Protein 1ZKE (pdb70)

B-factor: mean 16.57, std 11.61, range [2.0, 145.2]

Organism: Helicobacter pylori (strain ATCC 700392 / 26695) (NCBI:txid85962)

Foldseek 3Di:
DVVQLVVLVVVLVVLVVVLVVLCVVQVHDPVRLVCVVVPNDDDDPPGDCVSNVVNVVSVVVNVVSVVVSVVVVCVVDDVRD/DLVVLLVVLVVVLVVLVVVLVVLCVVQVHDPVQLVCVVVVNDPDDPSGDCVSNVVNVVSVVVNVVSVVVNVVSCCVVDDPND/DVVLVVVLVVVLVVLVVVLVVLCVVQVHDPVRLVCVVVPNDPDDPVGDCVSNVVNVVSVVVNVVSVVVVVVVCCVVDDPND/DVLVVLLVVLVVVLVVLVVVLVVLCVLQVHDPVRLVCVVVPNDDRPPSGDPVSSVVSVVSVVVNVVSVVVNVVSVCVVDDPSD/DLVVLVVVLVVVLVVLVVVLVVLCVVQVHDPVRLVCCVVPNDPRDPSGDPVSSVVSVVSVVVNVVSVVVNVVSCCVVDDPND/DVLVVVVVVLVVVLVVLVVLLVVLCVQQVHDPVRLVCVVVPNDDRPPSGDPVSSVVNVVSVVVNVVSVVVNVVSCCVVDDVSD

InterPro domains:
  IPR019469 Protein of unknown function DUF2443 [PF10398] (1-79)
  IPR038018 Uncharacterised protein HP_1531 [SSF140496] (1-79)

CATH classification: 1.20.58.90

Nearest PDB structures (foldseek):
  1zke-assembly2_F  TM=9.631E-01  e=4.111E-10  Helicobacter pylori 26695
  7upo-assembly1_A  TM=7.640E-01  e=4.508E-01  synthetic construct
  7sqc-assembly1_O1  TM=3.787E-01  e=3.571E+00  Chlamydomonas reinhardtii
  1zke-assembly2_F  TM=9.633E-01  e=1.261E-10  Helicobacter pylori 26695
  7upo-assembly1_A  TM=7.507E-01  e=1.054E+00  synthetic construct

Solvent-accessible surface area: 27164 Å² total; per-residue (Å²): 71,17,149,120,0,76,129,21,15,47,23,0,92,84,2,0,69,80,0,69,108,24,16,168,108,4,128,17,62,27,45,48,2,15,53,3,55,115,3,71,68,98,30,46,133,73,7,75,47,76,52,6,97,87,0,19,106,18,5,76,102,0,8,114,15,0,60,38,0,24,116,42,16,110,40,1,53,22,138,62,93,161,33,14,129,107,0,72,126,19,4,56,20,0,60,87,2,0,69,100,0,58,113,26,21,162,110,4,122,17,58,20,44,48,2,5,62,22,84,87,67,81,75,127,67,40,214,72,13,79,110,70,52,21,94,90,0,22,102,20,5,83,102,0,11,108,14,1,67,38,0,47,124,36,28,36,49,3,23,22,65,5,93,71,16,149,124,0,83,140,18,18,57,26,0,54,95,4,0,77,85,0,70,106,20,16,169,113,5,132,16,61,21,44,50,2,12,58,2,53,114,3,74,62,96,29,38,130,76,11,78,50,71,50,9,95,74,0,27,101,22,6,84,115,0,11,106,15,0,51,35,0,38,152,19,41,142,53,2,59,23,141,63,96,76,143,24,5,99,115,0,62,127,20,14,54,30,0,64,72,0,0,81,90,0,72,83,16,19,154,79,1,130,15,61,31,45,46,4,19,55,21,80,38,67,69,79,130,65,53,206,74,12,69,132,70,66,23,75,100,0,10,109,20,4,77,77,0,16,112,24,0,56,38,0,18,117,33,16,108,39,8,49,30,163,67,105,183,40,16,109,120,0,52,129,20,5,55,42,0,93,81,5,0,72,102,0,56,107,16,16,161,93,4,135,15,61,24,36,44,6,22,61,21,83,119,67,80,76,126,63,41,209,80,14,70,128,73,65,24,74,96,0,11,86,18,4,76,118,0,12,111,36,1,68,39,0,46,130,33,32,34,49,2,26,24,60,5,97,76,146,28,6,108,104,0,70,143,21,15,55,51,0,74,78,2,0,82,92,0,70,86,17,19,160,87,3,140,13,61,31,45,50,3,18,60,22,88,34,67,67,62,120,58,53,203,77,12,67,132,70,63,25,76,97,0,14,110,24,5,78,99,0,15,111,17,0,52,37,0,19,121,31,20,105,35,1,37,24,162,61,96

Secondary structure (DSSP, 8-state):
-HHHHHHHHHHHHHHHHHHHHHHHHHT--HHHHHHHHTTSSPPPTT--GGGHHHHHHHHHHHHHHHHHHHHHHGGG-STT-/-HHHHHHHHHHHHHHHHHHHHHHHHHHT--HHHHHHHHTTSSPPPTTS-TTHHHHHHHHHHHHHHHHHHHHHHHGGG-STT-/-HHHHHHHHHHHHHHHHHHHHHHHHHT--HHHHHHHHTTSS---TT--TTHHHHHHHHHHHHHHHHHHHHHHHHTT-STT-/-HHHHHHHHHHHHHHHHHHHHHHHHHHHT--HHHHHHHHTTSSPPPTTS-HHHHHHHHHHHHHHHHHHHHHHHHHGGG-STT-/-HHHHHHHHHHHHHHHHHHHHHHHHHHT--HHHHHHHHTTSSPPPTTS-HHHHHHHHHHHHHHHHHHHHHHHHHGGG-STT-/-HHHHHHHHHHHHHHHHHHHHHHHHHHHT--HHHHHHHHTTSS---TTS-HHHHHHHHHHHHHHHHHHHHHHHHHGGG-STT-

Sequence (492 aa):
MFEKIRKILADIEDSQNEIEMLLKLANLSLGDFIEIKRGSMDMPKGVNEAFFTQLSEEVERLKELINALNKIKKGLLVFGSHMFEKIRKILADIEDSQNEIEMLLKLANLSLGDFIEIKRGSMDMPKGVNEAFFTQLSEEVERLKELINALNKIKKGLLVFGSMFEKIRKILADIEDSQNEIEMLLKLANLSLGDFIEIKRGSMDMPKGVNEAFFTQLSEEVERLKELINALNKIKKGLLVFGSGHMFEKIRKILADIEDSQNEIEMLLKLANLSLGDFIEIKRGSMDMPKGVNEAFFTQLSEEVERLKELINALNKIKKGLLVFGSHMFEKIRKILADIEDSQNEIEMLLKLANLSLGDFIEIKRGSMDMPKGVNEAFFTQLSEEVERLKELINALNKIKKGLLVFGSGHMFEKIRKILADIEDSQNEIEMLLKLANLSLGDFIEIKRGSMDMPKGVNEAFFTQLSEEVERLKELINALNKIKKGLLVFGS

Structure (mmCIF, N/CA/C/O backbone):
data_1ZKE
#
_entry.id   1ZKE
#
_cell.length_a   57.156
_cell.length_b   73.262
_cell.length_c   135.425
_cell.angle_alpha   90.00
_cell.angle_beta   90.00
_cell.angle_gamma   90.00
#
_symmetry.space_group_name_H-M   'P 21 21 21'
#
loop_
_entity.id
_entity.type
_entity.pdbx_description
1 polymer 'Hypothetical protein HP1531'
2 non-polymer 'MAGNESIUM ION'
3 water water
#
loop_
_atom_site.group_PDB
_atom_site.id
_atom_site.type_symbol
_atom_site.label_atom_id
_atom_site.label_alt_id
_atom_site.label_comp_id
_atom_site.label_asym_id
_atom_site.label_entity_id
_atom_site.label_seq_id
_atom_site.pdbx_PDB_ins_code
_atom_site.Cartn_x
_atom_site.Cartn_y
_atom_site.Cartn_z
_atom_site.occupancy
_atom_site.B_iso_or_equiv
_atom_site.auth_seq_id
_atom_site.auth_comp_id
_atom_site.auth_asym_id
_atom_site.auth_atom_id
_atom_site.pdbx_PDB_model_num
ATOM 1 N N . MET A 1 3 ? 16.779 49.007 -8.934 1.00 19.45 1 MET A N 1
ATOM 2 C CA . MET A 1 3 ? 17.925 48.413 -8.190 1.00 19.31 1 MET A CA 1
ATOM 3 C C . MET A 1 3 ? 18.880 49.447 -7.586 1.00 18.95 1 MET A C 1
ATOM 4 O O . MET A 1 3 ? 19.339 49.297 -6.446 1.00 18.75 1 MET A O 1
ATOM 9 N N . PHE A 1 4 ? 19.192 50.489 -8.346 1.00 18.43 2 PHE A N 1
ATOM 10 C CA . PHE A 1 4 ? 20.134 51.494 -7.874 1.00 18.43 2 PHE A CA 1
ATOM 11 C C . PHE A 1 4 ? 19.563 52.301 -6.707 1.00 18.89 2 PHE A C 1
ATOM 12 O O . PHE A 1 4 ? 20.316 52.768 -5.854 1.00 18.76 2 PHE A O 1
ATOM 20 N N . GLU A 1 5 ? 18.237 52.433 -6.672 1.00 19.51 3 GLU A N 1
ATOM 21 C CA . GLU A 1 5 ? 17.524 53.010 -5.531 1.00 20.61 3 GLU A CA 1
ATOM 22 C C . GLU A 1 5 ? 17.760 52.154 -4.269 1.00 20.42 3 GLU A C 1
ATOM 23 O O . GLU A 1 5 ? 18.078 52.689 -3.190 1.00 20.87 3 GLU A O 1
ATOM 29 N N . LYS A 1 6 ? 17.610 50.836 -4.426 1.00 20.34 4 LYS A N 1
ATOM 30 C CA . LYS A 1 6 ? 17.814 49.867 -3.341 1.00 20.22 4 LYS A CA 1
ATOM 31 C C . LYS A 1 6 ? 19.257 49.882 -2.841 1.00 19.74 4 LYS A C 1
ATOM 32 O O . LYS A 1 6 ? 19.495 49.893 -1.627 1.00 19.77 4 LYS A O 1
ATOM 38 N N . ILE A 1 7 ? 20.213 49.892 -3.771 1.00 18.70 5 ILE A N 1
ATOM 39 C CA . ILE A 1 7 ? 21.637 49.979 -3.423 1.00 17.74 5 ILE A CA 1
ATOM 40 C C . ILE A 1 7 ? 21.961 51.268 -2.653 1.00 18.07 5 ILE A C 1
ATOM 41 O O . ILE A 1 7 ? 22.616 51.228 -1.607 1.00 17.81 5 ILE A O 1
ATOM 46 N N . ARG A 1 8 ? 21.506 52.409 -3.167 1.00 17.75 6 ARG A N 1
ATOM 47 C CA . ARG A 1 8 ? 21.813 53.687 -2.524 1.00 18.72 6 ARG A CA 1
ATOM 48 C C . ARG A 1 8 ? 21.298 53.772 -1.088 1.00 18.53 6 ARG A C 1
ATOM 49 O O . ARG A 1 8 ? 21.969 54.330 -0.219 1.00 18.90 6 ARG A O 1
ATOM 57 N N . LYS A 1 9 ? 20.119 53.205 -0.847 1.00 18.83 7 LYS A N 1
ATOM 58 C CA . LYS A 1 9 ? 19.553 53.149 0.499 1.00 18.94 7 LYS A CA 1
ATOM 59 C C . LYS A 1 9 ? 20.416 52.273 1.412 1.00 18.62 7 LYS A C 1
ATOM 60 O O . LYS A 1 9 ? 20.698 52.646 2.556 1.00 18.00 7 LYS A O 1
ATOM 66 N N . ILE A 1 10 ? 20.845 51.120 0.904 1.00 17.90 8 ILE A N 1
ATOM 67 C CA . ILE A 1 10 ? 21.687 50.223 1.702 1.00 18.10 8 ILE A CA 1
ATOM 68 C C . ILE A 1 10 ? 23.041 50.871 2.009 1.00 17.79 8 ILE A C 1
ATOM 69 O O . ILE A 1 10 ? 23.534 50.788 3.140 1.00 17.78 8 ILE A O 1
ATOM 74 N N . LEU A 1 11 ? 23.626 51.540 1.020 1.00 17.63 9 LEU A N 1
ATOM 75 C CA . LEU A 1 11 ? 24.904 52.225 1.219 1.00 17.68 9 LEU A CA 1
ATOM 76 C C . LEU A 1 11 ? 24.797 53.291 2.314 1.00 17.61 9 LEU A C 1
ATOM 77 O O . LEU A 1 11 ? 25.716 53.440 3.123 1.00 17.40 9 LEU A O 1
ATOM 82 N N . ALA A 1 12 ? 23.681 54.022 2.326 1.00 17.45 10 ALA A N 1
ATOM 83 C CA . ALA A 1 12 ? 23.425 55.037 3.364 1.00 17.71 10 ALA A CA 1
ATOM 84 C C . ALA A 1 12 ? 23.350 54.381 4.739 1.00 17.72 10 ALA A C 1
ATOM 85 O O . ALA A 1 12 ? 23.902 54.913 5.710 1.00 17.83 10 ALA A O 1
ATOM 87 N N . ASP A 1 13 ? 22.680 53.228 4.808 1.00 17.59 11 ASP A N 1
ATOM 88 C CA . ASP A 1 13 ? 22.560 52.464 6.058 1.00 17.27 11 ASP A CA 1
ATOM 89 C C . ASP A 1 13 ? 23.889 51.900 6.541 1.00 17.01 11 ASP A C 1
ATOM 90 O O . ASP A 1 13 ? 24.123 51.815 7.752 1.00 16.34 11 ASP A O 1
ATOM 95 N N . ILE A 1 14 ? 24.746 51.496 5.601 1.00 16.39 12 ILE A N 1
ATOM 96 C CA . ILE A 1 14 ? 26.093 51.022 5.933 1.00 15.72 12 ILE A CA 1
ATOM 97 C C . ILE A 1 14 ? 26.944 52.155 6.515 1.00 16.51 12 ILE A C 1
ATOM 98 O O . ILE A 1 14 ? 27.611 51.968 7.544 1.00 16.33 12 ILE A O 1
ATOM 103 N N . GLU A 1 15 ? 26.897 53.331 5.884 1.00 16.82 13 GLU A N 1
ATOM 104 C CA . GLU A 1 15 ? 27.599 54.501 6.396 1.00 17.80 13 GLU A CA 1
ATOM 105 C C . GLU A 1 15 ? 27.164 54.792 7.834 1.00 16.93 13 GLU A C 1
ATOM 106 O O . GLU A 1 15 ? 28.011 55.000 8.701 1.00 16.50 13 GLU A O 1
ATOM 112 N N . ASP A 1 16 ? 25.849 54.789 8.071 1.00 16.31 14 ASP A N 1
ATOM 113 C CA . ASP A 1 16 ? 25.303 55.038 9.406 1.00 16.14 14 ASP A CA 1
ATOM 114 C C . ASP A 1 16 ? 25.781 53.983 10.394 1.00 15.46 14 ASP A C 1
ATOM 115 O O . ASP A 1 16 ? 26.197 54.314 11.502 1.00 15.00 14 ASP A O 1
ATOM 120 N N . SER A 1 17 ? 25.734 52.718 9.975 1.00 14.51 15 SER A N 1
ATOM 121 C CA . SER A 1 17 ? 26.150 51.617 10.844 1.00 14.47 15 SER A CA 1
ATOM 122 C C . SER A 1 17 ? 27.634 51.723 11.235 1.00 14.32 15 SER A C 1
ATOM 123 O O . SER A 1 17 ? 27.985 51.567 12.411 1.00 14.37 15 SER A O 1
ATOM 126 N N . GLN A 1 18 ? 28.495 52.014 10.262 1.00 14.68 16 GLN A N 1
ATOM 127 C CA . GLN A 1 18 ? 29.912 52.267 10.520 1.00 15.16 16 GLN A CA 1
ATOM 128 C C . GLN A 1 18 ? 30.123 53.398 11.515 1.00 15.26 16 GLN A C 1
ATOM 129 O O . GLN A 1 18 ? 30.960 53.283 12.413 1.00 15.35 16 GLN A O 1
ATOM 135 N N . ASN A 1 19 ? 29.385 54.496 11.335 1.00 15.03 17 ASN A N 1
ATOM 136 C CA . ASN A 1 19 ? 29.514 55.654 12.224 1.00 15.32 17 ASN A CA 1
ATOM 137 C C . ASN A 1 19 ? 29.156 55.280 13.658 1.00 14.84 17 ASN A C 1
ATOM 138 O O . ASN A 1 19 ? 29.852 55.674 14.591 1.00 14.70 17 ASN A O 1
ATOM 143 N N . GLU A 1 20 ? 28.084 54.500 13.814 1.00 14.30 18 GLU A N 1
ATOM 144 C CA . GLU A 1 20 ? 27.634 54.039 15.131 1.00 14.34 18 GLU A CA 1
ATOM 145 C C . GLU A 1 20 ? 28.698 53.171 15.785 1.00 13.65 18 GLU A C 1
ATOM 146 O O . GLU A 1 20 ? 29.021 53.346 16.964 1.00 13.34 18 GLU A O 1
ATOM 152 N N . ILE A 1 21 ? 29.229 52.217 15.017 1.00 12.74 19 ILE A N 1
ATOM 153 C CA . ILE A 1 21 ? 30.253 51.308 15.541 1.00 12.35 19 ILE A CA 1
ATOM 154 C C . ILE A 1 21 ? 31.509 52.076 15.946 1.00 12.27 19 ILE A C 1
ATOM 155 O O . ILE A 1 21 ? 32.064 51.835 17.018 1.00 11.40 19 ILE A O 1
ATOM 160 N N . GLU A 1 22 ? 31.946 53.016 15.107 1.00 12.28 20 GLU A N 1
ATOM 161 C CA . GLU A 1 22 ? 33.129 53.802 15.454 1.00 13.14 20 GLU A CA 1
ATOM 162 C C . GLU A 1 22 ? 32.914 54.587 16.736 1.00 12.35 20 GLU A C 1
ATOM 163 O O . GLU A 1 22 ? 33.828 54.698 17.562 1.00 12.59 20 GLU A O 1
ATOM 169 N N . MET A 1 23 ? 31.710 55.131 16.901 1.00 11.42 21 MET A N 1
ATOM 170 C CA . MET A 1 23 ? 31.386 55.902 18.114 1.00 10.36 21 MET A CA 1
ATOM 171 C C . MET A 1 23 ? 31.412 54.995 19.350 1.00 10.59 21 MET A C 1
ATOM 172 O O . MET A 1 23 ? 31.992 55.340 20.382 1.00 10.79 21 MET A O 1
ATOM 177 N N . LEU A 1 24 ? 30.788 53.831 19.225 1.00 9.79 22 LEU A N 1
ATOM 178 C CA . LEU A 1 24 ? 30.751 52.865 20.321 1.00 9.72 22 LEU A CA 1
ATOM 179 C C . LEU A 1 24 ? 32.148 52.374 20.684 1.00 9.43 22 LEU A C 1
ATOM 180 O O . LEU A 1 24 ? 32.459 52.210 21.861 1.00 9.53 22 LEU A O 1
ATOM 185 N N . LEU A 1 25 ? 32.982 52.112 19.675 1.00 9.99 23 LEU A N 1
ATOM 186 C CA . LEU A 1 25 ? 34.368 51.700 19.925 1.00 10.39 23 LEU A CA 1
ATOM 187 C C . LEU A 1 25 ? 35.172 52.807 20.598 1.00 11.13 23 LEU A C 1
ATOM 188 O O . LEU A 1 25 ? 35.962 52.536 21.497 1.00 11.52 23 LEU A O 1
ATOM 193 N N . LYS A 1 26 ? 34.962 54.047 20.155 1.00 11.67 24 LYS A N 1
ATOM 194 C CA . LYS A 1 26 ? 35.603 55.212 20.775 1.00 12.41 24 LYS A CA 1
ATOM 195 C C . LYS A 1 26 ? 35.223 55.298 22.246 1.00 12.13 24 LYS A C 1
ATOM 196 O O . LYS A 1 26 ? 36.093 55.427 23.114 1.00 12.70 24 LYS A O 1
ATOM 202 N N . LEU A 1 27 ? 33.922 55.210 22.521 1.00 11.72 25 LEU A N 1
ATOM 203 C CA . LEU A 1 27 ? 33.412 55.254 23.884 1.00 11.84 25 LEU A CA 1
ATOM 204 C C . LEU A 1 27 ? 33.955 54.121 24.743 1.00 12.13 25 LEU A C 1
ATOM 205 O O . LEU A 1 27 ? 34.337 54.343 25.885 1.00 12.60 25 LEU A O 1
ATOM 210 N N . ALA A 1 28 ? 34.006 52.912 24.172 1.00 12.07 26 ALA A N 1
ATOM 211 C CA . ALA A 1 28 ? 34.518 51.726 24.865 1.00 12.79 26 ALA A CA 1
ATOM 212 C C . ALA A 1 28 ? 36.050 51.687 25.010 1.00 13.31 26 ALA A C 1
ATOM 213 O O . ALA A 1 28 ? 36.570 50.899 25.803 1.00 14.26 26 ALA A O 1
ATOM 215 N N . ASN A 1 29 ? 36.752 52.524 24.246 1.00 14.58 27 ASN A N 1
ATOM 216 C CA . ASN A 1 29 ? 38.228 52.550 24.186 1.00 15.72 27 ASN A CA 1
ATOM 217 C C . ASN A 1 29 ? 38.773 51.199 23.728 1.00 15.63 27 ASN A C 1
ATOM 218 O O . ASN A 1 29 ? 39.629 50.586 24.375 1.00 15.65 27 ASN A O 1
ATOM 223 N N . LEU A 1 30 ? 38.245 50.757 22.597 1.00 15.51 28 LEU A N 1
ATOM 224 C CA . LEU A 1 30 ? 38.503 49.434 22.066 1.00 15.53 28 LEU A CA 1
ATOM 225 C C . LEU A 1 30 ? 38.628 49.541 20.557 1.00 14.90 28 LEU A C 1
ATOM 226 O O . LEU A 1 30 ? 37.901 50.310 19.922 1.00 14.33 28 LEU A O 1
ATOM 231 N N . SER A 1 31 ? 39.546 48.776 19.976 1.00 14.19 29 SER A N 1
ATOM 232 C CA . SER A 1 31 ? 39.612 48.666 18.518 1.00 14.16 29 SER A CA 1
ATOM 233 C C . SER A 1 31 ? 38.601 47.629 18.025 1.00 13.81 29 SER A C 1
ATOM 234 O O . SER A 1 31 ? 38.203 46.738 18.782 1.00 12.81 29 SER A O 1
ATOM 237 N N . LEU A 1 32 ? 38.193 47.741 16.760 1.00 14.17 30 LEU A N 1
ATOM 238 C CA . LEU A 1 32 ? 37.300 46.743 16.164 1.00 14.04 30 LEU A CA 1
ATOM 239 C C . LEU A 1 32 ? 37.914 45.350 16.251 1.00 14.11 30 LEU A C 1
ATOM 240 O O . LEU A 1 32 ? 37.226 44.388 16.605 1.00 13.52 30 LEU A O 1
ATOM 245 N N . GLY A 1 33 ? 39.209 45.266 15.936 1.00 14.01 31 GLY A N 1
ATOM 246 C CA . GLY A 1 33 ? 39.963 44.011 16.021 1.00 14.67 31 GLY A CA 1
ATOM 247 C C . GLY A 1 33 ? 39.903 43.394 17.408 1.00 14.06 31 GLY A C 1
ATOM 248 O O . GLY A 1 33 ? 39.607 42.199 17.555 1.00 14.49 31 GLY A O 1
ATOM 249 N N . ASP A 1 34 ? 40.170 44.207 18.428 1.00 13.91 32 ASP A N 1
ATOM 250 C CA . ASP A 1 34 ? 40.098 43.736 19.816 1.00 13.66 32 ASP A CA 1
ATOM 251 C C . ASP A 1 34 ? 38.677 43.303 20.193 1.00 12.77 32 ASP A C 1
ATOM 252 O O . ASP A 1 34 ? 38.503 42.296 20.874 1.00 12.34 32 ASP A O 1
ATOM 257 N N . PHE A 1 35 ? 37.664 44.054 19.752 1.00 11.27 33 PHE A N 1
ATOM 258 C CA . PHE A 1 35 ? 36.283 43.660 20.027 1.00 10.66 33 PHE A CA 1
ATOM 259 C C . PHE A 1 35 ? 36.012 42.246 19.511 1.00 10.51 33 PHE A C 1
ATOM 260 O O . PHE A 1 35 ? 35.494 41.389 20.238 1.00 9.94 33 PHE A O 1
ATOM 268 N N . ILE A 1 36 ? 36.361 42.011 18.250 1.00 9.96 34 ILE A N 1
ATOM 269 C CA . ILE A 1 36 ? 36.173 40.689 17.649 1.00 10.05 34 ILE A CA 1
ATOM 270 C C . ILE A 1 36 ? 36.946 39.594 18.401 1.00 9.87 34 ILE A C 1
ATOM 271 O O . ILE A 1 36 ? 36.406 38.519 18.669 1.00 8.91 34 ILE A O 1
ATOM 276 N N . GLU A 1 37 ? 38.196 39.870 18.767 1.00 10.02 35 GLU A N 1
ATOM 277 C CA . GLU A 1 37 ? 39.006 38.885 19.496 1.00 10.49 35 GLU A CA 1
ATOM 278 C C . GLU A 1 37 ? 38.440 38.557 20.889 1.00 9.97 35 GLU A C 1
ATOM 279 O O . GLU A 1 37 ? 38.558 37.429 21.392 1.00 9.94 35 GLU A O 1
ATOM 285 N N . ILE A 1 38 ? 37.816 39.551 21.519 1.00 9.04 36 ILE A N 1
ATOM 286 C CA . ILE A 1 38 ? 37.209 39.337 22.820 1.00 8.89 36 ILE A CA 1
ATOM 287 C C . ILE A 1 38 ? 35.915 38.543 22.674 1.00 8.46 36 ILE A C 1
ATOM 288 O O . ILE A 1 38 ? 35.689 37.569 23.405 1.00 8.11 36 ILE A O 1
ATOM 293 N N . LYS A 1 39 ? 35.090 38.937 21.707 1.00 8.59 37 LYS A N 1
ATOM 294 C CA . LYS A 1 39 ? 33.835 38.238 21.437 1.00 9.32 37 LYS A CA 1
ATOM 295 C C . LYS A 1 39 ? 34.016 36.761 21.074 1.00 8.64 37 LYS A C 1
ATOM 296 O O . LYS A 1 39 ? 33.184 35.929 21.438 1.00 9.31 37 LYS A O 1
ATOM 302 N N . ARG A 1 40 ? 35.092 36.450 20.361 1.00 8.36 38 ARG A N 1
ATOM 303 C CA . ARG A 1 40 ? 35.341 35.067 19.909 1.00 8.18 38 ARG A CA 1
ATOM 304 C C . ARG A 1 40 ? 36.006 34.222 20.991 1.00 8.32 38 ARG A C 1
ATOM 305 O O . ARG A 1 40 ? 36.220 33.027 20.796 1.00 8.29 38 ARG A O 1
ATOM 313 N N . GLY A 1 41 ? 36.369 34.840 22.113 1.00 8.58 39 GLY A N 1
ATOM 314 C CA . GLY A 1 41 ? 36.974 34.097 23.226 1.00 9.75 39 GLY A CA 1
ATOM 315 C C . GLY A 1 41 ? 38.493 34.035 23.209 1.00 10.63 39 GLY A C 1
ATOM 316 O O . GLY A 1 41 ? 39.079 33.398 24.081 1.00 11.74 39 GLY A O 1
ATOM 317 N N . SER A 1 42 ? 39.137 34.697 22.247 1.00 11.69 40 SER A N 1
ATOM 318 C CA . SER A 1 42 ? 40.606 34.622 22.107 1.00 13.46 40 SER A CA 1
ATOM 319 C C . SER A 1 42 ? 41.411 35.607 22.952 1.00 14.69 40 SER A C 1
ATOM 320 O O . SER A 1 42 ? 42.554 35.318 23.324 1.00 16.31 40 SER A O 1
ATOM 323 N N . MET A 1 43 ? 40.822 36.759 23.253 1.00 14.77 41 MET A N 1
ATOM 324 C CA . MET A 1 43 ? 41.512 37.817 23.987 1.00 14.84 41 MET A CA 1
ATOM 325 C C . MET A 1 43 ? 40.771 38.058 25.301 1.00 15.81 41 MET A C 1
ATOM 326 O O . MET A 1 43 ? 39.545 38.143 25.310 1.00 15.92 41 MET A O 1
ATOM 331 N N . ASP A 1 44 ? 41.512 38.145 26.404 1.00 17.14 42 ASP A N 1
ATOM 332 C CA . ASP A 1 44 ? 40.929 38.551 27.687 1.00 18.43 42 ASP A CA 1
ATOM 333 C C . ASP A 1 44 ? 40.427 39.993 27.588 1.00 19.09 42 ASP A C 1
ATOM 334 O O . ASP A 1 44 ? 41.024 40.802 26.870 1.00 19.03 42 ASP A O 1
ATOM 339 N N . MET A 1 45 ? 39.330 40.308 28.286 1.00 20.08 43 MET A N 1
ATOM 340 C CA . MET A 1 45 ? 38.863 41.694 28.397 1.00 21.07 43 MET A CA 1
ATOM 341 C C . MET A 1 45 ? 40.003 42.508 28.985 1.00 22.06 43 MET A C 1
ATOM 342 O O . MET A 1 45 ? 40.480 42.182 30.074 1.00 22.03 43 MET A O 1
ATOM 347 N N . PRO A 1 46 ? 40.450 43.562 28.275 1.00 22.92 44 PRO A N 1
ATOM 348 C CA . PRO A 1 46 ? 41.489 44.408 28.853 1.00 23.75 44 PRO A CA 1
ATOM 349 C C . PRO A 1 46 ? 40.920 45.124 30.066 1.00 24.53 44 PRO A C 1
ATOM 350 O O . PRO A 1 46 ? 39.713 45.379 30.119 1.00 24.62 44 PRO A O 1
ATOM 354 N N . LYS A 1 47 ? 41.753 45.409 31.060 1.00 25.29 45 LYS A N 1
ATOM 355 C CA . LYS A 1 47 ? 41.276 46.239 32.152 1.00 26.00 45 LYS A CA 1
ATOM 356 C C . LYS A 1 47 ? 41.129 47.672 31.639 1.00 25.43 45 LYS A C 1
ATOM 357 O O . LYS A 1 47 ? 41.881 48.130 30.764 1.00 25.87 45 LYS A O 1
ATOM 363 N N . GLY A 1 48 ? 40.123 48.354 32.160 1.00 24.94 46 GLY A N 1
ATOM 364 C CA . GLY A 1 48 ? 39.774 49.665 31.670 1.00 23.93 46 GLY A CA 1
ATOM 365 C C . GLY A 1 48 ? 38.515 49.593 30.839 1.00 22.92 46 GLY A C 1
ATOM 366 O O . GLY A 1 48 ? 37.663 50.486 30.921 1.00 23.93 46 GLY A O 1
ATOM 367 N N . VAL A 1 49 ? 38.384 48.528 30.045 1.00 20.65 47 VAL A N 1
ATOM 368 C CA . VAL A 1 49 ? 37.278 48.434 29.101 1.00 18.48 47 VAL A CA 1
ATOM 369 C C . VAL A 1 49 ? 35.987 48.030 29.806 1.00 17.04 47 VAL A C 1
ATOM 370 O O . VAL A 1 49 ? 35.934 47.040 30.539 1.00 17.18 47 VAL A O 1
ATOM 374 N N . ASN A 1 50 ? 34.943 48.815 29.574 1.00 15.76 48 ASN A N 1
ATOM 375 C CA . ASN A 1 50 ? 33.637 48.536 30.128 1.00 14.39 48 ASN A CA 1
ATOM 376 C C . ASN A 1 50 ? 32.910 47.534 29.243 1.00 14.25 48 ASN A C 1
ATOM 377 O O . ASN A 1 50 ? 32.476 47.875 28.135 1.00 14.11 48 ASN A O 1
ATOM 382 N N . GLU A 1 51 ? 32.770 46.309 29.748 1.00 13.78 49 GLU A N 1
ATOM 383 C CA . GLU A 1 51 ? 32.080 45.252 29.017 1.00 13.20 49 GLU A CA 1
ATOM 384 C C . GLU A 1 51 ? 30.598 45.570 28.730 1.00 12.30 49 GLU A C 1
ATOM 385 O O . GLU A 1 51 ? 29.966 44.920 27.889 1.00 12.48 49 GLU A O 1
ATOM 391 N N . ALA A 1 52 ? 30.040 46.553 29.439 1.00 11.54 50 ALA A N 1
ATOM 392 C CA . ALA A 1 52 ? 28.637 46.899 29.255 1.00 10.75 50 ALA A CA 1
ATOM 393 C C . ALA A 1 52 ? 28.329 47.425 27.842 1.00 10.17 50 ALA A C 1
ATOM 394 O O . ALA A 1 52 ? 27.169 47.416 27.426 1.00 10.00 50 ALA A O 1
ATOM 396 N N . PHE A 1 53 ? 29.360 47.873 27.122 1.00 9.42 51 PHE A N 1
ATOM 397 C CA . PHE A 1 53 ? 29.213 48.304 25.718 1.00 9.35 51 PHE A CA 1
ATOM 398 C C . PHE A 1 53 ? 28.986 47.148 24.755 1.00 9.28 51 PHE A C 1
ATOM 399 O O . PHE A 1 53 ? 28.566 47.366 23.610 1.00 9.70 51 PHE A O 1
ATOM 407 N N . PHE A 1 54 ? 29.277 45.929 25.210 1.00 9.06 52 PHE A N 1
ATOM 408 C CA . PHE A 1 54 ? 29.353 44.790 24.290 1.00 10.03 52 PHE A CA 1
ATOM 409 C C . PHE A 1 54 ? 28.031 44.399 23.672 1.00 9.95 52 PHE A C 1
ATOM 410 O O . PHE A 1 54 ? 28.002 43.987 22.517 1.00 10.13 52 PHE A O 1
ATOM 418 N N . THR A 1 55 ? 26.933 44.547 24.407 1.00 10.00 53 THR A N 1
ATOM 419 C CA . THR A 1 55 ? 25.627 44.203 23.855 1.00 10.73 53 THR A CA 1
ATOM 420 C C . THR A 1 55 ? 25.302 45.063 22.641 1.00 9.93 53 THR A C 1
ATOM 421 O O . THR A 1 55 ? 24.970 44.538 21.576 1.00 9.58 53 THR A O 1
ATOM 425 N N . GLN A 1 56 ? 25.408 46.379 22.801 1.00 9.63 54 GLN A N 1
ATOM 426 C CA . GLN A 1 56 ? 25.108 47.295 21.698 1.00 9.68 54 GLN A CA 1
ATOM 427 C C . GLN A 1 56 ? 26.082 47.127 20.536 1.00 9.88 54 GLN A C 1
ATOM 428 O O . GLN A 1 56 ? 25.664 47.131 19.368 1.00 9.82 54 GLN A O 1
ATOM 434 N N . LEU A 1 57 ? 27.375 47.011 20.847 1.00 9.67 55 LEU A N 1
ATOM 435 C CA . LEU A 1 57 ? 28.389 46.794 19.809 1.00 10.40 55 LEU A CA 1
ATOM 436 C C . LEU A 1 57 ? 28.076 45.538 19.003 1.00 9.99 55 LEU A C 1
ATOM 437 O O . LEU A 1 57 ? 28.115 45.556 17.767 1.00 10.04 55 LEU A O 1
ATOM 442 N N . SER A 1 58 ? 27.746 44.457 19.709 1.00 9.82 56 SER A N 1
ATOM 443 C CA . SER A 1 58 ? 27.415 43.189 19.044 1.00 10.28 56 SER A CA 1
ATOM 444 C C . SER A 1 58 ? 26.229 43.368 18.109 1.00 11.39 56 SER A C 1
ATOM 445 O O . SER A 1 58 ? 26.276 42.930 16.950 1.00 11.43 56 SER A O 1
ATOM 448 N N . GLU A 1 59 ? 25.184 44.042 18.591 1.00 11.70 57 GLU A N 1
ATOM 449 C CA . GLU A 1 59 ? 23.987 44.265 17.787 1.00 13.70 57 GLU A CA 1
ATOM 450 C C . GLU A 1 59 ? 24.290 45.104 16.550 1.00 12.68 57 GLU A C 1
ATOM 451 O O . GLU A 1 59 ? 23.801 44.802 15.448 1.00 13.24 57 GLU A O 1
ATOM 457 N N . GLU A 1 60 ? 25.106 46.144 16.721 1.00 12.29 58 GLU A N 1
ATOM 458 C CA . GLU A 1 60 ? 25.427 47.018 15.596 1.00 12.60 58 GLU A CA 1
ATOM 459 C C . GLU A 1 60 ? 26.306 46.291 14.579 1.00 12.05 58 GLU A C 1
ATOM 460 O O . GLU A 1 60 ? 26.096 46.437 13.370 1.00 12.08 58 GLU A O 1
ATOM 466 N N . VAL A 1 61 ? 27.276 45.511 15.057 1.00 11.37 59 VAL A N 1
ATOM 467 C CA . VAL A 1 61 ? 28.127 44.715 14.146 1.00 11.94 59 VAL A CA 1
ATOM 468 C C . VAL A 1 61 ? 27.274 43.707 13.371 1.00 12.07 59 VAL A C 1
ATOM 469 O O . VAL A 1 61 ? 27.468 43.519 12.162 1.00 11.42 59 VAL A O 1
ATOM 473 N N . GLU A 1 62 ? 26.310 43.085 14.046 1.00 12.17 60 GLU A N 1
ATOM 474 C CA . GLU A 1 62 ? 25.391 42.179 13.350 1.00 13.06 60 GLU A CA 1
ATOM 475 C C . GLU A 1 62 ? 24.574 42.926 12.295 1.00 13.11 60 GLU A C 1
ATOM 476 O O . GLU A 1 62 ? 24.346 42.403 11.201 1.00 12.74 60 GLU A O 1
ATOM 482 N N . ARG A 1 63 ? 24.163 44.155 12.608 1.00 12.73 61 ARG A N 1
ATOM 483 C CA . ARG A 1 63 ? 23.439 44.978 11.633 1.00 13.66 61 ARG A CA 1
ATOM 484 C C . ARG A 1 63 ? 24.298 45.241 10.386 1.00 12.49 61 ARG A C 1
ATOM 485 O O . ARG A 1 63 ? 23.813 45.105 9.251 1.00 12.30 61 ARG A O 1
ATOM 493 N N . LEU A 1 64 ? 25.563 45.594 10.596 1.00 11.47 62 LEU A N 1
ATOM 494 C CA . LEU A 1 64 ? 26.482 45.858 9.491 1.00 11.28 62 LEU A CA 1
ATOM 495 C C . LEU A 1 64 ? 26.638 44.625 8.592 1.00 11.24 62 LEU A C 1
ATOM 496 O O . LEU A 1 64 ? 26.617 44.733 7.356 1.00 11.18 62 LEU A O 1
ATOM 501 N N . LYS A 1 65 ? 26.796 43.467 9.221 1.00 10.82 63 LYS A N 1
ATOM 502 C CA . LYS A 1 65 ? 26.912 42.200 8.489 1.00 11.53 63 LYS A CA 1
ATOM 503 C C . LYS A 1 65 ? 25.658 41.943 7.661 1.00 12.37 63 LYS A C 1
ATOM 504 O O . LYS A 1 65 ? 25.757 41.576 6.484 1.00 11.62 63 LYS A O 1
ATOM 510 N N . GLU A 1 66 ? 24.490 42.164 8.263 1.00 13.08 64 GLU A N 1
ATOM 511 C CA . GLU A 1 66 ? 23.201 41.963 7.589 1.00 14.20 64 GLU A CA 1
ATOM 512 C C . GLU A 1 66 ? 23.022 42.918 6.410 1.00 13.58 64 GLU A C 1
ATOM 513 O O . GLU A 1 66 ? 22.476 42.521 5.369 1.00 13.50 64 GLU A O 1
ATOM 519 N N . LEU A 1 67 ? 23.483 44.159 6.566 1.00 13.06 65 LEU A N 1
ATOM 520 C CA . LEU A 1 67 ? 23.383 45.153 5.489 1.00 12.67 65 LEU A CA 1
ATOM 521 C C . LEU A 1 67 ? 24.262 44.761 4.303 1.00 12.66 65 LEU A C 1
ATOM 522 O O . LEU A 1 67 ? 23.846 44.877 3.141 1.00 12.82 65 LEU A O 1
ATOM 527 N N . ILE A 1 68 ? 25.477 44.308 4.599 1.00 12.27 66 ILE A N 1
ATOM 528 C CA . ILE A 1 68 ? 26.392 43.869 3.544 1.00 12.24 66 ILE A CA 1
ATOM 529 C C . ILE A 1 68 ? 25.801 42.655 2.838 1.00 12.50 66 ILE A C 1
ATOM 530 O O . ILE A 1 68 ? 25.846 42.559 1.605 1.00 12.10 66 ILE A O 1
ATOM 535 N N . ASN A 1 69 ? 25.221 41.740 3.607 1.00 12.87 67 ASN A N 1
ATOM 536 C CA . ASN A 1 69 ? 24.532 40.595 3.006 1.00 13.76 67 ASN A CA 1
ATOM 537 C C . ASN A 1 69 ? 23.364 41.021 2.110 1.00 13.96 67 ASN A C 1
ATOM 538 O O . ASN A 1 69 ? 23.171 40.470 1.021 1.00 14.37 67 ASN A O 1
ATOM 543 N N . ALA A 1 70 ? 22.599 42.011 2.556 1.00 13.65 68 ALA A N 1
ATOM 544 C CA . ALA A 1 70 ? 21.449 42.498 1.795 1.00 13.73 68 ALA A CA 1
ATOM 545 C C . ALA A 1 70 ? 21.874 43.162 0.484 1.00 13.97 68 ALA A C 1
ATOM 546 O O . ALA A 1 70 ? 21.210 42.997 -0.560 1.00 13.65 68 ALA A O 1
ATOM 548 N N . LEU A 1 71 ? 22.987 43.894 0.535 1.00 13.20 69 LEU A N 1
ATOM 549 C CA . LEU A 1 71 ? 23.573 44.504 -0.657 1.00 13.14 69 LEU A CA 1
ATOM 550 C C . LEU A 1 71 ? 23.978 43.423 -1.659 1.00 13.38 69 LEU A C 1
ATOM 551 O O . LEU A 1 71 ? 23.716 43.545 -2.864 1.00 13.17 69 LEU A O 1
ATOM 556 N N . ASN A 1 72 ? 24.607 42.364 -1.160 1.00 12.97 70 ASN A N 1
ATOM 557 C CA . ASN A 1 72 ? 24.987 41.267 -2.035 1.00 13.28 70 ASN A CA 1
ATOM 558 C C . ASN A 1 72 ? 23.787 40.573 -2.670 1.00 13.53 70 ASN A C 1
ATOM 559 O O . ASN A 1 72 ? 23.854 40.155 -3.831 1.00 13.00 70 ASN A O 1
ATOM 564 N N . LYS A 1 73 ? 22.689 40.456 -1.924 1.00 13.37 71 LYS A N 1
ATOM 565 C CA . LYS A 1 73 ? 21.468 39.876 -2.496 1.00 13.88 71 LYS A CA 1
ATOM 566 C C . LYS A 1 73 ? 20.940 40.710 -3.675 1.00 13.47 71 LYS A C 1
ATOM 567 O O . LYS A 1 73 ? 20.523 40.159 -4.699 1.00 13.75 71 LYS A O 1
ATOM 573 N N . ILE A 1 74 ? 21.003 42.035 -3.555 1.00 12.95 72 ILE A N 1
ATOM 574 C CA . ILE A 1 74 ? 20.600 42.904 -4.657 1.00 12.92 72 ILE A CA 1
ATOM 575 C C . ILE A 1 74 ? 21.516 42.659 -5.854 1.00 12.48 72 ILE A C 1
ATOM 576 O O . ILE A 1 74 ? 21.050 42.509 -6.988 1.00 12.28 72 ILE A O 1
ATOM 581 N N . LYS A 1 75 ? 22.818 42.589 -5.581 1.00 12.11 73 LYS A N 1
ATOM 582 C CA . LYS A 1 75 ? 23.836 42.321 -6.591 1.00 11.51 73 LYS A CA 1
ATOM 583 C C . LYS A 1 75 ? 23.585 41.029 -7.389 1.00 10.90 73 LYS A C 1
ATOM 584 O O . LYS A 1 75 ? 23.954 40.950 -8.563 1.00 10.98 73 LYS A O 1
ATOM 590 N N . LYS A 1 76 ? 22.935 40.039 -6.775 1.00 9.98 74 LYS A N 1
ATOM 591 C CA . LYS A 1 76 ? 22.587 38.804 -7.500 1.00 9.58 74 LYS A CA 1
ATOM 592 C C . LYS A 1 76 ? 21.745 39.069 -8.754 1.00 9.78 74 LYS A C 1
ATOM 593 O O . LYS A 1 76 ? 21.800 38.297 -9.715 1.00 9.32 74 LYS A O 1
ATOM 599 N N . GLY A 1 77 ? 20.995 40.171 -8.742 1.00 9.81 75 GLY A N 1
ATOM 600 C CA . GLY A 1 77 ? 20.223 40.621 -9.906 1.00 11.13 75 GLY A CA 1
ATOM 601 C C . GLY A 1 77 ? 21.091 41.075 -11.067 1.00 11.16 75 GLY A C 1
ATOM 602 O O . GLY A 1 77 ? 20.604 41.187 -12.198 1.00 11.82 75 GLY A O 1
ATOM 603 N N . LEU A 1 78 ? 22.373 41.337 -10.805 1.00 10.81 76 LEU A N 1
ATOM 604 C CA . LEU A 1 78 ? 23.321 41.742 -11.852 1.00 11.09 76 LEU A CA 1
ATOM 605 C C . LEU A 1 78 ? 24.109 40.576 -12.428 1.00 11.24 76 LEU A C 1
ATOM 606 O O . LEU A 1 78 ? 24.884 40.747 -13.377 1.00 11.49 76 LEU A O 1
ATOM 611 N N . LEU A 1 79 ? 23.932 39.391 -11.850 1.00 10.81 77 LEU A N 1
ATOM 612 C CA . LEU A 1 79 ? 24.597 38.218 -12.370 1.00 11.36 77 LEU A CA 1
ATOM 613 C C . LEU A 1 79 ? 23.983 37.852 -13.706 1.00 12.17 77 LEU A C 1
ATOM 614 O O . LEU A 1 79 ? 22.770 37.954 -13.890 1.00 13.88 77 LEU A O 1
ATOM 619 N N . VAL A 1 80 ? 24.836 37.449 -14.625 1.00 12.03 78 VAL A N 1
ATOM 620 C CA . VAL A 1 80 ? 24.384 36.888 -15.883 1.00 12.64 78 VAL A CA 1
ATOM 621 C C . VAL A 1 80 ? 24.904 35.456 -15.899 1.00 12.53 78 VAL A C 1
ATOM 622 O O . VAL A 1 80 ? 26.111 35.204 -15.767 1.00 12.34 78 VAL A O 1
ATOM 626 N N . PHE A 1 81 ? 23.968 34.517 -16.024 1.00 12.98 79 PHE A N 1
ATOM 627 C CA . PHE A 1 81 ? 24.268 33.077 -16.011 1.00 12.64 79 PHE A CA 1
ATOM 628 C C . PHE A 1 81 ? 24.828 32.618 -14.665 1.00 13.52 79 PHE A C 1
ATOM 629 O O . PHE A 1 81 ? 25.504 31.595 -14.596 1.00 12.44 79 PHE A O 1
ATOM 637 N N . GLY A 1 82 ? 24.545 33.382 -13.614 1.00 13.87 80 GLY A N 1
ATOM 638 C CA . GLY A 1 82 ? 25.068 33.091 -12.273 1.00 15.99 80 GLY A CA 1
ATOM 639 C C . GLY A 1 82 ? 26.486 33.578 -12.001 1.00 17.52 80 GLY A C 1
ATOM 640 O O . GLY A 1 82 ? 27.096 33.192 -10.997 1.00 18.49 80 GLY A O 1
ATOM 641 N N . SER A 1 83 ? 27.017 34.428 -12.875 1.00 18.46 81 SER A N 1
ATOM 642 C CA . SER A 1 83 ? 28.370 34.980 -12.709 1.00 19.37 81 SER A CA 1
ATOM 643 C C . SER A 1 83 ? 28.423 36.496 -12.926 1.00 20.10 81 SER A C 1
ATOM 644 O O . SER A 1 83 ? 27.498 37.101 -13.467 1.00 20.19 81 SER A O 1
ATOM 648 N N . HIS B 1 2 ? 42.815 31.048 45.346 1.00 21.34 0 HIS B N 1
ATOM 649 C CA . HIS B 1 2 ? 43.040 32.311 44.614 1.00 20.52 0 HIS B CA 1
ATOM 650 C C . HIS B 1 2 ? 41.766 33.147 44.693 1.00 18.89 0 HIS B C 1
ATOM 651 O O . HIS B 1 2 ? 41.539 33.829 45.696 1.00 18.99 0 HIS B O 1
ATOM 658 N N . MET B 1 3 ? 40.924 33.058 43.657 1.00 16.91 1 MET B N 1
ATOM 659 C CA . MET B 1 3 ? 39.731 33.909 43.556 1.00 14.37 1 MET B CA 1
ATOM 660 C C . MET B 1 3 ? 38.822 33.762 44.770 1.00 14.28 1 MET B C 1
ATOM 661 O O . MET B 1 3 ? 38.391 34.760 45.360 1.00 13.83 1 MET B O 1
ATOM 666 N N . PHE B 1 4 ? 38.537 32.523 45.152 1.00 13.93 2 PHE B N 1
ATOM 667 C CA . PHE B 1 4 ? 37.577 32.284 46.214 1.00 13.95 2 PHE B CA 1
ATOM 668 C C . PHE B 1 4 ? 38.097 32.701 47.591 1.00 14.47 2 PHE B C 1
ATOM 669 O O . PHE B 1 4 ? 37.321 33.167 48.423 1.00 14.75 2 PHE B O 1
ATOM 677 N N . GLU B 1 5 ? 39.403 32.568 47.816 1.00 15.06 3 GLU B N 1
ATOM 678 C CA . GLU B 1 5 ? 40.002 33.059 49.063 1.00 16.64 3 GLU B CA 1
ATOM 679 C C . GLU B 1 5 ? 39.850 34.577 49.156 1.00 15.25 3 GLU B C 1
ATOM 680 O O . GLU B 1 5 ? 39.542 35.115 50.232 1.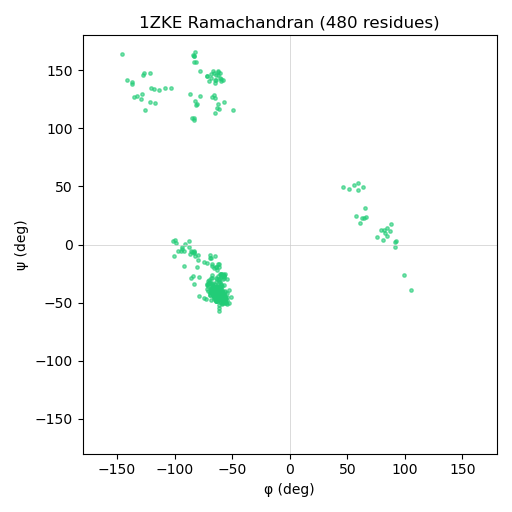00 15.06 3 GLU B O 1
ATOM 686 N N . LYS B 1 6 ? 40.075 35.259 48.031 1.00 13.94 4 LYS B N 1
ATOM 687 C CA . LYS B 1 6 ? 39.955 36.718 47.966 1.00 14.02 4 LYS B CA 1
ATOM 688 C C . LYS B 1 6 ? 38.519 37.142 48.214 1.00 12.61 4 LYS B C 1
ATOM 689 O O . LYS B 1 6 ? 38.266 38.121 48.923 1.00 11.81 4 LYS B O 1
ATOM 695 N N . ILE B 1 7 ? 37.580 36.408 47.625 1.00 10.93 5 ILE B N 1
ATOM 696 C CA . ILE B 1 7 ? 36.161 36.715 47.803 1.00 10.51 5 ILE B CA 1
ATOM 697 C C . ILE B 1 7 ? 35.758 36.523 49.267 1.00 10.12 5 ILE B C 1
ATOM 698 O O . ILE B 1 7 ? 35.105 37.391 49.859 1.00 9.85 5 ILE B O 1
ATOM 703 N N . ARG B 1 8 ? 36.156 35.402 49.858 1.00 9.92 6 ARG B N 1
ATOM 704 C CA . ARG B 1 8 ? 35.820 35.121 51.254 1.00 10.59 6 ARG B CA 1
ATOM 705 C C . ARG B 1 8 ? 36.302 36.231 52.202 1.00 10.71 6 ARG B C 1
ATOM 706 O O . ARG B 1 8 ? 35.584 36.610 53.125 1.00 11.24 6 ARG B O 1
ATOM 714 N N . LYS B 1 9 ? 37.500 36.756 51.951 1.00 10.98 7 LYS B N 1
ATOM 715 C CA . LYS B 1 9 ? 38.056 37.828 52.778 1.00 11.45 7 LYS B CA 1
ATOM 716 C C . LYS B 1 9 ? 37.194 39.086 52.653 1.00 10.93 7 LYS B C 1
ATOM 717 O O . LYS B 1 9 ? 36.887 39.750 53.656 1.00 10.99 7 LYS B O 1
ATOM 723 N N . ILE B 1 10 ? 36.801 39.410 51.425 1.00 10.17 8 ILE B N 1
ATOM 724 C CA . ILE B 1 10 ? 35.924 40.554 51.203 1.00 9.81 8 ILE B CA 1
ATOM 725 C C . ILE B 1 10 ? 34.561 40.375 51.880 1.00 9.16 8 ILE B C 1
ATOM 726 O O . ILE B 1 10 ? 34.029 41.340 52.447 1.00 8.82 8 ILE B O 1
ATOM 731 N N . LEU B 1 11 ? 34.003 39.167 51.836 1.00 8.59 9 LEU B N 1
ATOM 732 C CA . LEU B 1 11 ? 32.707 38.932 52.485 1.00 8.89 9 LEU B CA 1
ATOM 733 C C . LEU B 1 11 ? 32.806 39.172 53.985 1.00 9.10 9 LEU B C 1
ATOM 734 O O . LEU B 1 11 ? 31.905 39.771 54.585 1.00 9.34 9 LEU B O 1
ATOM 739 N N . ALA B 1 12 ? 33.900 38.704 54.587 1.00 8.61 10 ALA B N 1
ATOM 740 C CA . ALA B 1 12 ? 34.141 38.928 56.014 1.00 9.00 10 ALA B CA 1
ATOM 741 C C . ALA B 1 12 ? 34.259 40.430 56.305 1.00 9.34 10 ALA B C 1
ATOM 742 O O . ALA B 1 12 ? 33.724 40.920 57.299 1.00 9.57 10 ALA B O 1
ATOM 744 N N . ASP B 1 13 ? 34.934 41.161 55.421 1.00 8.72 11 ASP B N 1
ATOM 745 C CA . ASP B 1 13 ? 35.112 42.603 55.617 1.00 9.15 11 ASP B CA 1
ATOM 746 C C . ASP B 1 13 ? 33.792 43.361 55.473 1.00 8.53 11 ASP B C 1
ATOM 747 O O . ASP B 1 13 ? 33.542 44.344 56.186 1.00 8.28 11 ASP B O 1
ATOM 752 N N . ILE B 1 14 ? 32.959 42.912 54.533 1.00 8.67 12 ILE B N 1
ATOM 753 C CA . ILE B 1 14 ? 31.618 43.487 54.353 1.00 8.05 12 ILE B CA 1
ATOM 754 C C . ILE B 1 14 ? 30.775 43.304 55.617 1.00 8.74 12 ILE B C 1
ATOM 755 O O . ILE B 1 14 ? 30.130 44.252 56.059 1.00 8.54 12 ILE B O 1
ATOM 760 N N . GLU B 1 15 ? 30.811 42.114 56.215 1.00 8.48 13 GLU B N 1
ATOM 761 C CA . GLU B 1 15 ? 30.104 41.889 57.475 1.00 9.66 13 GLU B CA 1
ATOM 762 C C . GLU B 1 15 ? 30.588 42.872 58.548 1.00 9.71 13 GLU B C 1
ATOM 763 O O . GLU B 1 15 ? 29.770 43.472 59.270 1.00 9.62 13 GLU B O 1
ATOM 769 N N . ASP B 1 16 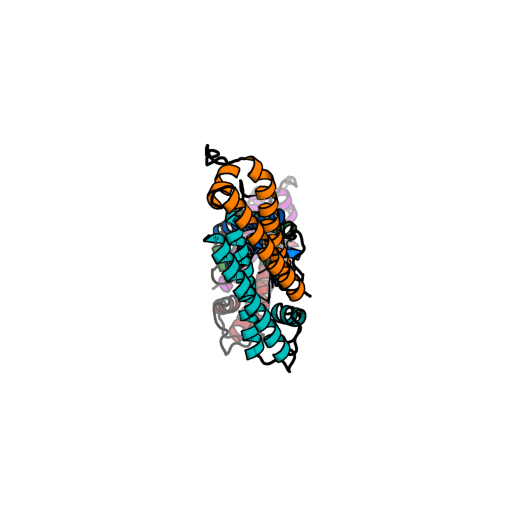? 31.906 43.061 58.635 1.00 9.33 14 ASP B N 1
ATOM 770 C CA . ASP B 1 16 ? 32.477 43.973 59.631 1.00 9.73 14 ASP B CA 1
ATOM 771 C C . ASP B 1 16 ? 32.021 45.413 59.374 1.00 9.34 14 ASP B C 1
ATOM 772 O O . ASP B 1 16 ? 31.646 46.113 60.305 1.00 9.25 14 ASP B O 1
ATOM 777 N N . SER B 1 17 ? 32.058 45.835 58.112 1.00 8.00 15 SER B N 1
ATOM 778 C CA . SER B 1 17 ? 31.609 47.172 57.736 1.00 8.38 15 SER B CA 1
ATOM 779 C C . SER B 1 17 ? 30.136 47.401 58.105 1.00 7.17 15 SER B C 1
ATOM 780 O O . SER B 1 17 ? 29.767 48.450 58.664 1.00 7.45 15 SER B O 1
ATOM 783 N N . GLN B 1 18 ? 29.289 46.424 57.802 1.00 7.16 16 GLN B N 1
ATOM 784 C CA . GLN B 1 18 ? 27.867 46.521 58.132 1.00 7.05 16 GLN B CA 1
ATOM 785 C C . GLN B 1 18 ? 27.663 46.689 59.638 1.00 7.52 16 GLN B C 1
ATOM 786 O O . GLN B 1 18 ? 26.877 47.529 60.075 1.00 7.96 16 GLN B O 1
ATOM 792 N N . ASN B 1 19 ? 28.362 45.875 60.422 1.00 7.33 17 ASN B N 1
ATOM 793 C CA . ASN B 1 19 ? 28.293 45.980 61.886 1.00 8.25 17 ASN B CA 1
ATOM 794 C C . ASN B 1 19 ? 28.669 47.381 62.398 1.00 7.77 17 ASN B C 1
ATOM 795 O O . ASN B 1 19 ? 27.972 47.945 63.277 1.00 8.17 17 ASN B O 1
ATOM 800 N N . GLU B 1 20 ? 29.724 47.968 61.831 1.00 7.12 18 GLU B N 1
ATOM 801 C CA . GLU B 1 20 ? 30.155 49.318 62.226 1.00 8.22 18 GLU B CA 1
ATOM 802 C C . GLU B 1 20 ? 29.081 50.346 61.897 1.00 7.04 18 GLU B C 1
ATOM 803 O O . GLU B 1 20 ? 28.716 51.189 62.734 1.00 7.24 18 GLU B O 1
ATOM 809 N N . ILE B 1 21 ? 28.576 50.274 60.665 1.00 6.52 19 ILE B N 1
ATOM 810 C CA . ILE B 1 21 ? 27.532 51.197 60.227 1.00 5.78 19 ILE B CA 1
ATOM 811 C C . ILE B 1 21 ? 26.285 51.079 61.101 1.00 6.19 19 ILE B C 1
ATOM 812 O O . ILE B 1 21 ? 25.709 52.095 61.491 1.00 6.09 19 ILE B O 1
ATOM 817 N N . GLU B 1 22 ? 25.902 49.845 61.441 1.00 6.38 20 GLU B N 1
ATOM 818 C CA . GLU B 1 22 ? 24.719 49.630 62.285 1.00 7.23 20 GLU B CA 1
ATOM 819 C C . GLU B 1 22 ? 24.869 50.323 63.643 1.00 6.90 20 GLU B C 1
ATOM 820 O O . GLU B 1 22 ? 23.926 50.970 64.127 1.00 7.53 20 GLU B O 1
ATOM 826 N N . MET B 1 23 ? 26.050 50.206 64.237 1.00 6.47 21 MET B N 1
ATOM 827 C CA . MET B 1 23 ? 26.278 50.850 65.528 1.00 6.35 21 MET B CA 1
ATOM 828 C C . MET B 1 23 ? 26.221 52.378 65.390 1.00 6.51 21 MET B C 1
ATOM 829 O O . MET B 1 23 ? 25.606 53.055 66.212 1.00 5.76 21 MET B O 1
ATOM 834 N N . LEU B 1 24 ? 26.860 52.910 64.341 1.00 6.01 22 LEU B N 1
ATOM 835 C CA . LEU B 1 24 ? 26.860 54.359 64.108 1.00 5.57 22 LEU B CA 1
ATOM 836 C C . LEU B 1 24 ? 25.447 54.899 63.918 1.00 5.72 22 LEU B C 1
ATOM 837 O O . LEU B 1 24 ? 25.097 55.927 64.481 1.00 5.44 22 LEU B O 1
ATOM 842 N N . LEU B 1 25 ? 24.642 54.211 63.108 1.00 5.49 23 LEU B N 1
ATOM 843 C CA . LEU B 1 25 ? 23.251 54.639 62.864 1.00 6.65 23 LEU B CA 1
ATOM 844 C C . LEU B 1 25 ? 22.412 54.576 64.130 1.00 7.30 23 LEU B C 1
ATOM 845 O O . LEU B 1 25 ? 21.570 55.462 64.363 1.00 7.83 23 LEU B O 1
ATOM 850 N N . LYS B 1 26 ? 22.624 53.530 64.933 1.00 7.93 24 LYS B N 1
ATOM 851 C CA . LYS B 1 26 ? 21.924 53.414 66.199 1.00 9.08 24 LYS B CA 1
ATOM 852 C C . LYS B 1 26 ? 22.268 54.665 66.985 1.00 8.68 24 LYS B C 1
ATOM 853 O O . LYS B 1 26 ? 21.381 55.399 67.486 1.00 10.66 24 LYS B O 1
ATOM 859 N N . LEU B 1 27 ? 23.561 54.966 67.077 1.00 7.79 25 LEU B N 1
ATOM 860 C CA . LEU B 1 27 ? 23.963 56.032 68.017 1.00 6.23 25 LEU B CA 1
ATOM 861 C C . LEU B 1 27 ? 23.505 57.397 67.520 1.00 6.25 25 LEU B C 1
ATOM 862 O O . LEU B 1 27 ? 23.157 58.264 68.323 1.00 6.65 25 LEU B O 1
ATOM 867 N N . ALA B 1 28 ? 23.485 57.564 66.194 1.00 6.07 26 ALA B N 1
ATOM 868 C CA . ALA B 1 28 ? 23.125 58.836 65.561 1.00 6.46 26 ALA B CA 1
ATOM 869 C C . ALA B 1 28 ? 21.615 59.028 65.508 1.00 6.83 26 ALA B C 1
ATOM 870 O O . ALA B 1 28 ? 21.135 60.144 65.306 1.00 7.48 26 ALA B O 1
ATOM 872 N N . ASN B 1 29 ? 20.891 57.917 65.651 1.00 7.59 27 ASN B N 1
ATOM 873 C CA . ASN B 1 29 ? 19.430 57.897 65.601 1.00 8.84 27 ASN B CA 1
ATOM 874 C C . ASN B 1 29 ? 18.862 58.312 64.248 1.00 8.66 27 ASN B C 1
ATOM 875 O O . ASN B 1 29 ? 17.968 59.160 64.155 1.00 9.27 27 ASN B O 1
ATOM 880 N N . LEU B 1 30 ? 19.392 57.708 63.197 1.00 7.98 28 LEU B N 1
ATOM 881 C CA . LEU B 1 30 ? 18.739 57.808 61.890 1.00 8.24 28 LEU B CA 1
ATOM 882 C C . LEU B 1 30 ? 18.917 56.536 61.106 1.00 6.78 28 LEU B C 1
ATOM 883 O O . LEU B 1 30 ? 19.744 55.688 61.453 1.00 7.22 28 LEU B O 1
ATOM 888 N N . SER B 1 31 ? 18.109 56.388 60.067 1.00 5.68 29 SER B N 1
ATOM 889 C CA . SER B 1 31 ? 18.222 55.220 59.214 1.00 4.78 29 SER B CA 1
ATOM 890 C C . SER B 1 31 ? 19.308 55.446 58.175 1.00 3.92 29 SER B C 1
ATOM 891 O O . SER B 1 31 ? 19.717 56.588 57.904 1.00 4.54 29 SER B O 1
ATOM 894 N N . LEU B 1 32 ? 19.754 54.358 57.557 1.00 4.47 30 LEU B N 1
ATOM 895 C CA . LEU B 1 32 ? 20.736 54.493 56.498 1.00 4.62 30 LEU B CA 1
ATOM 896 C C . LEU B 1 32 ? 20.186 55.329 55.344 1.00 4.35 30 LEU B C 1
ATOM 897 O O . LEU B 1 32 ? 20.896 56.168 54.792 1.00 4.42 30 LEU B O 1
ATOM 902 N N . GLY B 1 33 ? 18.919 55.102 54.986 1.00 4.14 31 GLY B N 1
ATOM 903 C CA . GLY B 1 33 ? 18.311 55.865 53.893 1.00 4.30 31 GLY B CA 1
ATOM 904 C C . GLY B 1 33 ? 18.272 57.343 54.239 1.00 4.68 31 GLY B C 1
ATOM 905 O O . GLY B 1 33 ? 18.502 58.182 53.364 1.00 5.02 31 GLY B O 1
ATOM 906 N N . ASP B 1 34 ? 17.978 57.659 55.504 1.00 4.70 32 ASP B N 1
ATOM 907 C CA . ASP B 1 34 ? 17.976 59.049 55.993 1.00 4.46 32 ASP B CA 1
ATOM 908 C C . ASP B 1 34 ? 19.352 59.670 55.779 1.00 4.36 32 ASP B C 1
ATOM 909 O O . ASP B 1 34 ? 19.486 60.757 55.205 1.00 4.48 32 ASP B O 1
ATOM 914 N N . PHE B 1 35 ? 20.378 58.966 56.236 1.00 3.95 33 PHE B N 1
ATOM 915 C CA . PHE B 1 35 ? 21.756 59.429 56.045 1.00 4.34 33 PHE B CA 1
ATOM 916 C C . PHE B 1 35 ? 22.070 59.713 54.576 1.00 4.10 33 PHE B C 1
ATOM 917 O O . PHE B 1 35 ? 22.589 60.780 54.250 1.00 4.36 33 PHE B O 1
ATOM 925 N N . ILE B 1 36 ? 21.721 58.778 53.690 1.00 3.95 34 ILE B N 1
ATOM 926 C CA . ILE B 1 36 ? 22.021 58.960 52.272 1.00 4.05 34 ILE B CA 1
ATOM 927 C C . ILE B 1 36 ? 21.280 60.183 51.706 1.00 3.91 34 ILE B C 1
ATOM 928 O O . ILE B 1 36 ? 21.862 60.985 50.966 1.00 4.53 34 ILE B O 1
ATOM 933 N N . GLU B 1 37 ? 20.014 60.363 52.093 1.00 3.92 35 GLU B N 1
ATOM 934 C CA . GLU B 1 37 ? 19.236 61.509 51.608 1.00 4.94 35 GLU B CA 1
ATOM 935 C C . GLU B 1 37 ? 19.776 62.844 52.141 1.00 4.70 35 GLU B C 1
ATOM 936 O O . GLU B 1 37 ? 19.736 63.857 51.433 1.00 5.35 35 GLU B O 1
ATOM 942 N N . ILE B 1 38 ? 20.309 62.838 53.364 1.00 4.13 36 ILE B N 1
ATOM 943 C CA . ILE B 1 38 ? 20.941 64.049 53.894 1.00 4.61 36 ILE B CA 1
ATOM 944 C C . ILE B 1 38 ? 22.211 64.373 53.102 1.00 4.96 36 ILE B C 1
ATOM 945 O O . ILE B 1 38 ? 22.438 65.531 52.709 1.00 4.86 36 ILE B O 1
ATOM 950 N N . LYS B 1 39 ? 23.023 63.345 52.834 1.00 5.40 37 LYS B N 1
ATOM 951 C CA . LYS B 1 39 ? 24.232 63.520 52.005 1.00 5.82 37 LYS B CA 1
ATOM 952 C C . LYS B 1 39 ? 23.921 63.996 50.591 1.00 6.20 37 LYS B C 1
ATOM 953 O O . LYS B 1 39 ? 24.730 64.686 49.967 1.00 6.53 37 LYS B O 1
ATOM 959 N N . ARG B 1 40 ? 22.756 63.601 50.081 1.00 5.63 38 ARG B N 1
ATOM 960 C CA . ARG B 1 40 ? 22.320 63.977 48.731 1.00 6.11 38 ARG B CA 1
ATOM 961 C C . ARG B 1 40 ? 21.675 65.365 48.696 1.00 5.80 38 ARG B C 1
ATOM 962 O O . ARG B 1 40 ? 21.328 65.844 47.615 1.00 5.88 38 ARG B O 1
ATOM 970 N N . GLY B 1 41 ? 21.480 65.975 49.869 1.00 5.57 39 GLY B N 1
ATOM 971 C CA . GLY B 1 41 ? 20.876 67.312 49.981 1.00 7.33 39 GLY B CA 1
ATOM 972 C C . GLY B 1 41 ? 19.352 67.316 49.908 1.00 8.32 39 GLY B C 1
ATOM 973 O O . GLY B 1 41 ? 18.717 68.383 49.913 1.00 9.25 39 GLY B O 1
ATOM 974 N N . SER B 1 42 ? 18.746 66.137 49.831 1.00 9.02 40 SER B N 1
ATOM 975 C CA . SER B 1 42 ? 17.297 66.076 49.672 1.00 10.94 40 SER B CA 1
ATOM 976 C C . SER B 1 42 ? 16.535 66.174 50.993 1.00 11.74 40 SER B C 1
ATOM 977 O O . SER B 1 42 ? 15.399 66.662 51.003 1.00 14.44 40 SER B O 1
ATOM 980 N N . MET B 1 43 ? 17.160 65.747 52.093 1.00 10.40 41 MET B N 1
ATOM 981 C CA . MET B 1 43 ? 16.561 65.802 53.445 1.00 9.07 41 MET B CA 1
ATOM 982 C C . MET B 1 43 ? 17.345 66.790 54.303 1.00 10.73 41 MET B C 1
ATOM 983 O O . MET B 1 43 ? 18.578 66.742 54.321 1.00 10.91 41 MET B O 1
ATOM 988 N N . ASP B 1 44 ? 16.653 67.682 55.021 1.00 11.92 42 ASP B N 1
ATOM 989 C CA . ASP B 1 44 ? 17.339 68.571 55.979 1.00 13.35 42 ASP B CA 1
ATOM 990 C C . ASP B 1 44 ? 17.980 67.716 57.062 1.00 13.83 42 ASP B C 1
ATOM 991 O O . ASP B 1 44 ? 17.435 66.671 57.423 1.00 13.28 42 ASP B O 1
ATOM 996 N N . MET B 1 45 ? 19.110 68.162 57.610 1.00 14.55 43 MET B N 1
ATOM 997 C CA . MET B 1 45 ? 19.657 67.509 58.799 1.00 15.58 43 MET B CA 1
ATOM 998 C C . MET B 1 45 ? 18.598 67.694 59.892 1.00 15.95 43 MET B C 1
ATOM 999 O O . MET B 1 45 ? 18.215 68.835 60.181 1.00 15.84 43 MET B O 1
ATOM 1004 N N . PRO B 1 46 ? 18.083 66.577 60.460 1.00 16.23 44 PRO B N 1
ATOM 1005 C CA . PRO B 1 46 ? 17.067 66.648 61.509 1.00 16.95 44 PRO B CA 1
ATOM 1006 C C . PRO B 1 46 ? 17.610 67.426 62.710 1.00 18.04 44 PRO B C 1
ATOM 1007 O O . PRO B 1 46 ? 18.801 67.323 63.028 1.00 17.52 44 PRO B O 1
ATOM 1011 N N . LYS B 1 47 ? 16.752 68.228 63.345 1.00 18.99 45 LYS B N 1
ATOM 1012 C CA . LYS B 1 47 ? 17.152 69.047 64.490 1.00 20.67 45 LYS B CA 1
ATOM 1013 C C . LYS B 1 47 ? 17.835 68.228 65.591 1.00 19.79 45 LYS B C 1
ATOM 1014 O O . LYS B 1 47 ? 18.818 68.680 66.188 1.00 20.81 45 LYS B O 1
ATOM 1020 N N . GLY B 1 48 ? 17.323 67.023 65.837 1.00 18.47 46 GLY B N 1
ATOM 1021 C CA . GLY B 1 48 ? 17.809 66.179 66.928 1.00 17.34 46 GLY B CA 1
ATOM 1022 C C . GLY B 1 48 ? 18.986 65.272 66.595 1.00 16.04 46 GLY B C 1
ATOM 1023 O O . GLY B 1 48 ? 19.422 64.477 67.439 1.00 17.36 46 GLY B O 1
ATOM 1024 N N . VAL B 1 49 ? 19.503 65.381 65.376 1.00 13.49 47 VAL B N 1
ATOM 1025 C CA . VAL B 1 49 ? 20.608 64.532 64.946 1.00 11.47 47 VAL B CA 1
ATOM 1026 C C . VAL B 1 49 ? 21.911 65.317 64.966 1.00 9.92 47 VAL B C 1
ATOM 1027 O O . VAL B 1 49 ? 21.961 66.463 64.515 1.00 9.76 47 VAL B O 1
ATOM 1031 N N . ASN B 1 50 ? 22.950 64.697 65.518 1.00 8.71 48 ASN B N 1
ATOM 1032 C CA . ASN B 1 50 ? 24.278 65.295 65.586 1.00 8.24 48 ASN B CA 1
ATOM 1033 C C . ASN B 1 50 ? 25.082 65.066 64.288 1.00 8.00 48 ASN B C 1
ATOM 1034 O O . ASN B 1 50 ? 25.509 63.944 64.005 1.00 7.80 48 ASN B O 1
ATOM 1039 N N . GLU B 1 51 ? 25.281 66.134 63.510 1.00 8.21 49 GLU B N 1
ATOM 1040 C CA . GLU B 1 51 ? 25.996 66.022 62.219 1.00 8.58 49 GLU B CA 1
ATOM 1041 C C . GLU B 1 51 ? 27.454 65.548 62.366 1.00 8.22 49 GLU B C 1
ATOM 1042 O O . GLU B 1 51 ? 28.067 65.091 61.401 1.00 8.82 49 GLU B O 1
ATOM 1048 N N . ALA B 1 52 ? 28.003 65.628 63.579 1.00 7.88 50 ALA B N 1
ATOM 1049 C CA . ALA B 1 52 ? 29.355 65.124 63.815 1.00 8.13 50 ALA B CA 1
ATOM 1050 C C . ALA B 1 52 ? 29.504 63.633 63.488 1.00 7.92 50 ALA B C 1
ATOM 1051 O O . ALA B 1 52 ? 30.603 63.189 63.165 1.00 8.72 50 ALA B O 1
ATOM 1053 N N . PHE B 1 53 ? 28.414 62.868 63.582 1.00 7.04 51 PHE B N 1
ATOM 1054 C CA . PHE B 1 53 ? 28.428 61.434 63.182 1.00 6.87 51 PHE B CA 1
ATOM 1055 C C . PHE B 1 53 ? 28.720 61.254 61.695 1.00 7.13 51 PHE B C 1
ATOM 1056 O O . PHE B 1 53 ? 29.128 60.169 61.271 1.00 7.47 51 PHE B O 1
ATOM 1064 N N . PHE B 1 54 ? 28.471 62.287 60.897 1.00 6.96 52 PHE B N 1
ATOM 1065 C CA . PHE B 1 54 ? 28.544 62.108 59.441 1.00 7.76 52 PHE B CA 1
ATOM 1066 C C . PHE B 1 54 ? 29.950 61.836 58.934 1.00 8.06 52 PHE B C 1
ATOM 1067 O O . PHE B 1 54 ? 30.130 61.182 57.901 1.00 7.97 52 PHE B O 1
ATOM 1075 N N . THR B 1 55 ? 30.957 62.301 59.657 1.00 8.07 53 THR B N 1
ATOM 1076 C CA . THR B 1 55 ? 32.331 62.044 59.230 1.00 9.17 53 THR B CA 1
ATOM 1077 C C . THR B 1 55 ? 32.632 60.541 59.200 1.00 8.63 53 THR B C 1
ATOM 1078 O O . THR B 1 55 ? 32.996 59.993 58.150 1.00 8.97 53 THR B O 1
ATOM 1082 N N . GLN B 1 56 ? 32.453 59.868 60.334 1.00 8.31 54 GLN B N 1
ATOM 1083 C CA . GLN B 1 56 ? 32.708 58.426 60.395 1.00 8.17 54 GLN B CA 1
ATOM 1084 C C . GLN B 1 56 ? 31.699 57.618 59.578 1.00 7.57 54 GLN B C 1
ATOM 1085 O O . GLN B 1 56 ? 32.077 56.631 58.948 1.00 7.57 54 GLN B O 1
ATOM 1091 N N . LEU B 1 57 ? 30.425 58.024 59.583 1.00 7.36 55 LEU B N 1
ATOM 1092 C CA . LEU B 1 57 ? 29.438 57.315 58.761 1.00 7.24 55 LEU B CA 1
ATOM 1093 C C . LEU B 1 57 ? 29.823 57.349 57.291 1.00 6.85 55 LEU B C 1
ATOM 1094 O O . LEU B 1 57 ? 29.721 56.341 56.588 1.00 6.58 55 LEU B O 1
ATOM 1099 N N . SER B 1 58 ? 30.255 58.520 56.828 1.00 6.17 56 SER B N 1
ATOM 1100 C CA . SER B 1 58 ? 30.644 58.661 55.420 1.00 6.70 56 SER B CA 1
ATOM 1101 C C . SER B 1 58 ? 31.831 57.757 55.110 1.00 7.34 56 SER B C 1
ATOM 1102 O O . SER B 1 58 ? 31.839 57.072 54.084 1.00 7.42 56 SER B O 1
ATOM 1105 N N . GLU B 1 59 ? 32.825 57.760 56.000 1.00 7.80 57 GLU B N 1
ATOM 1106 C CA . GLU B 1 59 ? 34.025 56.929 55.809 1.00 9.67 57 GLU B CA 1
ATOM 1107 C C . GLU B 1 59 ? 33.655 55.447 55.747 1.00 8.64 57 GLU B C 1
ATOM 1108 O O . GLU B 1 59 ? 34.155 54.707 54.897 1.00 8.42 57 GLU B O 1
ATOM 1114 N N . GLU B 1 60 ? 32.763 55.016 56.633 1.00 8.29 58 GLU B N 1
ATOM 1115 C CA . GLU B 1 60 ? 32.391 53.607 56.690 1.00 8.30 58 GLU B CA 1
ATOM 1116 C C . GLU B 1 60 ? 31.545 53.194 55.492 1.00 7.88 58 GLU B C 1
ATOM 1117 O O . GLU B 1 60 ? 31.721 52.093 54.939 1.00 7.55 58 GLU B O 1
ATOM 1123 N N . VAL B 1 61 ? 30.633 54.069 55.083 1.00 7.24 59 VAL B N 1
ATOM 1124 C CA . VAL B 1 61 ? 29.815 53.799 53.896 1.00 8.07 59 VAL B CA 1
ATOM 1125 C C . VAL B 1 61 ? 30.692 53.729 52.643 1.00 7.90 59 VAL B C 1
ATOM 1126 O O . VAL B 1 61 ? 30.492 52.858 51.784 1.00 7.72 59 VAL B O 1
ATOM 1130 N N . GLU B 1 62 ? 31.684 54.615 52.556 1.00 7.75 60 GLU B N 1
ATOM 1131 C CA . GLU B 1 62 ? 32.669 54.560 51.458 1.00 9.28 60 GLU B CA 1
ATOM 1132 C C . GLU B 1 62 ? 33.466 53.251 51.467 1.00 8.47 60 GLU B C 1
ATOM 1133 O O . GLU B 1 62 ? 33.704 52.673 50.400 1.00 8.81 60 GLU B O 1
ATOM 1139 N N . ARG B 1 63 ? 33.857 52.774 52.656 1.00 8.03 61 ARG B N 1
ATOM 1140 C CA . ARG B 1 63 ? 34.536 51.480 52.760 1.00 9.04 61 ARG B CA 1
ATOM 1141 C C . ARG B 1 63 ? 33.648 50.342 52.242 1.00 8.39 61 ARG B C 1
ATOM 1142 O O . ARG B 1 63 ? 34.105 49.464 51.477 1.00 8.44 61 ARG B O 1
ATOM 1150 N N . LEU B 1 64 ? 32.373 50.361 52.642 1.00 7.46 62 LEU B N 1
ATOM 1151 C CA . LEU B 1 64 ? 31.421 49.348 52.198 1.00 7.17 62 LEU B CA 1
ATOM 1152 C C . LEU B 1 64 ? 31.273 49.348 50.671 1.00 7.21 62 LEU B C 1
ATOM 1153 O O . LEU B 1 64 ? 31.314 48.288 50.042 1.00 7.38 62 LEU B O 1
ATOM 1158 N N . LYS B 1 65 ? 31.104 50.536 50.087 1.00 7.12 63 LYS B N 1
ATOM 1159 C CA . LYS B 1 65 ? 31.063 50.692 48.626 1.00 8.16 63 LYS B CA 1
ATOM 1160 C C . LYS B 1 65 ? 32.321 50.142 47.966 1.00 8.56 63 LYS B C 1
ATOM 1161 O O . LYS B 1 65 ? 32.239 49.410 46.956 1.00 8.30 63 LYS B O 1
ATOM 1167 N N . GLU B 1 66 ? 33.482 50.466 48.533 1.00 8.75 64 GLU B N 1
ATOM 1168 C CA . GLU B 1 66 ? 34.757 50.001 47.955 1.00 11.19 64 GLU B CA 1
ATOM 1169 C C . GLU B 1 66 ? 34.906 48.476 47.992 1.00 10.22 64 GLU B C 1
ATOM 1170 O O . GLU B 1 66 ? 35.449 47.873 47.059 1.00 10.58 64 GLU B O 1
ATOM 1176 N N . LEU B 1 67 ? 34.428 47.859 49.073 1.00 9.40 65 LEU B N 1
ATOM 1177 C CA . LEU B 1 67 ? 34.467 46.399 49.209 1.00 8.30 65 LEU B CA 1
ATOM 1178 C C . LEU B 1 67 ? 33.600 45.719 48.151 1.00 8.58 65 LEU B C 1
ATOM 1179 O O . LEU B 1 67 ? 34.018 44.748 47.517 1.00 8.77 65 LEU B O 1
ATOM 1184 N N . ILE B 1 68 ? 32.393 46.240 47.956 1.00 8.30 66 ILE B N 1
ATOM 1185 C CA . ILE B 1 68 ? 31.499 45.680 46.940 1.00 8.01 66 ILE B CA 1
ATOM 1186 C C . ILE B 1 68 ? 32.105 45.884 45.547 1.00 8.59 66 ILE B C 1
ATOM 1187 O O . ILE B 1 68 ? 32.058 44.983 44.703 1.00 8.59 66 ILE B O 1
ATOM 1192 N N . ASN B 1 69 ? 32.709 47.050 45.323 1.00 8.75 67 ASN B N 1
ATOM 1193 C CA . ASN B 1 69 ? 33.417 47.313 44.073 1.00 10.00 67 ASN B CA 1
ATOM 1194 C C . ASN B 1 69 ? 34.565 46.341 43.823 1.00 10.37 67 ASN B C 1
ATOM 1195 O O . ASN B 1 69 ? 34.753 45.872 42.688 1.00 10.77 67 ASN B O 1
ATOM 1200 N N . ALA B 1 70 ? 35.320 46.037 44.876 1.00 10.81 68 ALA B N 1
ATOM 1201 C CA . ALA B 1 70 ? 36.409 45.057 44.792 1.00 11.15 68 ALA B CA 1
ATOM 1202 C C . ALA B 1 70 ? 35.891 43.691 44.346 1.00 11.38 68 ALA B C 1
ATOM 1203 O O . ALA B 1 70 ? 36.511 43.022 43.515 1.00 10.93 68 ALA B O 1
ATOM 1205 N N . LEU B 1 71 ? 34.743 43.297 44.889 1.00 11.08 69 LEU B N 1
ATOM 1206 C CA . LEU B 1 71 ? 34.110 42.026 44.551 1.00 11.83 69 LEU B CA 1
ATOM 1207 C C . LEU B 1 71 ? 33.641 42.033 43.099 1.00 11.48 69 LEU B C 1
ATOM 1208 O O . LEU B 1 71 ? 33.804 41.051 42.361 1.00 11.34 69 LEU B O 1
ATOM 1213 N N . ASN B 1 72 ? 33.074 43.155 42.677 1.00 10.94 70 ASN B N 1
ATOM 1214 C CA . ASN B 1 72 ? 32.607 43.270 41.307 1.00 12.00 70 ASN B CA 1
ATOM 1215 C C . ASN B 1 72 ? 33.788 43.196 40.337 1.00 11.97 70 ASN B C 1
ATOM 1216 O O . ASN B 1 72 ? 33.672 42.644 39.238 1.00 11.80 70 ASN B O 1
ATOM 1221 N N . LYS B 1 73 ? 34.936 43.723 40.757 1.00 11.72 71 LYS B N 1
ATOM 1222 C CA . LYS B 1 73 ? 36.145 43.706 39.935 1.00 13.09 71 LYS B CA 1
ATOM 1223 C C . LYS B 1 73 ? 36.679 42.279 39.798 1.00 12.19 71 LYS B C 1
ATOM 1224 O O . LYS B 1 73 ? 37.096 41.869 38.721 1.00 11.38 71 LYS B O 1
ATOM 1230 N N . ILE B 1 74 ? 36.661 41.531 40.897 1.00 11.56 72 ILE B N 1
ATOM 1231 C CA . ILE B 1 74 ? 37.094 40.132 40.882 1.00 11.33 72 ILE B CA 1
ATOM 1232 C C . ILE B 1 74 ? 36.204 39.323 39.930 1.00 11.71 72 ILE B C 1
ATOM 1233 O O . ILE B 1 74 ? 36.694 38.472 39.162 1.00 11.08 72 ILE B O 1
ATOM 1238 N N . LYS B 1 75 ? 34.905 39.625 39.957 1.00 11.85 73 LYS B N 1
ATOM 1239 C CA . LYS B 1 75 ? 33.917 38.940 39.119 1.00 12.70 73 LYS B CA 1
ATOM 1240 C C . LYS B 1 75 ? 34.204 39.085 37.612 1.00 12.60 73 LYS B C 1
ATOM 1241 O O . LYS B 1 75 ? 33.797 38.236 36.797 1.00 12.17 73 LYS B O 1
ATOM 1247 N N . LYS B 1 76 ? 34.910 40.151 37.236 1.00 12.47 74 LYS B N 1
ATOM 1248 C CA . LYS B 1 76 ? 35.301 40.357 35.838 1.00 12.64 74 LYS B CA 1
ATOM 1249 C C . LYS B 1 76 ? 36.161 39.206 35.301 1.00 12.39 74 LYS B C 1
ATOM 1250 O O . LYS B 1 76 ? 36.171 38.930 34.093 1.00 11.81 74 LYS B O 1
ATOM 1256 N N . GLY B 1 77 ? 36.857 38.516 36.201 1.00 11.89 75 GLY B N 1
ATOM 1257 C CA . GLY B 1 77 ? 37.665 37.363 35.819 1.00 12.64 75 GLY B CA 1
ATOM 1258 C C . GLY B 1 77 ? 36.850 36.157 35.373 1.00 12.39 75 GLY B C 1
ATOM 1259 O O . GLY B 1 77 ? 37.419 35.176 34.890 1.00 13.96 75 GLY B O 1
ATOM 1260 N N . LEU B 1 78 ? 35.526 36.219 35.554 1.00 11.44 76 LEU B N 1
ATOM 1261 C CA . LEU B 1 78 ? 34.615 35.144 35.145 1.00 10.79 76 LEU B CA 1
ATOM 1262 C C . LEU B 1 78 ? 33.878 35.429 33.833 1.00 9.97 76 LEU B C 1
ATOM 1263 O O . LEU B 1 78 ? 33.033 34.624 33.406 1.00 9.87 76 LEU B O 1
ATOM 1268 N N . LEU B 1 79 ? 34.194 36.556 33.196 1.00 9.41 77 LEU B N 1
ATOM 1269 C CA . LEU B 1 79 ? 33.596 36.901 31.908 1.00 9.67 77 LEU B CA 1
ATOM 1270 C C . LEU B 1 79 ? 34.024 35.891 30.854 1.00 9.49 77 LEU B C 1
ATOM 1271 O O . LEU B 1 79 ? 35.174 35.441 30.853 1.00 9.73 77 LEU B O 1
ATOM 1276 N N . VAL B 1 80 ? 33.092 35.551 29.973 1.00 9.07 78 VAL B N 1
ATOM 1277 C CA . VAL B 1 80 ? 33.377 34.717 28.796 1.00 8.35 78 VAL B CA 1
ATOM 1278 C C . VAL B 1 80 ? 32.740 35.412 27.596 1.00 8.80 78 VAL B C 1
ATOM 1279 O O . VAL B 1 80 ? 31.555 35.744 27.631 1.00 8.89 78 VAL B O 1
ATOM 1283 N N . PHE B 1 81 ? 33.528 35.631 26.546 1.00 8.80 79 PHE B N 1
ATOM 1284 C CA . PHE B 1 81 ? 33.091 36.411 25.369 1.00 9.18 79 PHE B CA 1
ATOM 1285 C C . PHE B 1 81 ? 32.656 37.815 25.776 1.00 10.61 79 PHE B C 1
ATOM 1286 O O . PHE B 1 81 ? 31.845 38.435 25.082 1.00 11.57 79 PHE B O 1
ATOM 1294 N N . GLY B 1 82 ? 33.174 38.282 26.907 1.00 11.54 80 GLY B N 1
ATOM 1295 C CA . GLY B 1 82 ? 32.834 39.608 27.443 1.00 13.02 80 GLY B CA 1
ATOM 1296 C C . GLY B 1 82 ? 31.501 39.674 28.181 1.00 14.27 80 GLY B C 1
ATOM 1297 O O . GLY B 1 82 ? 31.020 40.775 28.489 1.00 15.15 80 GLY B O 1
ATOM 1298 N N . SER B 1 83 ? 30.913 38.515 28.485 1.00 14.77 81 SER B N 1
ATOM 1299 C CA . SER B 1 83 ? 29.611 38.437 29.165 1.00 15.96 81 SER B CA 1
ATOM 1300 C C . SER B 1 83 ? 29.654 37.546 30.395 1.00 16.00 81 SER B C 1
ATOM 1301 O O . SER B 1 83 ? 30.500 36.649 30.527 1.00 15.22 81 SER B O 1
ATOM 1305 N N . MET C 1 3 ? 39.941 48.319 8.540 1.00 26.48 1 MET C N 1
ATOM 1306 C CA . MET C 1 3 ? 38.729 47.753 7.876 1.00 26.25 1 MET C CA 1
ATOM 1307 C C . MET C 1 3 ? 37.774 48.845 7.404 1.00 26.64 1 MET C C 1
ATOM 1308 O O . MET C 1 3 ? 37.292 48.807 6.270 1.00 26.56 1 MET C O 1
ATOM 1313 N N . PHE C 1 4 ? 37.510 49.814 8.277 1.00 26.75 2 PHE C N 1
ATOM 1314 C CA . PHE C 1 4 ? 36.503 50.842 8.021 1.00 27.09 2 PHE C CA 1
ATOM 1315 C C . PHE C 1 4 ? 36.920 51.856 6.964 1.00 27.32 2 PHE C C 1
ATOM 1316 O O . PHE C 1 4 ? 36.074 52.364 6.214 1.00 27.09 2 PHE C O 1
ATOM 1324 N N . GLU C 1 5 ? 38.217 52.150 6.927 1.00 27.30 3 GLU C N 1
ATOM 1325 C CA . GLU C 1 5 ? 38.799 52.984 5.879 1.00 27.90 3 GLU C CA 1
ATOM 1326 C C . GLU C 1 5 ? 38.575 52.315 4.520 1.00 27.09 3 GLU C C 1
ATOM 1327 O O . GLU C 1 5 ? 38.169 52.975 3.561 1.00 27.13 3 GLU C O 1
ATOM 1333 N N . LYS C 1 6 ? 38.812 51.005 4.465 1.00 26.47 4 LYS C N 1
ATOM 1334 C CA . LYS C 1 6 ? 38.594 50.210 3.252 1.00 26.07 4 LYS C CA 1
ATOM 1335 C C . LYS C 1 6 ? 37.134 50.233 2.799 1.00 25.26 4 LYS C C 1
ATOM 1336 O O . LYS C 1 6 ? 36.853 50.423 1.610 1.00 25.12 4 LYS C O 1
ATOM 1342 N N . ILE C 1 7 ? 36.214 50.044 3.746 1.00 24.08 5 ILE C N 1
ATOM 1343 C CA . ILE C 1 7 ? 34.782 50.079 3.453 1.00 23.43 5 ILE C CA 1
ATOM 1344 C C . ILE C 1 7 ? 34.360 51.441 2.906 1.00 23.51 5 ILE C C 1
ATOM 1345 O O . ILE C 1 7 ? 33.685 51.511 1.879 1.00 23.43 5 ILE C O 1
ATOM 1350 N N . ARG C 1 8 ? 34.779 52.510 3.582 1.00 22.71 6 ARG C N 1
ATOM 1351 C CA . ARG C 1 8 ? 34.465 53.873 3.149 1.00 22.80 6 ARG C CA 1
ATOM 1352 C C . ARG C 1 8 ? 34.885 54.173 1.713 1.00 21.87 6 ARG C C 1
ATOM 1353 O O . ARG C 1 8 ? 34.131 54.803 0.976 1.00 21.57 6 ARG C O 1
ATOM 1361 N N . LYS C 1 9 ? 36.076 53.715 1.330 1.00 21.07 7 LYS C N 1
ATOM 1362 C CA . LYS C 1 9 ? 36.568 53.865 -0.037 1.00 20.56 7 LYS C CA 1
ATOM 1363 C C . LYS C 1 9 ? 35.684 53.088 -1.012 1.00 20.11 7 LYS C C 1
ATOM 1364 O O . LYS C 1 9 ? 35.301 53.605 -2.070 1.00 19.42 7 LYS C O 1
ATOM 1370 N N . ILE C 1 10 ? 35.363 51.848 -0.652 1.00 19.18 8 ILE C N 1
ATOM 1371 C CA . ILE C 1 10 ? 34.529 51.012 -1.513 1.00 18.68 8 ILE C CA 1
ATOM 1372 C C . ILE C 1 10 ? 33.146 51.634 -1.735 1.00 18.38 8 ILE C C 1
ATOM 1373 O O . ILE C 1 10 ? 32.643 51.635 -2.867 1.00 18.25 8 ILE C O 1
ATOM 1378 N N . LEU C 1 11 ? 32.551 52.177 -0.678 1.00 17.75 9 LEU C N 1
ATOM 1379 C CA . LEU C 1 11 ? 31.270 52.875 -0.791 1.00 17.90 9 LEU C CA 1
ATOM 1380 C C . LEU C 1 11 ? 31.353 54.048 -1.774 1.00 18.07 9 LEU C C 1
ATOM 1381 O O . LEU C 1 11 ? 30.441 54.250 -2.577 1.00 17.95 9 LEU C O 1
ATOM 1386 N N . ALA C 1 12 ? 32.442 54.813 -1.701 1.00 17.97 10 ALA C N 1
ATOM 1387 C CA . ALA C 1 12 ? 32.649 55.944 -2.614 1.00 18.26 10 ALA C CA 1
ATOM 1388 C C . ALA C 1 12 ? 32.816 55.451 -4.055 1.00 18.37 10 ALA C C 1
ATOM 1389 O O . ALA C 1 12 ? 32.244 56.035 -4.986 1.00 18.80 10 ALA C O 1
ATOM 1391 N N . ASP C 1 13 ? 33.590 54.378 -4.227 1.00 18.41 11 ASP C N 1
ATOM 1392 C CA . ASP C 1 13 ? 33.771 53.737 -5.540 1.00 18.49 11 ASP C CA 1
ATOM 1393 C C . ASP C 1 13 ? 32.467 53.178 -6.114 1.00 18.09 11 ASP C C 1
ATOM 1394 O O . ASP C 1 13 ? 32.248 53.245 -7.333 1.00 17.55 11 ASP C O 1
ATOM 1399 N N . ILE C 1 14 ? 31.617 52.612 -5.249 1.00 16.87 12 ILE C N 1
ATOM 1400 C CA . ILE C 1 14 ? 30.304 52.140 -5.688 1.00 15.72 12 ILE C CA 1
ATOM 1401 C C . ILE C 1 14 ? 29.452 53.304 -6.190 1.00 16.30 12 ILE C C 1
ATOM 1402 O O . ILE C 1 14 ? 28.843 53.203 -7.250 1.00 15.40 12 ILE C O 1
ATOM 1407 N N . GLU C 1 15 ? 29.426 54.417 -5.457 1.00 16.52 13 GLU C N 1
ATOM 1408 C CA . GLU C 1 15 ? 28.673 55.575 -5.937 1.00 17.87 13 GLU C CA 1
ATOM 1409 C C . GLU C 1 15 ? 29.183 56.055 -7.298 1.00 17.15 13 GLU C C 1
ATOM 1410 O O . GLU C 1 15 ? 28.374 56.386 -8.171 1.00 17.27 13 GLU C O 1
ATOM 1416 N N . ASP C 1 16 ? 30.507 56.066 -7.485 1.00 16.97 14 ASP C N 1
ATOM 1417 C CA . ASP C 1 16 ? 31.099 56.479 -8.766 1.00 17.15 14 ASP C CA 1
ATOM 1418 C C . ASP C 1 16 ? 30.686 55.524 -9.881 1.00 16.69 14 ASP C C 1
ATOM 1419 O O . ASP C 1 16 ? 30.323 55.967 -10.980 1.00 15.74 14 ASP C O 1
ATOM 1424 N N . SER C 1 17 ? 30.738 54.224 -9.583 1.00 15.81 15 SER C N 1
ATOM 1425 C CA . SER C 1 17 ? 30.389 53.183 -10.552 1.00 15.54 15 SER C CA 1
ATOM 1426 C C . SER C 1 17 ? 28.921 53.297 -10.965 1.00 15.09 15 SER C C 1
ATOM 1427 O O . SER C 1 17 ? 28.587 53.193 -12.155 1.00 14.58 15 SER C O 1
ATOM 1430 N N . GLN C 1 18 ? 28.050 53.518 -9.983 1.00 14.60 16 GLN C N 1
ATOM 1431 C CA . GLN C 1 18 ? 26.626 53.699 -10.250 1.00 14.43 16 GLN C CA 1
ATOM 1432 C C . GLN C 1 18 ? 26.369 54.893 -11.169 1.00 14.76 16 GLN C C 1
ATOM 1433 O O . GLN C 1 18 ? 25.604 54.786 -12.127 1.00 14.48 16 GLN C O 1
ATOM 1439 N N . ASN C 1 19 ? 27.007 56.023 -10.865 1.00 14.58 17 ASN C N 1
ATOM 1440 C CA . ASN C 1 19 ? 26.898 57.222 -11.706 1.00 15.16 17 ASN C CA 1
ATOM 1441 C C . ASN C 1 19 ? 27.379 56.983 -13.146 1.00 14.99 17 ASN C C 1
ATOM 1442 O O . ASN C 1 19 ? 26.747 57.440 -14.098 1.00 15.00 17 ASN C O 1
ATOM 1447 N N . GLU C 1 20 ? 28.491 56.265 -13.292 1.00 14.76 18 GLU C N 1
ATOM 1448 C CA . GLU C 1 20 ? 29.037 55.927 -14.605 1.00 15.05 18 GLU C CA 1
ATOM 1449 C C . GLU C 1 20 ? 28.051 55.055 -15.406 1.00 14.55 18 GLU C C 1
ATOM 1450 O O . GLU C 1 20 ? 27.809 55.292 -16.605 1.00 13.98 18 GLU C O 1
ATOM 1456 N N . ILE C 1 21 ? 27.477 54.055 -14.738 1.00 13.17 19 ILE C N 1
ATOM 1457 C CA . ILE C 1 21 ? 26.473 53.193 -15.361 1.00 12.53 19 ILE C CA 1
ATOM 1458 C C . ILE C 1 21 ? 25.192 53.965 -15.730 1.00 12.68 19 ILE C C 1
ATOM 1459 O O . ILE C 1 21 ? 24.642 53.780 -16.826 1.00 12.34 19 ILE C O 1
ATOM 1464 N N . GLU C 1 22 ? 24.735 54.852 -14.844 1.00 12.80 20 GLU C N 1
ATOM 1465 C CA . GLU C 1 22 ? 23.522 55.637 -15.126 1.00 13.54 20 GLU C CA 1
ATOM 1466 C C . GLU C 1 22 ? 23.709 56.493 -16.374 1.00 12.85 20 GLU C C 1
ATOM 1467 O O . GLU C 1 22 ? 22.803 56.621 -17.192 1.00 12.56 20 GLU C O 1
ATOM 1473 N N . MET C 1 23 ? 24.906 57.043 -16.512 1.00 12.28 21 MET C N 1
ATOM 1474 C CA . MET C 1 23 ? 25.248 57.869 -17.662 1.00 12.35 21 MET C CA 1
ATOM 1475 C C . MET C 1 23 ? 25.215 57.034 -18.948 1.00 11.63 21 MET C C 1
ATOM 1476 O O . MET C 1 23 ? 24.628 57.447 -19.962 1.00 11.81 21 MET C O 1
ATOM 1481 N N . LEU C 1 24 ? 25.868 55.871 -18.899 1.00 10.92 22 LEU C N 1
ATOM 1482 C CA . LEU C 1 24 ? 25.924 54.960 -20.050 1.00 10.40 22 LEU C CA 1
ATOM 1483 C C . LEU C 1 24 ? 24.531 54.514 -20.462 1.00 10.19 22 LEU C C 1
ATOM 1484 O O . LEU C 1 24 ? 24.200 54.490 -21.648 1.00 10.12 22 LEU C O 1
ATOM 1489 N N . LEU C 1 25 ? 23.710 54.161 -19.478 1.00 10.02 23 LEU C N 1
ATOM 1490 C CA . LEU C 1 25 ? 22.318 53.811 -19.739 1.00 10.21 23 LEU C CA 1
ATOM 1491 C C . LEU C 1 25 ? 21.525 54.979 -20.340 1.00 10.46 23 LEU C C 1
ATOM 1492 O O . LEU C 1 25 ? 20.730 54.780 -21.253 1.00 10.51 23 LEU C O 1
ATOM 1497 N N . LYS C 1 26 ? 21.728 56.187 -19.814 1.00 10.45 24 LYS C N 1
ATOM 1498 C CA . LYS C 1 26 ? 21.090 57.363 -20.376 1.00 11.20 24 LYS C CA 1
ATOM 1499 C C . LYS C 1 26 ? 21.507 57.550 -21.845 1.00 10.32 24 LYS C C 1
ATOM 1500 O O . LYS C 1 26 ? 20.664 57.755 -22.711 1.00 10.45 24 LYS C O 1
ATOM 1506 N N . LEU C 1 27 ? 22.803 57.452 -22.118 1.00 10.06 25 LEU C N 1
ATOM 1507 C CA . LEU C 1 27 ? 23.300 57.610 -23.481 1.00 10.02 25 LEU C CA 1
ATOM 1508 C C . LEU C 1 27 ? 22.750 56.520 -24.404 1.00 10.41 25 LEU C C 1
ATOM 1509 O O . LEU C 1 27 ? 22.423 56.795 -25.553 1.00 10.30 25 LEU C O 1
ATOM 1514 N N . ALA C 1 28 ? 22.627 55.296 -23.880 1.00 10.92 26 ALA C N 1
ATOM 1515 C CA . ALA C 1 28 ? 22.155 54.146 -24.667 1.00 11.69 26 ALA C CA 1
ATOM 1516 C C . ALA C 1 28 ? 20.631 54.088 -24.841 1.00 12.62 26 ALA C C 1
ATOM 1517 O O . ALA C 1 28 ? 20.135 53.325 -25.677 1.00 13.28 26 ALA C O 1
ATOM 1519 N N . ASN C 1 29 ? 19.907 54.893 -24.061 1.00 13.84 27 ASN C N 1
ATOM 1520 C CA . ASN C 1 29 ? 18.440 54.829 -23.951 1.00 15.49 27 ASN C CA 1
ATOM 1521 C C . ASN C 1 29 ? 17.950 53.435 -23.550 1.00 15.84 27 ASN C C 1
ATOM 1522 O O . ASN C 1 29 ? 17.077 52.844 -24.192 1.00 16.28 27 ASN C O 1
ATOM 1527 N N . LEU C 1 30 ? 18.534 52.920 -22.473 1.00 16.03 28 LEU C N 1
ATOM 1528 C CA . LEU C 1 30 ? 18.282 51.568 -22.006 1.00 16.68 28 LEU C CA 1
ATOM 1529 C C . LEU C 1 30 ? 18.129 51.586 -20.494 1.00 16.25 28 LEU C C 1
ATOM 1530 O O . LEU C 1 30 ? 18.852 52.312 -19.808 1.00 15.77 28 LEU C O 1
ATOM 1535 N N . SER C 1 31 ? 17.187 50.810 -19.964 1.00 15.64 29 SER C N 1
ATOM 1536 C CA . SER C 1 31 ? 17.117 50.651 -18.511 1.00 15.94 29 SER C CA 1
ATOM 1537 C C . SER C 1 31 ? 18.146 49.605 -18.091 1.00 15.27 29 SER C C 1
ATOM 1538 O O . SER C 1 31 ? 18.565 48.768 -18.893 1.00 14.92 29 SER C O 1
ATOM 1541 N N . LEU C 1 32 ? 18.563 49.656 -16.831 1.00 15.35 30 LEU C N 1
ATOM 1542 C CA . LEU C 1 32 ? 19.466 48.644 -16.298 1.00 14.93 30 LEU C CA 1
ATOM 1543 C C . LEU C 1 32 ? 18.850 47.249 -16.403 1.00 15.26 30 LEU C C 1
ATOM 1544 O O . LEU C 1 32 ? 19.534 46.297 -16.769 1.00 14.72 30 LEU C O 1
ATOM 1549 N N . GLY C 1 33 ? 17.552 47.170 -16.101 1.00 15.69 31 GLY C N 1
ATOM 1550 C CA . GLY C 1 33 ? 16.778 45.936 -16.221 1.00 16.11 31 GLY C CA 1
ATOM 1551 C C . GLY C 1 33 ? 16.844 45.367 -17.624 1.00 16.19 31 GLY C C 1
ATOM 1552 O O . GLY C 1 33 ? 17.110 44.177 -17.796 1.00 16.71 31 GLY C O 1
ATOM 1553 N N . ASP C 1 34 ? 16.621 46.221 -18.620 1.00 16.07 32 ASP C N 1
ATOM 1554 C CA . ASP C 1 34 ? 16.696 45.799 -20.027 1.00 15.76 32 ASP C CA 1
ATOM 1555 C C . ASP C 1 34 ? 18.115 45.346 -20.402 1.00 14.77 32 ASP C C 1
ATOM 1556 O O . ASP C 1 34 ? 18.281 44.297 -21.031 1.00 14.54 32 ASP C O 1
ATOM 1561 N N . PHE C 1 35 ? 19.136 46.097 -19.966 1.00 13.40 33 PHE C N 1
ATOM 1562 C CA . PHE C 1 35 ? 20.528 45.691 -20.221 1.00 12.32 33 PHE C CA 1
ATOM 1563 C C . PHE C 1 35 ? 20.773 44.257 -19.757 1.00 12.11 33 PHE C C 1
ATOM 1564 O O . PHE C 1 35 ? 21.329 43.433 -20.484 1.00 10.93 33 PHE C O 1
ATOM 1572 N N . ILE C 1 36 ? 20.376 43.969 -18.523 1.00 12.07 34 ILE C N 1
ATOM 1573 C CA . ILE C 1 36 ? 20.534 42.633 -17.985 1.00 12.28 34 ILE C CA 1
ATOM 1574 C C . ILE C 1 36 ? 19.708 41.594 -18.766 1.00 12.01 34 ILE C C 1
ATOM 1575 O O . ILE C 1 36 ? 20.234 40.556 -19.100 1.00 12.51 34 ILE C O 1
ATOM 1580 N N . GLU C 1 37 ? 18.453 41.912 -19.092 1.00 12.83 35 GLU C N 1
ATOM 1581 C CA . GLU C 1 37 ? 17.587 41.002 -19.881 1.00 13.39 35 GLU C CA 1
ATOM 1582 C C . GLU C 1 37 ? 18.162 40.704 -21.270 1.00 13.35 35 GLU C C 1
ATOM 1583 O O . GLU C 1 37 ? 17.975 39.612 -21.812 1.00 13.10 35 GLU C O 1
ATOM 1589 N N . ILE C 1 38 ? 18.861 41.677 -21.844 1.00 12.34 36 ILE C N 1
ATOM 1590 C CA . ILE C 1 38 ? 19.459 41.504 -23.167 1.00 12.22 36 ILE C CA 1
ATOM 1591 C C . ILE C 1 38 ? 20.742 40.689 -23.074 1.00 11.52 36 ILE C C 1
ATOM 1592 O O . ILE C 1 38 ? 20.963 39.767 -23.869 1.00 11.21 36 ILE C O 1
ATOM 1597 N N . LYS C 1 39 ? 21.573 41.019 -22.082 1.00 11.13 37 LYS C N 1
ATOM 1598 C CA . LYS C 1 39 ? 22.816 40.295 -21.843 1.00 11.34 37 LYS C CA 1
ATOM 1599 C C . LYS C 1 39 ? 22.620 38.809 -21.547 1.00 11.30 37 LYS C C 1
ATOM 1600 O O . LYS C 1 39 ? 23.458 37.995 -21.911 1.00 11.20 37 LYS C O 1
ATOM 1606 N N . ARG C 1 40 ? 21.526 38.489 -20.861 1.00 11.49 38 ARG C N 1
ATOM 1607 C CA . ARG C 1 40 ? 21.233 37.118 -20.439 1.00 12.23 38 ARG C CA 1
ATOM 1608 C C . ARG C 1 40 ? 20.578 36.296 -21.549 1.00 12.73 38 ARG C C 1
ATOM 1609 O O . ARG C 1 40 ? 20.384 35.088 -21.399 1.00 12.59 38 ARG C O 1
ATOM 1617 N N . GLY C 1 41 ? 20.236 36.956 -22.650 1.00 13.36 39 GLY C N 1
ATOM 1618 C CA . GLY C 1 41 ? 19.627 36.279 -23.802 1.00 14.42 39 GLY C CA 1
ATOM 1619 C C . GLY C 1 41 ? 18.106 36.239 -23.804 1.00 15.70 39 GLY C C 1
ATOM 1620 O O . GLY C 1 41 ? 17.501 35.734 -24.751 1.00 15.08 39 GLY C O 1
ATOM 1621 N N . SER C 1 42 ? 17.481 36.774 -22.759 1.00 16.51 40 SER C N 1
ATOM 1622 C CA . SER C 1 42 ? 16.013 36.746 -22.625 1.00 17.82 40 SER C CA 1
ATOM 1623 C C . SER C 1 42 ? 15.228 37.766 -23.428 1.00 18.59 40 SER C C 1
ATOM 1624 O O . SER C 1 42 ? 14.059 37.532 -23.754 1.00 19.79 40 SER C O 1
ATOM 1627 N N . MET C 1 43 ? 15.851 38.905 -23.715 1.00 18.12 41 MET C N 1
ATOM 1628 C CA . MET C 1 43 ? 15.206 39.994 -24.427 1.00 18.48 41 MET C CA 1
ATOM 1629 C C . MET C 1 43 ? 16.003 40.248 -25.699 1.00 18.65 41 MET C C 1
ATOM 1630 O O . MET C 1 43 ? 17.234 40.274 -25.661 1.00 18.36 41 MET C O 1
ATOM 1635 N N . ASP C 1 44 ? 15.307 40.412 -26.821 1.00 19.40 42 ASP C N 1
ATOM 1636 C CA . ASP C 1 44 ? 15.961 40.830 -28.052 1.00 20.20 42 ASP C CA 1
ATOM 1637 C C . ASP C 1 44 ? 16.509 42.239 -27.903 1.00 20.74 42 ASP C C 1
ATOM 1638 O O . ASP C 1 44 ? 15.945 43.080 -27.193 1.00 20.44 42 ASP C O 1
ATOM 1643 N N . MET C 1 45 ? 17.623 42.480 -28.582 1.00 21.35 43 MET C N 1
ATOM 1644 C CA . MET C 1 45 ? 18.146 43.814 -28.812 1.00 22.41 43 MET C CA 1
ATOM 1645 C C . MET C 1 45 ? 17.012 44.694 -29.340 1.00 23.18 43 MET C C 1
ATOM 1646 O O . MET C 1 45 ? 16.497 44.427 -30.423 1.00 23.67 43 MET C O 1
ATOM 1651 N N . PRO C 1 46 ? 16.605 45.733 -28.586 1.00 23.83 44 PRO C N 1
ATOM 1652 C CA . PRO C 1 46 ? 15.566 46.600 -29.136 1.00 24.60 44 PRO C CA 1
ATOM 1653 C C . PRO C 1 46 ? 16.163 47.351 -30.315 1.00 25.35 44 PRO C C 1
ATOM 1654 O O . PRO C 1 46 ? 17.352 47.688 -30.292 1.00 25.44 44 PRO C O 1
ATOM 1658 N N . LYS C 1 47 ? 15.393 47.577 -31.372 1.00 26.28 45 LYS C N 1
ATOM 1659 C CA . LYS C 1 47 ? 15.978 48.386 -32.421 1.00 26.82 45 LYS C CA 1
ATOM 1660 C C . LYS C 1 47 ? 15.937 49.856 -32.029 1.00 25.99 45 LYS C C 1
ATOM 1661 O O . LYS C 1 47 ? 15.070 50.296 -31.268 1.00 27.04 45 LYS C O 1
ATOM 1667 N N . GLY C 1 48 ? 16.924 50.595 -32.502 1.00 25.10 46 GLY C N 1
ATOM 1668 C CA . GLY C 1 48 ? 17.137 51.937 -32.025 1.00 23.35 46 GLY C CA 1
ATOM 1669 C C . GLY C 1 48 ? 18.239 51.939 -30.989 1.00 21.70 46 GLY C C 1
ATOM 1670 O O . GLY C 1 48 ? 18.909 52.954 -30.806 1.00 22.80 46 GLY C O 1
ATOM 1671 N N . VAL C 1 49 ? 18.442 50.811 -30.313 1.00 19.44 47 VAL C N 1
ATOM 1672 C CA . VAL C 1 49 ? 19.507 50.735 -29.314 1.00 16.94 47 VAL C CA 1
ATOM 1673 C C . VAL C 1 49 ? 20.827 50.346 -29.966 1.00 15.13 47 VAL C C 1
ATOM 1674 O O . VAL C 1 49 ? 20.903 49.371 -30.716 1.00 15.08 47 VAL C O 1
ATOM 1678 N N . ASN C 1 50 ? 21.861 51.122 -29.667 1.00 12.97 48 ASN C N 1
ATOM 1679 C CA . ASN C 1 50 ? 23.188 50.863 -30.189 1.00 11.39 48 ASN C CA 1
ATOM 1680 C C . ASN C 1 50 ? 23.894 49.822 -29.337 1.00 10.67 48 ASN C C 1
ATOM 1681 O O . ASN C 1 50 ? 24.315 50.126 -28.217 1.00 10.37 48 ASN C O 1
ATOM 1686 N N . GLU C 1 51 ? 24.028 48.606 -29.870 1.00 10.38 49 GLU C N 1
ATOM 1687 C CA . GLU C 1 51 ? 24.686 47.508 -29.151 1.00 10.08 49 GLU C CA 1
ATOM 1688 C C . GLU C 1 51 ? 26.154 47.791 -28.807 1.00 9.41 49 GLU C C 1
ATOM 1689 O O . GLU C 1 51 ? 26.732 47.124 -27.941 1.00 9.23 49 GLU C O 1
ATOM 1695 N N . ALA C 1 52 ? 26.767 48.756 -29.497 1.00 8.64 50 ALA C N 1
ATOM 1696 C CA . ALA C 1 52 ? 28.154 49.110 -29.178 1.00 8.20 50 ALA C CA 1
ATOM 1697 C C . ALA C 1 52 ? 28.340 49.556 -27.715 1.00 8.03 50 ALA C C 1
ATOM 1698 O O . ALA C 1 52 ? 29.439 49.437 -27.179 1.00 8.60 50 ALA C O 1
ATOM 1700 N N . PHE C 1 53 ? 27.280 50.073 -27.082 1.00 7.52 51 PHE C N 1
ATOM 1701 C CA . PHE C 1 53 ? 27.326 50.461 -25.663 1.00 7.69 51 PHE C CA 1
ATOM 1702 C C . PHE C 1 53 ? 27.554 49.282 -24.729 1.00 7.72 51 PHE C C 1
ATOM 1703 O O . PHE C 1 53 ? 27.966 49.470 -23.582 1.00 7.65 51 PHE C O 1
ATOM 1711 N N . PHE C 1 54 ? 27.283 48.072 -25.205 1.00 8.81 52 PHE C N 1
ATOM 1712 C CA . PHE C 1 54 ? 27.308 46.919 -24.304 1.00 9.22 52 PHE C CA 1
ATOM 1713 C C . PHE C 1 54 ? 28.698 46.582 -23.787 1.00 9.45 52 PHE C C 1
ATOM 1714 O O . PHE C 1 54 ? 28.830 46.070 -22.681 1.00 10.00 52 PHE C O 1
ATOM 1722 N N . THR C 1 55 ? 29.734 46.888 -24.564 1.00 9.94 53 THR C N 1
ATOM 1723 C CA . THR C 1 55 ? 31.103 46.606 -24.124 1.00 10.81 53 THR C CA 1
ATOM 1724 C C . THR C 1 55 ? 31.460 47.375 -22.847 1.00 10.87 53 THR C C 1
ATOM 1725 O O . THR C 1 55 ? 31.867 46.774 -21.845 1.00 10.23 53 THR C O 1
ATOM 1729 N N . GLN C 1 56 ? 31.289 48.695 -22.876 1.00 10.65 54 GLN C N 1
ATOM 1730 C CA . GLN C 1 56 ? 31.573 49.496 -21.692 1.00 10.87 54 GLN C CA 1
ATOM 1731 C C . GLN C 1 56 ? 30.582 49.232 -20.560 1.00 11.21 54 GLN C C 1
ATOM 1732 O O . GLN C 1 56 ? 30.978 49.195 -19.398 1.00 11.60 54 GLN C O 1
ATOM 1738 N N . LEU C 1 57 ? 29.299 49.087 -20.888 1.00 11.29 55 LEU C N 1
ATOM 1739 C CA . LEU C 1 57 ? 28.303 48.779 -19.855 1.00 11.40 55 LEU C CA 1
ATOM 1740 C C . LEU C 1 57 ? 28.659 47.490 -19.127 1.00 11.40 55 LEU C C 1
ATOM 1741 O O . LEU C 1 57 ? 28.590 47.428 -17.904 1.00 11.59 55 LEU C O 1
ATOM 1746 N N . SER C 1 58 ? 29.042 46.463 -19.880 1.00 11.45 56 SER C N 1
ATOM 1747 C CA . SER C 1 58 ? 29.455 45.195 -19.260 1.00 11.84 56 SER C CA 1
ATOM 1748 C C . SER C 1 58 ? 30.673 45.371 -18.352 1.00 12.69 56 SER C C 1
ATOM 1749 O O . SER C 1 58 ? 30.698 44.831 -17.249 1.00 12.64 56 SER C O 1
ATOM 1752 N N . GLU C 1 59 ? 31.668 46.133 -18.814 1.00 13.11 57 GLU C N 1
ATOM 1753 C CA . GLU C 1 59 ? 32.871 46.415 -18.017 1.00 15.25 57 GLU C CA 1
ATOM 1754 C C . GLU C 1 59 ? 32.523 47.112 -16.705 1.00 14.28 57 GLU C C 1
ATOM 1755 O O . GLU C 1 59 ? 33.036 46.736 -15.642 1.00 14.35 57 GLU C O 1
ATOM 1761 N N . GLU C 1 60 ? 31.655 48.123 -16.777 1.00 13.87 58 GLU C N 1
ATOM 1762 C CA . GLU C 1 60 ? 31.286 48.912 -15.588 1.00 13.91 58 GLU C CA 1
ATOM 1763 C C . GLU C 1 60 ? 30.399 48.129 -14.621 1.00 13.54 58 GLU C C 1
ATOM 1764 O O . GLU C 1 60 ? 30.559 48.246 -13.404 1.00 13.26 58 GLU C O 1
ATOM 1770 N N . VAL C 1 61 ? 29.479 47.325 -15.152 1.00 12.54 59 VAL C N 1
ATOM 1771 C CA . VAL C 1 61 ? 28.659 46.458 -14.293 1.00 12.72 59 VAL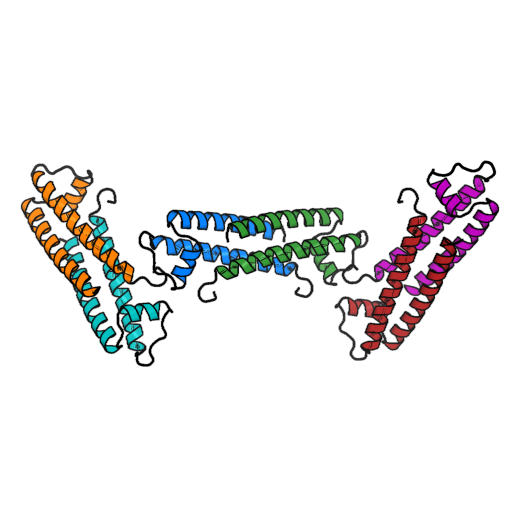 C CA 1
ATOM 1772 C C . VAL C 1 61 ? 29.551 45.419 -13.615 1.00 12.80 59 VAL C C 1
ATOM 1773 O O . VAL C 1 61 ? 29.350 45.087 -12.433 1.00 12.38 59 VAL C O 1
ATOM 1777 N N . GLU C 1 62 ? 30.548 44.919 -14.341 1.00 13.39 60 GLU C N 1
ATOM 1778 C CA . GLU C 1 62 ? 31.513 43.991 -13.748 1.00 15.21 60 GLU C CA 1
ATOM 1779 C C . GLU C 1 62 ? 32.257 44.635 -12.580 1.00 14.76 60 GLU C C 1
ATOM 1780 O O . GLU C 1 62 ? 32.434 44.001 -11.536 1.00 15.76 60 GLU C O 1
ATOM 1786 N N . ARG C 1 63 ? 32.673 45.891 -12.755 1.00 14.53 61 ARG C N 1
ATOM 1787 C CA . ARG C 1 63 ? 33.344 46.643 -11.692 1.00 14.75 61 ARG C CA 1
ATOM 1788 C C . ARG C 1 63 ? 32.453 46.836 -10.461 1.00 14.16 61 ARG C C 1
ATOM 1789 O O . ARG C 1 63 ? 32.925 46.689 -9.326 1.00 14.26 61 ARG C O 1
ATOM 1797 N N . LEU C 1 64 ? 31.181 47.176 -10.691 1.00 13.24 62 LEU C N 1
ATOM 1798 C CA . LEU C 1 64 ? 30.213 47.315 -9.610 1.00 12.70 62 LEU C CA 1
ATOM 1799 C C . LEU C 1 64 ? 30.069 46.002 -8.842 1.00 13.00 62 LEU C C 1
ATOM 1800 O O . LEU C 1 64 ? 30.096 46.000 -7.607 1.00 13.07 62 LEU C O 1
ATOM 1805 N N . LYS C 1 65 ? 29.944 44.893 -9.569 1.00 13.14 63 LYS C N 1
ATOM 1806 C CA . LYS C 1 65 ? 29.853 43.577 -8.920 1.00 14.32 63 LYS C CA 1
ATOM 1807 C C . LYS C 1 65 ? 31.098 43.266 -8.095 1.00 15.23 63 LYS C C 1
ATOM 1808 O O . LYS C 1 65 ? 30.990 42.769 -6.973 1.00 15.76 63 LYS C O 1
ATOM 1814 N N . GLU C 1 66 ? 32.270 43.570 -8.647 1.00 16.16 64 GLU C N 1
ATOM 1815 C CA . GLU C 1 66 ? 33.541 43.332 -7.947 1.00 17.42 64 GLU C CA 1
ATOM 1816 C C . GLU C 1 66 ? 33.717 44.198 -6.701 1.00 16.83 64 GLU C C 1
ATOM 1817 O O . GLU C 1 66 ? 34.298 43.754 -5.705 1.00 17.74 64 GLU C O 1
ATOM 1823 N N . LEU C 1 67 ? 33.226 45.435 -6.756 1.00 16.31 65 LEU C N 1
ATOM 1824 C CA . LEU C 1 67 ? 33.215 46.306 -5.583 1.00 15.92 65 LEU C CA 1
ATOM 1825 C C . LEU C 1 67 ? 32.326 45.746 -4.468 1.00 15.79 65 LEU C C 1
ATOM 1826 O O . LEU C 1 67 ? 32.722 45.725 -3.299 1.00 15.84 65 LEU C O 1
ATOM 1831 N N . ILE C 1 68 ? 31.128 45.292 -4.829 1.00 15.13 66 ILE C N 1
ATOM 1832 C CA . ILE C 1 68 ? 30.222 44.688 -3.843 1.00 14.59 66 ILE C CA 1
ATOM 1833 C C . ILE C 1 68 ? 30.834 43.405 -3.270 1.00 14.99 66 ILE C C 1
ATOM 1834 O O . ILE C 1 68 ? 30.725 43.161 -2.064 1.00 14.97 66 ILE C O 1
ATOM 1839 N N . ASN C 1 69 ? 31.492 42.614 -4.122 1.00 15.48 67 ASN C N 1
ATOM 1840 C CA . ASN C 1 69 ? 32.220 41.407 -3.685 1.00 16.48 67 ASN C CA 1
ATOM 1841 C C . ASN C 1 69 ? 33.368 41.734 -2.731 1.00 17.08 67 ASN C C 1
ATOM 1842 O O . ASN C 1 69 ? 33.654 40.969 -1.800 1.00 17.38 67 ASN C O 1
ATOM 1847 N N . ALA C 1 70 ? 34.024 42.867 -2.970 1.00 17.39 68 ALA C N 1
ATOM 1848 C CA . ALA C 1 70 ? 35.123 43.313 -2.117 1.00 18.19 68 ALA C CA 1
ATOM 1849 C C . ALA C 1 70 ? 34.600 43.583 -0.711 1.00 18.01 68 ALA C C 1
ATOM 1850 O O . ALA C 1 70 ? 35.236 43.209 0.283 1.00 18.76 68 ALA C O 1
ATOM 1852 N N . LEU C 1 71 ? 33.418 44.193 -0.640 1.00 17.97 69 LEU C N 1
ATOM 1853 C CA . LEU C 1 71 ? 32.710 44.430 0.609 1.00 17.94 69 LEU C CA 1
ATOM 1854 C C . LEU C 1 71 ? 32.320 43.119 1.299 1.00 17.85 69 LEU C C 1
ATOM 1855 O O . LEU C 1 71 ? 32.517 42.969 2.505 1.00 18.00 69 LEU C O 1
ATOM 1860 N N . ASN C 1 72 ? 31.766 42.175 0.538 1.00 17.34 70 ASN C N 1
ATOM 1861 C CA . ASN C 1 72 ? 31.462 40.835 1.067 1.00 17.64 70 ASN C CA 1
ATOM 1862 C C . ASN C 1 72 ? 32.649 40.194 1.760 1.00 17.91 70 ASN C C 1
ATOM 1863 O O . ASN C 1 72 ? 32.510 39.581 2.817 1.00 17.92 70 ASN C O 1
ATOM 1868 N N . LYS C 1 73 ? 33.804 40.292 1.111 1.00 18.72 71 LYS C N 1
ATOM 1869 C CA . LYS C 1 73 ? 35.045 39.689 1.573 1.00 20.23 71 LYS C CA 1
ATOM 1870 C C . LYS C 1 73 ? 35.510 40.346 2.866 1.00 20.31 71 LYS C C 1
ATOM 1871 O O . LYS C 1 73 ? 35.920 39.662 3.805 1.00 20.31 71 LYS C O 1
ATOM 1877 N N . ILE C 1 74 ? 35.430 41.674 2.914 1.00 20.38 72 ILE C N 1
ATOM 1878 C CA . ILE C 1 74 ? 35.753 42.424 4.124 1.00 20.82 72 ILE C CA 1
ATOM 1879 C C . ILE C 1 74 ? 34.881 41.957 5.304 1.00 20.71 72 ILE C C 1
ATOM 1880 O O . ILE C 1 74 ? 35.393 41.716 6.411 1.00 20.95 72 ILE C O 1
ATOM 1885 N N . LYS C 1 75 ? 33.581 41.802 5.046 1.00 20.15 73 LYS C N 1
ATOM 1886 C CA . LYS C 1 75 ? 32.608 41.340 6.032 1.00 20.02 73 LYS C CA 1
ATOM 1887 C C . LYS C 1 75 ? 32.962 39.967 6.633 1.00 19.64 73 LYS C C 1
ATOM 1888 O O . LYS C 1 75 ? 32.603 39.660 7.775 1.00 19.52 73 LYS C O 1
ATOM 1894 N N . LYS C 1 76 ? 33.663 39.145 5.859 1.00 19.43 74 LYS C N 1
ATOM 1895 C CA . LYS C 1 76 ? 34.081 37.826 6.323 1.00 19.01 74 LYS C CA 1
ATOM 1896 C C . LYS C 1 76 ? 34.969 37.933 7.563 1.00 18.75 74 LYS C C 1
ATOM 1897 O O . LYS C 1 76 ? 34.989 37.026 8.400 1.00 19.18 74 LYS C O 1
ATOM 1903 N N . GLY C 1 77 ? 35.674 39.057 7.689 1.00 18.11 75 GLY C N 1
ATOM 1904 C CA . GLY C 1 77 ? 36.492 39.353 8.865 1.00 17.31 75 GLY C CA 1
ATOM 1905 C C . GLY C 1 77 ? 35.683 39.609 10.127 1.00 16.36 75 GLY C C 1
ATOM 1906 O O . GLY C 1 77 ? 36.237 39.654 11.220 1.00 17.27 75 GLY C O 1
ATOM 1907 N N . LEU C 1 78 ? 34.368 39.776 9.972 1.00 14.81 76 LEU C N 1
ATOM 1908 C CA . LEU C 1 78 ? 33.478 40.034 11.101 1.00 13.59 76 LEU C CA 1
ATOM 1909 C C . LEU C 1 78 ? 32.759 38.772 11.571 1.00 12.87 76 LEU C C 1
ATOM 1910 O O . LEU C 1 78 ? 31.928 38.828 12.485 1.00 12.38 76 LEU C O 1
ATOM 1915 N N . LEU C 1 79 ? 33.051 37.645 10.928 1.00 11.62 77 LEU C N 1
ATOM 1916 C CA . LEU C 1 79 ? 32.476 36.377 11.352 1.00 11.27 77 LEU C CA 1
ATOM 1917 C C . LEU C 1 79 ? 32.998 36.044 12.739 1.00 10.67 77 LEU C C 1
ATOM 1918 O O . LEU C 1 79 ? 34.173 36.279 13.034 1.00 11.42 77 LEU C O 1
ATOM 1923 N N . VAL C 1 80 ? 32.111 35.533 13.585 1.00 9.85 78 VAL C N 1
ATOM 1924 C CA . VAL C 1 80 ? 32.488 35.001 14.894 1.00 9.79 78 VAL C CA 1
ATOM 1925 C C . VAL C 1 80 ? 31.868 33.602 14.999 1.00 9.33 78 VAL C C 1
ATOM 1926 O O . VAL C 1 80 ? 30.672 33.421 14.806 1.00 9.08 78 VAL C O 1
ATOM 1930 N N . PHE C 1 81 ? 32.704 32.612 15.282 1.00 8.74 79 PHE C N 1
ATOM 1931 C CA . PHE C 1 81 ? 32.286 31.202 15.345 1.00 8.84 79 PHE C CA 1
ATOM 1932 C C . PHE C 1 81 ? 31.781 30.720 13.992 1.00 9.42 79 PHE C C 1
ATOM 1933 O O . PHE C 1 81 ? 31.021 29.758 13.916 1.00 9.29 79 PHE C O 1
ATOM 1941 N N . GLY C 1 82 ? 32.211 31.408 12.938 1.00 9.78 80 GLY C N 1
ATOM 1942 C CA . GLY C 1 82 ? 31.819 31.061 11.572 1.00 11.80 80 GLY C CA 1
ATOM 1943 C C . GLY C 1 82 ? 30.491 31.649 11.134 1.00 13.69 80 GLY C C 1
ATOM 1944 O O . GLY C 1 82 ? 30.011 31.321 10.042 1.00 14.07 80 GLY C O 1
ATOM 1945 N N . SER C 1 83 ? 29.910 32.524 11.964 1.00 14.65 81 SER C N 1
ATOM 1946 C CA . SER C 1 83 ? 28.589 33.123 11.709 1.00 16.44 81 SER C CA 1
ATOM 1947 C C . SER C 1 83 ? 28.598 34.652 11.807 1.00 16.98 81 SER C C 1
ATOM 1948 O O . SER C 1 83 ? 29.481 35.279 12.403 1.00 16.61 81 SER C O 1
ATOM 1952 N N . GLY D 1 1 ? 39.719 49.565 -58.805 1.00 9.50 -1 GLY D N 1
ATOM 1953 C CA . GLY D 1 1 ? 40.749 50.088 -57.872 1.00 8.25 -1 GLY D CA 1
ATOM 1954 C C . GLY D 1 1 ? 40.769 49.254 -56.610 1.00 7.75 -1 GLY D C 1
ATOM 1955 O O . GLY D 1 1 ? 39.963 48.338 -56.446 1.00 8.17 -1 GLY D O 1
ATOM 1956 N N . HIS D 1 2 ? 41.660 49.613 -55.687 1.00 6.75 0 HIS D N 1
ATOM 1957 C CA . HIS D 1 2 ? 41.867 48.783 -54.506 1.00 6.20 0 HIS D CA 1
ATOM 1958 C C . HIS D 1 2 ? 40.617 48.592 -53.661 1.00 6.24 0 HIS D C 1
ATOM 1959 O O . HIS D 1 2 ? 40.333 47.473 -53.247 1.00 6.26 0 HIS D O 1
ATOM 1966 N N . MET D 1 3 ? 39.857 49.660 -53.417 1.00 6.36 1 MET D N 1
ATOM 1967 C CA . MET D 1 3 ? 38.692 49.508 -52.528 1.00 6.62 1 MET D CA 1
ATOM 1968 C C . MET D 1 3 ? 37.666 48.559 -53.131 1.00 6.69 1 MET D C 1
ATOM 1969 O O . MET D 1 3 ? 37.156 47.673 -52.432 1.00 6.71 1 MET D O 1
ATOM 1974 N N . PHE D 1 4 ? 37.362 48.714 -54.417 1.00 6.76 2 PHE D N 1
ATOM 1975 C CA . PHE D 1 4 ? 36.340 47.870 -55.014 1.00 6.85 2 PHE D CA 1
ATOM 1976 C C . PHE D 1 4 ? 36.798 46.425 -55.151 1.00 7.76 2 PHE D C 1
ATOM 1977 O O . PHE D 1 4 ? 35.986 45.525 -55.034 1.00 8.10 2 PHE D O 1
ATOM 1985 N N . GLU D 1 5 ? 38.093 46.212 -55.389 1.00 8.03 3 GLU D N 1
ATOM 1986 C CA . GLU D 1 5 ? 38.617 44.844 -55.421 1.00 9.19 3 GLU D CA 1
ATOM 1987 C C . GLU D 1 5 ? 38.510 44.183 -54.036 1.00 8.31 3 GLU D C 1
ATOM 1988 O O . GLU D 1 5 ? 38.181 42.988 -53.948 1.00 8.41 3 GLU D O 1
ATOM 1994 N N . LYS D 1 6 ? 38.741 44.954 -52.973 1.00 8.11 4 LYS D N 1
ATOM 1995 C CA . LYS D 1 6 ? 38.567 44.447 -51.599 1.00 8.51 4 LYS D CA 1
ATOM 1996 C C . LYS D 1 6 ? 37.113 44.077 -51.337 1.00 8.06 4 LYS D C 1
ATOM 1997 O O . LYS D 1 6 ? 36.820 43.006 -50.795 1.00 8.49 4 LYS D O 1
ATOM 2003 N N . ILE D 1 7 ? 36.203 44.965 -51.746 1.00 7.54 5 ILE D N 1
ATOM 2004 C CA . ILE D 1 7 ? 34.767 44.720 -51.580 1.00 7.27 5 ILE D CA 1
ATOM 2005 C C . ILE D 1 7 ? 34.348 43.464 -52.339 1.00 7.46 5 ILE D C 1
ATOM 2006 O O . ILE D 1 7 ? 33.640 42.608 -51.798 1.00 7.30 5 ILE D O 1
ATOM 2011 N N . ARG D 1 8 ? 34.803 43.335 -53.581 1.00 7.16 6 ARG D N 1
ATOM 2012 C CA . ARG D 1 8 ? 34.482 42.159 -54.397 1.00 7.85 6 ARG D CA 1
ATOM 2013 C C . ARG D 1 8 ? 34.923 40.853 -53.733 1.00 8.39 6 ARG D C 1
ATOM 2014 O O . ARG D 1 8 ? 34.179 39.879 -53.740 1.00 9.18 6 ARG D O 1
ATOM 2022 N N . LYS D 1 9 ? 36.122 40.855 -53.154 1.00 8.45 7 LYS D N 1
ATOM 2023 C CA . LYS D 1 9 ? 36.644 39.684 -52.437 1.00 9.10 7 LYS D CA 1
ATOM 2024 C C . LYS D 1 9 ? 35.759 39.362 -51.233 1.00 8.46 7 LYS D C 1
ATOM 2025 O O . LYS D 1 9 ? 35.439 38.195 -50.979 1.00 8.70 7 LYS D O 1
ATOM 2031 N N . ILE D 1 10 ? 35.358 40.388 -50.490 1.00 7.83 8 ILE D N 1
ATOM 2032 C CA . ILE D 1 10 ? 34.514 40.174 -49.318 1.00 8.33 8 ILE D CA 1
ATOM 2033 C C . ILE D 1 10 ? 33.145 39.638 -49.736 1.00 8.53 8 ILE D C 1
ATOM 2034 O O . ILE D 1 10 ? 32.629 38.703 -49.111 1.00 8.81 8 ILE D O 1
ATOM 2039 N N . LEU D 1 11 ? 32.586 40.185 -50.813 1.00 8.81 9 LEU D N 1
ATOM 2040 C CA . LEU D 1 11 ? 31.309 39.676 -51.332 1.00 8.41 9 LEU D CA 1
ATOM 2041 C C . LEU D 1 11 ? 31.384 38.185 -51.676 1.00 8.58 9 LEU D C 1
ATOM 2042 O O . LEU D 1 11 ? 30.470 37.429 -51.350 1.00 8.95 9 LEU D O 1
ATOM 2047 N N . ALA D 1 12 ? 32.469 37.772 -52.325 1.00 7.75 10 ALA D N 1
ATOM 2048 C CA . ALA D 1 12 ? 32.628 36.370 -52.701 1.00 8.63 10 ALA D CA 1
ATOM 2049 C C . ALA D 1 12 ? 32.728 35.517 -51.443 1.00 8.89 10 ALA D C 1
ATOM 2050 O O . ALA D 1 12 ? 32.148 34.424 -51.395 1.00 9.24 10 ALA D O 1
ATOM 2052 N N . ASP D 1 13 ? 33.471 36.004 -50.447 1.00 8.99 11 ASP D N 1
ATOM 2053 C CA . ASP D 1 13 ? 33.627 35.278 -49.175 1.00 9.73 11 ASP D CA 1
ATOM 2054 C C . ASP D 1 13 ? 32.298 35.184 -48.435 1.00 9.42 11 ASP D C 1
ATOM 2055 O O . ASP D 1 13 ? 32.023 34.173 -47.772 1.00 9.78 11 ASP D O 1
ATOM 2060 N N . ILE D 1 14 ? 31.481 36.236 -48.519 1.00 8.45 12 ILE D N 1
ATOM 2061 C CA . ILE D 1 14 ? 30.133 36.187 -47.936 1.00 8.14 12 ILE D CA 1
ATOM 2062 C C . ILE D 1 14 ? 29.253 35.125 -48.600 1.00 8.83 12 ILE D C 1
ATOM 2063 O O . ILE D 1 14 ? 28.564 34.374 -47.906 1.00 9.02 12 ILE D O 1
ATOM 2068 N N . GLU D 1 15 ? 29.271 35.066 -49.931 1.00 9.25 13 GLU D N 1
ATOM 2069 C CA . GLU D 1 15 ? 28.531 34.032 -50.662 1.00 10.48 13 GLU D CA 1
ATOM 2070 C C . GLU D 1 15 ? 28.952 32.638 -50.196 1.00 10.33 13 GLU D C 1
ATOM 2071 O O . GLU D 1 15 ? 28.097 31.805 -49.905 1.00 10.31 13 GLU D O 1
ATOM 2077 N N . ASP D 1 16 ? 30.264 32.402 -50.114 1.00 10.14 14 ASP D N 1
ATOM 2078 C CA . ASP D 1 16 ? 30.798 31.108 -49.679 1.00 10.45 14 ASP D CA 1
ATOM 2079 C C . ASP D 1 16 ? 30.402 30.796 -48.241 1.00 9.99 14 ASP D C 1
ATOM 2080 O O . ASP D 1 16 ? 29.998 29.671 -47.932 1.00 9.38 14 ASP D O 1
ATOM 2085 N N . SER D 1 17 ? 30.539 31.785 -47.359 1.00 9.13 15 SER D N 1
ATOM 2086 C CA . SER D 1 17 ? 30.126 31.632 -45.964 1.00 8.82 15 SER D CA 1
ATOM 2087 C C . SER D 1 17 ? 28.641 31.244 -45.857 1.00 8.49 15 SER D C 1
ATOM 2088 O O . SER D 1 17 ? 28.289 30.324 -45.110 1.00 8.20 15 SER D O 1
ATOM 2091 N N . GLN D 1 18 ? 27.774 31.933 -46.604 1.00 7.70 16 GLN D N 1
ATOM 2092 C CA . GLN D 1 18 ? 26.344 31.618 -46.580 1.00 7.76 16 GLN D CA 1
ATOM 2093 C C . GLN D 1 18 ? 26.104 30.180 -47.053 1.00 8.11 16 GLN D C 1
ATOM 2094 O O . GLN D 1 18 ? 25.307 29.457 -46.466 1.00 8.21 16 GLN D O 1
ATOM 2100 N N . ASN D 1 19 ? 26.796 29.778 -48.119 1.00 8.35 17 ASN D N 1
ATOM 2101 C CA . ASN D 1 19 ? 26.662 28.420 -48.644 1.00 9.01 17 ASN D CA 1
ATOM 2102 C C . ASN D 1 19 ? 27.083 27.370 -47.622 1.00 9.01 17 ASN D C 1
ATOM 2103 O O . ASN D 1 19 ? 26.402 26.363 -47.458 1.00 9.08 17 ASN D O 1
ATOM 2108 N N . GLU D 1 20 ? 28.194 27.615 -46.929 1.00 8.89 18 GLU D N 1
ATOM 2109 C CA . GLU D 1 20 ? 28.654 26.677 -45.905 1.00 9.49 18 GLU D CA 1
ATOM 2110 C C . GLU D 1 20 ? 27.696 26.622 -44.720 1.00 8.60 18 GLU D C 1
ATOM 2111 O O . GLU D 1 20 ? 27.399 25.539 -44.183 1.00 8.73 18 GLU D O 1
ATOM 2117 N N . ILE D 1 21 ? 27.194 27.784 -44.315 1.00 7.64 19 ILE D N 1
ATOM 2118 C CA . ILE D 1 21 ? 26.199 27.843 -43.248 1.00 7.53 19 ILE D CA 1
ATOM 2119 C C . ILE D 1 21 ? 24.946 27.065 -43.612 1.00 8.16 19 ILE D C 1
ATOM 2120 O O . ILE D 1 21 ? 24.452 26.279 -42.800 1.00 7.66 19 ILE D O 1
ATOM 2125 N N . GLU D 1 22 ? 24.447 27.247 -44.836 1.00 7.79 20 GLU D N 1
ATOM 2126 C CA . GLU D 1 22 ? 23.246 26.518 -45.258 1.00 9.62 20 GLU D CA 1
ATOM 2127 C C . GLU D 1 22 ? 23.484 25.007 -45.197 1.00 8.90 20 GLU D C 1
ATOM 2128 O O . GLU D 1 22 ? 22.606 24.265 -44.755 1.00 9.30 20 GLU D O 1
ATOM 2134 N N . MET D 1 23 ? 24.671 24.569 -45.608 1.00 8.40 21 MET D N 1
ATOM 2135 C CA . MET D 1 23 ? 25.016 23.146 -45.538 1.00 9.12 21 MET D CA 1
ATOM 2136 C C . MET D 1 23 ? 25.076 22.667 -44.093 1.00 8.56 21 MET D C 1
ATOM 2137 O O . MET D 1 23 ? 24.540 21.604 -43.745 1.00 8.99 21 MET D O 1
ATOM 2142 N N . LEU D 1 24 ? 25.716 23.456 -43.240 1.00 7.66 22 LEU D N 1
ATOM 2143 C CA . LEU D 1 24 ? 25.832 23.052 -41.840 1.00 7.63 22 LEU D CA 1
ATOM 2144 C C . LEU D 1 24 ? 24.478 23.036 -41.123 1.00 7.83 22 LEU D C 1
ATOM 2145 O O . LEU D 1 24 ? 24.235 22.152 -40.282 1.00 8.56 22 LEU D O 1
ATOM 2150 N N . LEU D 1 25 ? 23.597 23.983 -41.456 1.00 7.74 23 LEU D N 1
ATOM 2151 C CA . LEU D 1 25 ? 22.215 23.966 -40.932 1.00 7.78 23 LEU D CA 1
ATOM 2152 C C . LEU D 1 25 ? 21.471 22.692 -41.350 1.00 9.03 23 LEU D C 1
ATOM 2153 O O . LEU D 1 25 ? 20.772 22.073 -40.540 1.00 9.49 23 LEU D O 1
ATOM 2158 N N . LYS D 1 26 ? 21.662 22.301 -42.605 1.00 9.60 24 LYS D N 1
ATOM 2159 C CA . LYS D 1 26 ? 21.038 21.089 -43.129 1.00 11.43 24 LYS D CA 1
ATOM 2160 C C . LYS D 1 26 ? 21.554 19.875 -42.361 1.00 11.26 24 LYS D C 1
ATOM 2161 O O . LYS D 1 26 ? 20.767 19.050 -41.905 1.00 12.76 24 LYS D O 1
ATOM 2167 N N . LEU D 1 27 ? 22.873 19.783 -42.208 1.00 10.82 25 LEU D N 1
ATOM 2168 C CA . LEU D 1 27 ? 23.505 18.671 -41.480 1.00 10.79 25 LEU D CA 1
ATOM 2169 C C . LEU D 1 27 ? 23.060 18.614 -40.023 1.00 11.63 25 LEU D C 1
ATOM 2170 O O . LEU D 1 27 ? 22.971 17.527 -39.434 1.00 12.32 25 LEU D O 1
ATOM 2175 N N . ALA D 1 28 ? 22.779 19.776 -39.444 1.00 11.73 26 ALA D N 1
ATOM 2176 C CA . ALA D 1 28 ? 22.336 19.858 -38.044 1.00 12.02 26 ALA D CA 1
ATOM 2177 C C . ALA D 1 28 ? 20.825 19.688 -37.879 1.00 12.32 26 ALA D C 1
ATOM 2178 O O . ALA D 1 28 ? 20.336 19.571 -36.744 1.00 12.77 26 ALA D O 1
ATOM 2180 N N . ASN D 1 29 ? 20.094 19.657 -38.996 1.00 12.60 27 ASN D N 1
ATOM 2181 C CA . ASN D 1 29 ? 18.619 19.738 -38.999 1.00 13.30 27 ASN D CA 1
ATOM 2182 C C . ASN D 1 29 ? 18.087 20.919 -38.199 1.00 13.04 27 ASN D C 1
ATOM 2183 O O . ASN D 1 29 ? 17.181 20.772 -37.369 1.00 13.38 27 ASN D O 1
ATOM 2188 N N . LEU D 1 30 ? 18.674 22.087 -38.440 1.00 11.76 28 LEU D N 1
ATOM 2189 C CA . LEU D 1 30 ? 18.290 23.306 -37.738 1.00 10.92 28 LEU D CA 1
ATOM 2190 C C . LEU D 1 30 ? 17.988 24.377 -38.758 1.00 10.21 28 LEU D C 1
ATOM 2191 O O . LEU D 1 30 ? 18.617 24.422 -39.811 1.00 10.15 28 LEU D O 1
ATOM 2196 N N . SER D 1 31 ? 17.023 25.227 -38.444 1.00 9.62 29 SER D N 1
ATOM 2197 C CA . SER D 1 31 ? 16.891 26.504 -39.143 1.00 9.40 29 SER D CA 1
ATOM 2198 C C . SER D 1 31 ? 17.855 27.502 -38.501 1.00 9.20 29 SER D C 1
ATOM 2199 O O . SER D 1 31 ? 18.313 27.288 -37.364 1.00 8.71 29 SER D O 1
ATOM 2202 N N . LEU D 1 32 ? 18.155 28.592 -39.209 1.00 8.67 30 LEU D N 1
ATOM 2203 C CA . LEU D 1 32 ? 18.995 29.637 -38.621 1.00 8.77 30 LEU D CA 1
ATOM 2204 C C . LEU D 1 32 ? 18.368 30.202 -37.341 1.00 9.04 30 LEU D C 1
ATOM 2205 O O . LEU D 1 32 ? 19.074 30.454 -36.355 1.00 9.56 30 LEU D O 1
ATOM 2210 N N . GLY D 1 33 ? 17.046 30.367 -37.346 1.00 9.33 31 GLY D N 1
ATOM 2211 C CA . GLY D 1 33 ? 16.318 30.812 -36.150 1.00 9.32 31 GLY D CA 1
ATOM 2212 C C . GLY D 1 33 ? 16.519 29.864 -34.972 1.00 9.62 31 GLY D C 1
ATOM 2213 O O . GLY D 1 33 ? 16.798 30.304 -33.855 1.00 9.57 31 GLY D O 1
ATOM 2214 N N . ASP D 1 34 ? 16.396 28.557 -35.230 1.00 9.71 32 ASP D N 1
ATOM 2215 C CA . ASP D 1 34 ? 16.640 27.526 -34.201 1.00 9.67 32 ASP D CA 1
ATOM 2216 C C . ASP D 1 34 ? 18.052 27.654 -33.643 1.00 8.69 32 ASP D C 1
ATOM 2217 O O . ASP D 1 34 ? 18.251 27.591 -32.427 1.00 8.44 32 ASP D O 1
ATOM 2222 N N . PHE D 1 35 ? 19.030 27.830 -34.538 1.00 8.20 33 PHE D N 1
ATOM 2223 C CA . PHE D 1 35 ? 20.418 27.984 -34.121 1.00 8.09 33 PHE D CA 1
ATOM 2224 C C . PHE D 1 35 ? 20.559 29.137 -33.128 1.00 7.74 33 PHE D C 1
ATOM 2225 O O . PHE D 1 35 ? 21.167 28.995 -32.063 1.00 8.03 33 PHE D O 1
ATOM 2233 N N . ILE D 1 36 ? 20.003 30.294 -33.482 1.00 7.66 34 ILE D N 1
ATOM 2234 C CA . ILE D 1 36 ? 20.091 31.457 -32.594 1.00 7.72 34 ILE D CA 1
ATOM 2235 C C . ILE D 1 36 ? 19.391 31.186 -31.262 1.00 8.17 34 ILE D C 1
ATOM 2236 O O . ILE D 1 36 ? 19.902 31.536 -30.204 1.00 7.81 34 ILE D O 1
ATOM 2241 N N . GLU D 1 37 ? 18.231 30.537 -31.306 1.00 7.83 35 GLU D N 1
ATOM 2242 C CA . GLU D 1 37 ? 17.539 30.203 -30.055 1.00 8.58 35 GLU D CA 1
ATOM 2243 C C . GLU D 1 37 ? 18.346 29.276 -29.134 1.00 8.18 35 GLU D C 1
ATOM 2244 O O . GLU D 1 37 ? 18.324 29.427 -27.905 1.00 8.10 35 GLU D O 1
ATOM 2250 N N . ILE D 1 38 ? 19.062 28.321 -29.722 1.00 8.18 36 ILE D N 1
ATOM 2251 C CA . ILE D 1 38 ? 19.956 27.453 -28.937 1.00 8.56 36 ILE D CA 1
ATOM 2252 C C . ILE D 1 38 ? 21.152 28.241 -28.390 1.00 9.05 36 ILE D C 1
ATOM 2253 O O . ILE D 1 38 ? 21.468 28.152 -27.212 1.00 8.30 36 ILE D O 1
ATOM 2258 N N . LYS D 1 39 ? 21.802 29.024 -29.247 1.00 9.06 37 LYS D N 1
ATOM 2259 C CA . LYS D 1 39 ? 22.944 29.839 -28.827 1.00 10.45 37 LYS D CA 1
ATOM 2260 C C . LYS D 1 39 ? 22.641 30.816 -27.689 1.00 10.33 37 LYS D C 1
ATOM 2261 O O . LYS D 1 39 ? 23.510 31.108 -26.864 1.00 11.40 37 LYS D O 1
ATOM 2267 N N . ARG D 1 40 ? 21.433 31.365 -27.672 1.00 9.53 38 ARG D N 1
ATOM 2268 C CA . ARG D 1 40 ? 21.072 32.377 -26.670 1.00 9.15 38 ARG D CA 1
ATOM 2269 C C . ARG D 1 40 ? 20.537 31.736 -25.393 1.00 9.74 38 ARG D C 1
ATOM 2270 O O . ARG D 1 40 ? 20.202 32.448 -24.444 1.00 9.32 38 ARG D O 1
ATOM 2278 N N . GLY D 1 41 ? 20.434 30.399 -25.399 1.00 9.31 39 GLY D N 1
ATOM 2279 C CA . GLY D 1 41 ? 19.989 29.629 -24.228 1.00 10.36 39 GLY D CA 1
ATOM 2280 C C . GLY D 1 41 ? 18.483 29.509 -24.072 1.00 11.20 39 GLY D C 1
ATOM 2281 O O . GLY D 1 41 ? 18.008 29.109 -23.008 1.00 12.95 39 GLY D O 1
ATOM 2282 N N . SER D 1 42 ? 17.729 29.837 -25.117 1.00 10.91 40 SER D N 1
ATOM 2283 C CA . SER D 1 42 ? 16.268 29.819 -25.030 1.00 11.99 40 SER D CA 1
ATOM 2284 C C . SER D 1 42 ? 15.653 28.492 -25.459 1.00 12.61 40 SER D C 1
ATOM 2285 O O . SER D 1 42 ? 14.507 28.213 -25.111 1.00 14.18 40 SER D O 1
ATOM 2288 N N . MET D 1 43 ? 16.418 27.689 -26.197 1.00 12.50 41 MET D N 1
ATOM 2289 C CA . MET D 1 43 ? 15.936 26.422 -26.771 1.00 12.08 41 MET D CA 1
ATOM 2290 C C . MET D 1 43 ? 16.912 25.317 -26.376 1.00 11.72 41 MET D C 1
ATOM 2291 O O . MET D 1 43 ? 18.115 25.478 -26.546 1.00 11.21 41 MET D O 1
ATOM 2296 N N . ASP D 1 44 ? 16.404 24.204 -25.839 1.00 10.63 42 ASP D N 1
ATOM 2297 C CA . ASP D 1 44 ? 17.280 23.071 -25.531 1.00 11.05 42 ASP D CA 1
ATOM 2298 C C . ASP D 1 44 ? 17.951 22.558 -26.793 1.00 10.53 42 ASP D C 1
ATOM 2299 O O . ASP D 1 44 ? 17.360 22.604 -27.859 1.00 10.40 42 ASP D O 1
ATOM 2304 N N . MET D 1 45 ? 19.172 22.054 -26.653 1.00 11.00 43 MET D N 1
ATOM 2305 C CA . MET D 1 45 ? 19.846 21.348 -27.747 1.00 11.15 43 MET D CA 1
ATOM 2306 C C . MET D 1 45 ? 19.025 20.099 -28.138 1.00 11.22 43 MET D C 1
ATOM 2307 O O . MET D 1 45 ? 18.865 19.191 -27.316 1.00 9.70 43 MET D O 1
ATOM 2312 N N . PRO D 1 46 ? 18.499 20.038 -29.383 1.00 11.04 44 PRO D N 1
ATOM 2313 C CA . PRO D 1 46 ? 17.784 18.823 -29.776 1.00 11.26 44 PRO D CA 1
ATOM 2314 C C . PRO D 1 46 ? 18.718 17.611 -29.714 1.00 11.46 44 PRO D C 1
ATOM 2315 O O . PRO D 1 46 ? 19.916 17.725 -30.013 1.00 10.77 44 PRO D O 1
ATOM 2319 N N . LYS D 1 47 ? 18.177 16.471 -29.303 1.00 11.74 45 LYS D N 1
ATOM 2320 C CA . LYS D 1 47 ? 19.012 15.302 -29.039 1.00 12.14 45 LYS D CA 1
ATOM 2321 C C . LYS D 1 47 ? 19.763 14.793 -30.258 1.00 11.95 45 LYS D C 1
ATOM 2322 O O . LYS D 1 47 ? 20.829 14.195 -30.118 1.00 12.74 45 LYS D O 1
ATOM 2328 N N . GLY D 1 48 ? 19.222 15.040 -31.442 1.00 11.99 46 GLY D N 1
ATOM 2329 C CA . GLY D 1 48 ? 19.843 14.566 -32.664 1.00 12.13 46 GLY D CA 1
ATOM 2330 C C . GLY D 1 48 ? 20.818 15.524 -33.314 1.00 12.35 46 GLY D C 1
ATOM 2331 O O . GLY D 1 48 ? 21.371 15.222 -34.376 1.00 13.68 46 GLY D O 1
ATOM 2332 N N . VAL D 1 49 ? 21.032 16.692 -32.711 1.00 10.75 47 VAL D N 1
ATOM 2333 C CA . VAL D 1 49 ? 21.972 17.644 -33.292 1.00 9.48 47 VAL D CA 1
ATOM 2334 C C . VAL D 1 49 ? 23.390 17.243 -32.921 1.00 8.76 47 VAL D C 1
ATOM 2335 O O . VAL D 1 49 ? 23.724 17.156 -31.743 1.00 9.06 47 VAL D O 1
ATOM 2339 N N . ASN D 1 50 ? 24.217 16.985 -33.932 1.00 7.59 48 ASN D N 1
ATOM 2340 C CA . ASN D 1 50 ? 25.623 16.695 -33.685 1.00 6.75 48 ASN D CA 1
ATOM 2341 C C . ASN D 1 50 ? 26.343 17.916 -33.093 1.00 7.15 48 ASN D C 1
ATOM 2342 O O . ASN D 1 50 ? 26.287 19.019 -33.648 1.00 6.39 48 ASN D O 1
ATOM 2347 N N . GLU D 1 51 ? 26.999 17.706 -31.955 1.00 6.77 49 GLU D N 1
ATOM 2348 C CA . GLU D 1 51 ? 27.686 18.795 -31.246 1.00 7.17 49 GLU D CA 1
ATOM 2349 C C . GLU D 1 51 ? 28.819 19.415 -32.056 1.00 7.65 49 GLU D C 1
ATOM 2350 O O . GLU D 1 51 ? 28.973 20.641 -32.060 1.00 7.69 49 GLU D O 1
ATOM 2356 N N . ALA D 1 52 ? 29.591 18.587 -32.765 1.00 7.36 50 ALA D N 1
ATOM 2357 C CA . ALA D 1 52 ? 30.685 19.127 -33.574 1.00 7.78 50 ALA D CA 1
ATOM 2358 C C . ALA D 1 52 ? 30.156 19.942 -34.761 1.00 7.71 50 ALA D C 1
ATOM 2359 O O . ALA D 1 52 ? 30.701 21.024 -35.061 1.00 8.53 50 ALA D O 1
ATOM 2361 N N . PHE D 1 53 ? 29.082 19.470 -35.408 1.00 7.14 51 PHE D N 1
ATOM 2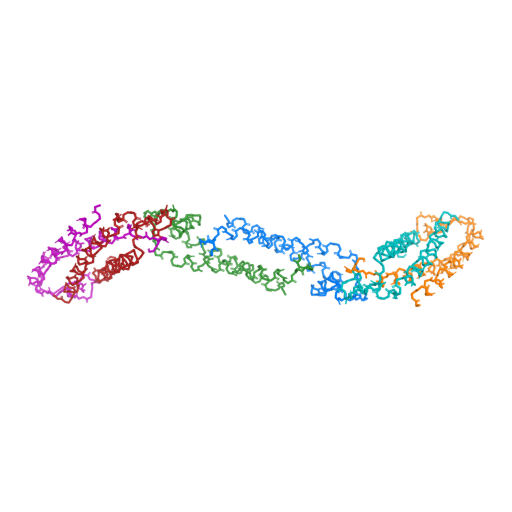362 C CA . PHE D 1 53 ? 28.401 20.283 -36.449 1.00 7.17 51 PHE D CA 1
ATOM 2363 C C . PHE D 1 53 ? 27.973 21.628 -35.870 1.00 6.91 51 PHE D C 1
ATOM 2364 O O . PHE D 1 53 ? 28.158 22.672 -36.500 1.00 6.99 51 PHE D O 1
ATOM 2372 N N . PHE D 1 54 ? 27.374 21.601 -34.676 1.00 6.62 52 PHE D N 1
ATOM 2373 C CA . PHE D 1 54 ? 26.877 22.845 -34.067 1.00 6.80 52 PHE D CA 1
ATOM 2374 C C . PHE D 1 54 ? 28.013 23.835 -33.806 1.00 7.04 52 PHE D C 1
ATOM 2375 O O . PHE D 1 54 ? 27.872 25.025 -34.072 1.00 6.97 52 PHE D O 1
ATOM 2383 N N . THR D 1 55 ? 29.137 23.338 -33.301 1.00 7.79 53 THR D N 1
ATOM 2384 C CA . THR D 1 55 ? 30.313 24.173 -33.060 1.00 8.45 53 THR D CA 1
ATOM 2385 C C . THR D 1 55 ? 30.843 24.748 -34.372 1.00 8.01 53 THR D C 1
ATOM 2386 O O . THR D 1 55 ? 31.158 25.937 -34.443 1.00 8.14 53 THR D O 1
ATOM 2390 N N . GLN D 1 56 ? 30.921 23.907 -35.405 1.00 7.64 54 GLN D N 1
ATOM 2391 C CA . GLN D 1 56 ? 31.425 24.347 -36.697 1.00 7.86 54 GLN D CA 1
ATOM 2392 C C . GLN D 1 56 ? 30.496 25.406 -37.290 1.00 7.70 54 GLN D C 1
ATOM 2393 O O . GLN D 1 56 ? 30.947 26.437 -37.813 1.00 8.08 54 GLN D O 1
ATOM 2399 N N . LEU D 1 57 ? 29.193 25.153 -37.190 1.00 6.96 55 LEU D N 1
ATOM 2400 C CA . LEU D 1 57 ? 28.185 26.117 -37.611 1.00 6.98 55 LEU D CA 1
ATOM 2401 C C . LEU D 1 57 ? 28.343 27.451 -36.871 1.00 7.25 55 LEU D C 1
ATOM 2402 O O . LEU D 1 57 ? 28.294 28.526 -37.487 1.00 7.86 55 LEU D O 1
ATOM 2407 N N . SER D 1 58 ? 28.534 27.389 -35.551 1.00 7.19 56 SER D N 1
ATOM 2408 C CA . SER D 1 58 ? 28.705 28.614 -34.756 1.00 8.49 56 SER D CA 1
ATOM 2409 C C . SER D 1 58 ? 29.876 29.422 -35.267 1.00 8.46 56 SER D C 1
ATOM 2410 O O . SER D 1 58 ? 29.780 30.646 -35.418 1.00 9.21 56 SER D O 1
ATOM 2413 N N . GLU D 1 59 ? 30.978 28.730 -35.543 1.00 8.48 57 GLU D N 1
ATOM 2414 C CA . GLU D 1 59 ? 32.187 29.386 -36.000 1.00 9.18 57 GLU D CA 1
ATOM 2415 C C . GLU D 1 59 ? 31.966 30.039 -37.357 1.00 8.50 57 GLU D C 1
ATOM 2416 O O . GLU D 1 59 ? 32.454 31.143 -37.598 1.00 9.27 57 GLU D O 1
ATOM 2422 N N . GLU D 1 60 ? 31.231 29.373 -38.244 1.00 8.18 58 GLU D N 1
ATOM 2423 C CA . GLU D 1 60 ? 30.992 29.965 -39.568 1.00 8.22 58 GLU D CA 1
ATOM 2424 C C . GLU D 1 60 ? 30.035 31.174 -39.508 1.00 8.79 58 GLU D C 1
ATOM 2425 O O . GLU D 1 60 ? 30.200 32.151 -40.262 1.00 8.03 58 GLU D O 1
ATOM 2431 N N . VAL D 1 61 ? 29.049 31.110 -38.618 1.00 8.44 59 VAL D N 1
ATOM 2432 C CA . VAL D 1 61 ? 28.154 32.256 -38.394 1.00 8.58 59 VAL D CA 1
ATOM 2433 C C . VAL D 1 61 ? 28.966 33.458 -37.885 1.00 8.64 59 VAL D C 1
ATOM 2434 O O . VAL D 1 61 ? 28.740 34.597 -38.307 1.00 8.01 59 VAL D O 1
ATOM 2438 N N . GLU D 1 62 ? 29.921 33.206 -36.992 1.00 9.31 60 GLU D N 1
ATOM 2439 C CA . GLU D 1 62 ? 30.828 34.283 -36.541 1.00 10.38 60 GLU D CA 1
ATOM 2440 C C . GLU D 1 62 ? 31.679 34.834 -37.693 1.00 10.27 60 GLU D C 1
ATOM 2441 O O . GLU D 1 62 ? 31.885 36.056 -37.796 1.00 9.14 60 GLU D O 1
ATOM 2447 N N . ARG D 1 63 ? 32.148 33.953 -38.575 1.00 9.51 61 ARG D N 1
ATOM 2448 C CA . ARG D 1 63 ? 32.887 34.402 -39.756 1.00 10.84 61 ARG D CA 1
ATOM 2449 C C . ARG D 1 63 ? 32.006 35.307 -40.633 1.00 9.29 61 ARG D C 1
ATOM 2450 O O . ARG D 1 63 ? 32.483 36.337 -41.124 1.00 9.44 61 ARG D O 1
ATOM 2458 N N . LEU D 1 64 ? 30.731 34.943 -40.818 1.00 7.84 62 LEU D N 1
ATOM 2459 C CA . LEU D 1 64 ? 29.815 35.756 -41.654 1.00 7.82 62 LEU D CA 1
ATOM 2460 C C . LEU D 1 64 ? 29.645 37.150 -41.061 1.00 7.63 62 LEU D C 1
ATOM 2461 O O . LEU D 1 64 ? 29.683 38.167 -41.785 1.00 7.96 62 LEU D O 1
ATOM 2466 N N . LYS D 1 65 ? 29.433 37.194 -39.749 1.00 7.87 63 LYS D N 1
ATOM 2467 C CA . LYS D 1 65 ? 29.275 38.464 -39.036 1.00 8.75 63 LYS D CA 1
ATOM 2468 C C . LYS D 1 65 ? 30.534 39.313 -39.210 1.00 9.17 63 LYS D C 1
ATOM 2469 O O . LYS D 1 65 ? 30.448 40.511 -39.490 1.00 8.06 63 LYS D O 1
ATOM 2475 N N . GLU D 1 66 ? 31.700 38.684 -39.089 1.00 9.41 64 GLU D N 1
ATOM 2476 C CA . GLU D 1 66 ? 32.965 39.403 -39.228 1.00 10.54 64 GLU D CA 1
ATOM 2477 C C . GLU D 1 66 ? 33.225 39.909 -40.646 1.00 9.31 64 GLU D C 1
ATOM 2478 O O . GLU D 1 66 ? 33.798 40.981 -40.836 1.00 9.43 64 GLU D O 1
ATOM 2484 N N . LEU D 1 67 ? 32.787 39.147 -41.645 1.00 8.04 65 LEU D N 1
ATOM 2485 C CA . LEU D 1 67 ? 32.899 39.587 -43.037 1.00 7.13 65 LEU D CA 1
ATOM 2486 C C . LEU D 1 67 ? 32.037 40.825 -43.304 1.00 7.20 65 LEU D C 1
ATOM 2487 O O . LEU D 1 67 ? 32.479 41.771 -43.962 1.00 6.98 65 LEU D O 1
ATOM 2492 N N . ILE D 1 68 ? 30.814 40.818 -42.785 1.00 6.39 66 ILE D N 1
ATOM 2493 C CA . ILE D 1 68 ? 29.924 41.963 -42.953 1.00 6.78 66 ILE D CA 1
ATOM 2494 C C . ILE D 1 68 ? 30.509 43.173 -42.208 1.00 6.82 66 ILE D C 1
ATOM 2495 O O . ILE D 1 68 ? 30.523 44.297 -42.723 1.00 6.97 66 ILE D O 1
ATOM 2500 N N . ASN D 1 69 ? 31.023 42.942 -41.005 1.00 6.81 67 ASN D N 1
ATOM 2501 C CA . ASN D 1 69 ? 31.717 44.008 -40.259 1.00 7.72 67 ASN D CA 1
ATOM 2502 C C . ASN D 1 69 ? 32.925 44.586 -41.015 1.00 7.83 67 ASN D C 1
ATOM 2503 O O . ASN D 1 69 ? 33.152 45.811 -41.027 1.00 7.71 67 ASN D O 1
ATOM 2508 N N . ALA D 1 70 ? 33.697 43.716 -41.663 1.00 7.41 68 ALA D N 1
ATOM 2509 C CA . ALA D 1 70 ? 34.848 44.165 -42.437 1.00 7.50 68 ALA D CA 1
ATOM 2510 C C . ALA D 1 70 ? 34.392 45.020 -43.631 1.00 6.87 68 ALA D C 1
ATOM 2511 O O . ALA D 1 70 ? 35.001 46.050 -43.946 1.00 6.83 68 ALA D O 1
ATOM 2513 N N . LEU D 1 71 ? 33.314 44.600 -44.290 1.00 6.00 69 LEU D N 1
ATOM 2514 C CA . LEU D 1 71 ? 32.757 45.383 -45.384 1.00 6.10 69 LEU D CA 1
ATOM 2515 C C . LEU D 1 71 ? 32.339 46.768 -44.906 1.00 5.58 69 LEU D C 1
ATOM 2516 O O . LEU D 1 71 ? 32.597 47.775 -45.574 1.00 5.48 69 LEU D O 1
ATOM 2521 N N . ASN D 1 72 ? 31.701 46.816 -43.743 1.00 5.47 70 ASN D N 1
ATOM 2522 C CA . ASN D 1 72 ? 31.277 48.097 -43.206 1.00 5.89 70 ASN D CA 1
ATOM 2523 C C . ASN D 1 72 ? 32.454 48.982 -42.854 1.00 5.86 70 ASN D C 1
ATOM 2524 O O . ASN D 1 72 ? 32.383 50.204 -43.027 1.00 5.94 70 ASN D O 1
ATOM 2529 N N . LYS D 1 73 ? 33.533 48.374 -42.355 1.00 5.63 71 LYS D N 1
ATOM 2530 C CA . LYS D 1 73 ? 34.753 49.144 -42.085 1.00 6.36 71 LYS D CA 1
ATOM 2531 C C . LYS D 1 73 ? 35.345 49.738 -43.369 1.00 6.26 71 LYS D C 1
ATOM 2532 O O . LYS D 1 73 ? 35.822 50.863 -43.348 1.00 5.88 71 LYS D O 1
ATOM 2538 N N . ILE D 1 74 ? 35.278 49.010 -44.488 1.00 6.34 72 ILE D N 1
ATOM 2539 C CA . ILE D 1 74 ? 35.721 49.573 -45.756 1.00 6.86 72 ILE D CA 1
ATOM 2540 C C . ILE D 1 74 ? 34.824 50.753 -46.107 1.00 6.77 72 ILE D C 1
ATOM 2541 O O . ILE D 1 74 ? 35.302 51.800 -46.531 1.00 6.83 72 ILE D O 1
ATOM 2546 N N . LYS D 1 75 ? 33.520 50.579 -45.891 1.00 6.58 73 LYS D N 1
ATOM 2547 C CA . LYS D 1 75 ? 32.536 51.630 -46.166 1.00 6.27 73 LYS D CA 1
ATOM 2548 C C . LYS D 1 75 ? 32.801 52.932 -45.394 1.00 6.04 73 LYS D C 1
ATOM 2549 O O . LYS D 1 75 ? 32.470 54.024 -45.872 1.00 5.84 73 LYS D O 1
ATOM 2555 N N . LYS D 1 76 ? 33.405 52.839 -44.210 1.00 5.74 74 LYS D N 1
ATOM 2556 C CA . LYS D 1 76 ? 33.759 54.057 -43.458 1.00 5.73 74 LYS D CA 1
ATOM 2557 C C . LYS D 1 76 ? 34.672 54.991 -44.260 1.00 6.38 74 LYS D C 1
ATOM 2558 O O . LYS D 1 76 ? 34.684 56.203 -44.031 1.00 6.54 74 LYS D O 1
ATOM 2564 N N . GLY D 1 77 ? 35.427 54.418 -45.191 1.00 6.23 75 GLY D N 1
ATOM 2565 C CA . GLY D 1 77 ? 36.291 55.199 -46.070 1.00 7.92 75 GLY D CA 1
ATOM 2566 C C . GLY D 1 77 ? 35.519 56.083 -47.045 1.00 8.95 75 GLY D C 1
ATOM 2567 O O . GLY D 1 77 ? 36.094 57.023 -47.623 1.00 9.91 75 GLY D O 1
ATOM 2568 N N . LEU D 1 78 ? 34.236 55.772 -47.246 1.00 8.50 76 LEU D N 1
ATOM 2569 C CA . LEU D 1 78 ? 33.353 56.573 -48.111 1.00 8.46 76 LEU D CA 1
ATOM 2570 C C . LEU D 1 78 ? 32.574 57.614 -47.325 1.00 8.95 76 LEU D C 1
ATOM 2571 O O . LEU D 1 78 ? 31.839 58.419 -47.912 1.00 9.59 76 LEU D O 1
ATOM 2576 N N . LEU D 1 79 ? 32.720 57.607 -46.001 1.00 9.27 77 LEU D N 1
ATOM 2577 C CA . LEU D 1 79 ? 32.077 58.626 -45.208 1.00 9.19 77 LEU D CA 1
ATOM 2578 C C . LEU D 1 79 ? 32.763 59.941 -45.503 1.00 11.08 77 LEU D C 1
ATOM 2579 O O . LEU D 1 79 ? 33.968 60.001 -45.785 1.00 12.07 77 LEU D O 1
ATOM 2584 N N . VAL D 1 80 ? 31.977 60.994 -45.460 1.00 11.38 78 VAL D N 1
ATOM 2585 C CA . VAL D 1 80 ? 32.533 62.317 -45.615 1.00 12.57 78 VAL D CA 1
ATOM 2586 C C . VAL D 1 80 ? 32.143 63.017 -44.335 1.00 12.49 78 VAL D C 1
ATOM 2587 O O . VAL D 1 80 ? 30.959 63.027 -43.946 1.00 13.53 78 VAL D O 1
ATOM 2591 N N . PHE D 1 81 ? 33.170 63.495 -43.641 1.00 12.19 79 PHE D N 1
ATOM 2592 C CA . PHE D 1 81 ? 33.032 64.177 -42.359 1.00 11.73 79 PHE D CA 1
ATOM 2593 C C . PHE D 1 81 ? 32.508 63.243 -41.276 1.00 12.21 79 PHE D C 1
ATOM 2594 O O . PHE D 1 81 ? 31.800 63.667 -40.373 1.00 12.60 79 PHE D O 1
ATOM 2602 N N . GLY D 1 82 ? 32.860 61.967 -41.385 1.00 12.90 80 GLY D N 1
ATOM 2603 C CA . GLY D 1 82 ? 32.451 60.962 -40.405 1.00 15.32 80 GLY D CA 1
ATOM 2604 C C . GLY D 1 82 ? 31.005 60.525 -40.523 1.00 17.25 80 GLY D C 1
ATOM 2605 O O . GLY D 1 82 ? 30.518 59.746 -39.695 1.00 17.23 80 GLY D O 1
ATOM 2606 N N . SER D 1 83 ? 30.324 60.995 -41.564 1.00 19.40 81 SER D N 1
ATOM 2607 C CA . SER D 1 83 ? 28.894 60.738 -41.728 1.00 22.10 81 SER D CA 1
ATOM 2608 C C . SER D 1 83 ? 28.561 60.233 -43.123 1.00 22.48 81 SER D C 1
ATOM 2609 O O . SER D 1 83 ? 29.342 60.377 -44.077 1.00 23.17 81 SER D O 1
ATOM 2613 N N . HIS E 1 2 ? 14.185 34.359 -44.166 1.00 20.09 0 HIS E N 1
ATOM 2614 C CA . HIS E 1 2 ? 14.642 34.652 -45.552 1.00 19.28 0 HIS E CA 1
ATOM 2615 C C . HIS E 1 2 ? 15.903 35.522 -45.549 1.00 17.47 0 HIS E C 1
ATOM 2616 O O . HIS E 1 2 ? 16.166 36.258 -46.507 1.00 17.86 0 HIS E O 1
ATOM 2623 N N . MET E 1 3 ? 16.686 35.436 -44.474 1.00 15.48 1 MET E N 1
ATOM 2624 C CA . MET E 1 3 ? 17.845 36.321 -44.313 1.00 13.17 1 MET E CA 1
ATOM 2625 C C . MET E 1 3 ? 18.838 36.202 -45.471 1.00 12.45 1 MET E C 1
ATOM 2626 O O . MET E 1 3 ? 19.300 37.211 -46.006 1.00 12.05 1 MET E O 1
ATOM 2631 N N . PHE E 1 4 ? 19.174 34.980 -45.860 1.00 11.74 2 PHE E N 1
ATOM 2632 C CA . PHE E 1 4 ? 20.224 34.802 -46.864 1.00 11.61 2 PHE E CA 1
ATOM 2633 C C . PHE E 1 4 ? 19.786 35.238 -48.256 1.00 12.12 2 PHE E C 1
ATOM 2634 O O . PHE E 1 4 ? 20.605 35.708 -49.061 1.00 11.24 2 PHE E O 1
ATOM 2642 N N . GLU E 1 5 ? 18.498 35.086 -48.542 1.00 12.29 3 GLU E N 1
ATOM 2643 C CA . GLU E 1 5 ? 17.977 35.568 -49.817 1.00 13.49 3 GLU E CA 1
ATOM 2644 C C . GLU E 1 5 ? 18.014 37.095 -49.861 1.00 12.65 3 GLU E C 1
ATOM 2645 O O . GLU E 1 5 ? 18.313 37.676 -50.906 1.00 12.36 3 GLU E O 1
ATOM 2651 N N . LYS E 1 6 ? 17.738 37.740 -48.730 1.00 12.11 4 LYS E N 1
ATOM 2652 C CA . LYS E 1 6 ? 17.841 39.204 -48.648 1.00 12.10 4 LYS E CA 1
ATOM 2653 C C . LYS E 1 6 ? 19.295 39.654 -48.830 1.00 11.41 4 LYS E C 1
ATOM 2654 O O . LYS E 1 6 ? 19.571 40.627 -49.543 1.00 11.22 4 LYS E O 1
ATOM 2660 N N . ILE E 1 7 ? 20.217 38.932 -48.189 1.00 10.24 5 ILE E N 1
ATOM 2661 C CA . ILE E 1 7 ? 21.644 39.244 -48.299 1.00 9.49 5 ILE E CA 1
ATOM 2662 C C . ILE E 1 7 ? 22.114 39.077 -49.741 1.00 9.02 5 ILE E C 1
ATOM 2663 O O . ILE E 1 7 ? 22.759 39.973 -50.287 1.00 8.51 5 ILE E O 1
ATOM 2668 N N . ARG E 1 8 ? 21.771 37.952 -50.365 1.00 8.44 6 ARG E N 1
ATOM 2669 C CA . ARG E 1 8 ? 22.166 37.707 -51.760 1.00 8.88 6 ARG E CA 1
ATOM 2670 C C . ARG E 1 8 ? 21.693 38.810 -52.705 1.00 8.72 6 ARG E C 1
ATOM 2671 O O . ARG E 1 8 ? 22.453 39.237 -53.579 1.00 8.39 6 ARG E O 1
ATOM 2679 N N . LYS E 1 9 ? 20.467 39.299 -52.516 1.00 8.78 7 LYS E N 1
ATOM 2680 C CA . LYS E 1 9 ? 19.955 40.385 -53.363 1.00 9.15 7 LYS E CA 1
ATOM 2681 C C . LYS E 1 9 ? 20.776 41.676 -53.178 1.00 8.43 7 LYS E C 1
ATOM 2682 O O . LYS E 1 9 ? 21.067 42.388 -54.148 1.00 8.53 7 LYS E O 1
ATOM 2688 N N . ILE E 1 10 ? 21.150 41.969 -51.935 1.00 7.97 8 ILE E N 1
ATOM 2689 C CA . ILE E 1 10 ? 21.973 43.150 -51.660 1.00 8.02 8 ILE E CA 1
ATOM 2690 C C . ILE E 1 10 ? 23.353 42.988 -52.282 1.00 7.87 8 ILE E C 1
ATOM 2691 O O . ILE E 1 10 ? 23.881 43.943 -52.865 1.00 7.01 8 ILE E O 1
ATOM 2696 N N . LEU E 1 11 ? 23.924 41.788 -52.199 1.00 7.76 9 LEU E N 1
ATOM 2697 C CA . LEU E 1 11 ? 25.229 41.553 -52.824 1.00 8.58 9 LEU E CA 1
ATOM 2698 C C . L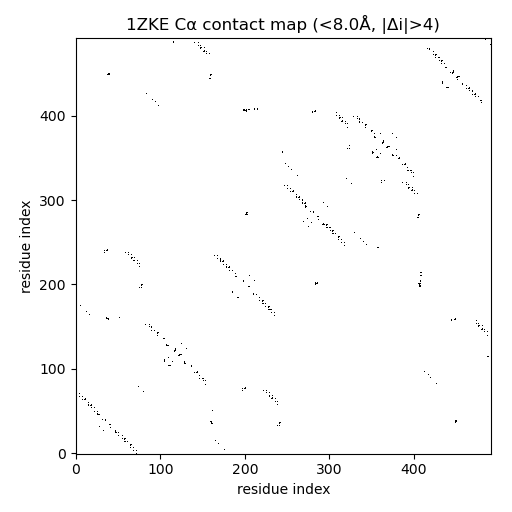EU E 1 11 ? 25.193 41.813 -54.329 1.00 8.76 9 LEU E C 1
ATOM 2699 O O . LEU E 1 11 ? 26.123 42.398 -54.882 1.00 9.27 9 LEU E O 1
ATOM 2704 N N . ALA E 1 12 ? 24.122 41.379 -54.992 1.00 8.23 10 ALA E N 1
ATOM 2705 C CA . ALA E 1 12 ? 23.994 41.615 -56.434 1.00 8.68 10 ALA E CA 1
ATOM 2706 C C . ALA E 1 12 ? 23.852 43.110 -56.744 1.00 8.29 10 ALA E C 1
ATOM 2707 O O . ALA E 1 12 ? 24.425 43.612 -57.712 1.00 9.00 10 ALA E O 1
ATOM 2709 N N . ASP E 1 13 ? 23.098 43.819 -55.906 1.00 8.53 11 ASP E N 1
ATOM 2710 C CA . ASP E 1 13 ? 22.934 45.268 -56.056 1.00 8.57 11 ASP E CA 1
ATOM 2711 C C . ASP E 1 13 ? 24.241 46.016 -55.826 1.00 8.30 11 ASP E C 1
ATOM 2712 O O . ASP E 1 13 ? 24.519 47.016 -56.502 1.00 8.91 11 ASP E O 1
ATOM 2717 N N . ILE E 1 14 ? 25.050 45.529 -54.887 1.00 7.65 12 ILE E N 1
ATOM 2718 C CA . ILE E 1 14 ? 26.352 46.145 -54.639 1.00 7.31 12 ILE E CA 1
ATOM 2719 C C . ILE E 1 14 ? 27.257 46.004 -55.865 1.00 7.63 12 ILE E C 1
ATOM 2720 O O . ILE E 1 14 ? 27.898 46.978 -56.295 1.00 7.64 12 ILE E O 1
ATOM 2725 N N . GLU E 1 15 ? 27.286 44.809 -56.446 1.00 7.82 13 GLU E N 1
ATOM 2726 C CA . GLU E 1 15 ? 28.056 44.586 -57.672 1.00 8.82 13 GLU E CA 1
ATOM 2727 C C . GLU E 1 15 ? 27.636 45.555 -58.790 1.00 8.52 13 GLU E C 1
ATOM 2728 O O . GLU E 1 15 ? 28.488 46.160 -59.444 1.00 8.46 13 GLU E O 1
ATOM 2734 N N . ASP E 1 16 ? 26.330 45.728 -58.979 1.00 8.01 14 ASP E N 1
ATOM 2735 C CA . ASP E 1 16 ? 25.823 46.620 -60.017 1.00 8.57 14 ASP E CA 1
ATOM 2736 C C . ASP E 1 16 ? 26.235 48.069 -59.724 1.00 7.42 14 ASP E C 1
ATOM 2737 O O . ASP E 1 16 ? 26.661 48.789 -60.629 1.00 7.51 14 ASP E O 1
ATOM 2742 N N . SER E 1 17 ? 26.109 48.475 -58.459 1.00 6.65 15 SER E N 1
ATOM 2743 C CA . SER E 1 17 ? 26.480 49.835 -58.038 1.00 6.52 15 SER E CA 1
ATOM 2744 C C . SER E 1 17 ? 27.967 50.081 -58.319 1.00 5.79 15 SER E C 1
ATOM 2745 O O . SER E 1 17 ? 28.343 51.141 -58.869 1.00 6.32 15 SER E O 1
ATOM 2748 N N . GLN E 1 18 ? 28.810 49.103 -57.965 1.00 5.63 16 GLN E N 1
ATOM 2749 C CA . GLN E 1 18 ? 30.253 49.223 -58.199 1.00 5.94 16 GLN E CA 1
ATOM 2750 C C . GLN E 1 18 ? 30.564 49.375 -59.684 1.00 5.99 16 GLN E C 1
ATOM 2751 O O . GLN E 1 18 ? 31.390 50.199 -60.061 1.00 6.11 16 GLN E O 1
ATOM 2757 N N . ASN E 1 19 ? 29.892 48.593 -60.521 1.00 6.06 17 ASN E N 1
ATOM 2758 C CA . ASN E 1 19 ? 30.115 48.654 -61.966 1.00 6.55 17 ASN E CA 1
ATOM 2759 C C . ASN E 1 19 ? 29.796 50.033 -62.510 1.00 6.78 17 ASN E C 1
ATOM 2760 O O . ASN E 1 19 ? 30.559 50.572 -63.307 1.00 7.11 17 ASN E O 1
ATOM 2765 N N . GLU E 1 20 ? 28.694 50.618 -62.046 1.00 6.11 18 GLU E N 1
ATOM 2766 C CA . GLU E 1 20 ? 28.302 51.940 -62.533 1.00 6.54 18 GLU E CA 1
ATOM 2767 C C . GLU E 1 20 ? 29.268 53.000 -62.055 1.00 4.86 18 GLU E C 1
ATOM 2768 O O . GLU E 1 20 ? 29.656 53.875 -62.814 1.00 5.49 18 GLU E O 1
ATOM 2774 N N . ILE E 1 21 ? 29.653 52.926 -60.787 1.00 4.85 19 ILE E N 1
ATOM 2775 C CA . ILE E 1 21 ? 30.636 53.847 -60.253 1.00 4.53 19 ILE E CA 1
ATOM 2776 C C . ILE E 1 21 ? 31.955 53.772 -61.022 1.00 4.85 19 ILE E C 1
ATOM 2777 O O . ILE E 1 21 ? 32.543 54.807 -61.332 1.00 4.88 19 ILE E O 1
ATOM 2782 N N . GLU E 1 22 ? 32.406 52.559 -61.336 1.00 6.21 20 GLU E N 1
ATOM 2783 C CA . GLU E 1 22 ? 33.646 52.427 -62.101 1.00 6.95 20 GLU E CA 1
ATOM 2784 C C . GLU E 1 22 ? 33.576 53.121 -63.458 1.00 6.80 20 GLU E C 1
ATOM 2785 O O . GLU E 1 22 ? 34.523 53.818 -63.848 1.00 6.91 20 GLU E O 1
ATOM 2791 N N . MET E 1 23 ? 32.449 52.978 -64.148 1.00 6.13 21 MET E N 1
ATOM 2792 C CA . MET E 1 23 ? 32.277 53.659 -65.424 1.00 6.43 21 MET E CA 1
ATOM 2793 C C . MET E 1 23 ? 32.236 55.174 -65.249 1.00 5.68 21 MET E C 1
ATOM 2794 O O . MET E 1 23 ? 32.913 55.897 -65.983 1.00 5.83 21 MET E O 1
ATOM 2799 N N . LEU E 1 24 ? 31.492 55.658 -64.251 1.00 5.48 22 LEU E N 1
ATOM 2800 C CA . LEU E 1 24 ? 31.438 57.101 -64.010 1.00 5.59 22 LEU E CA 1
ATOM 2801 C C . LEU E 1 24 ? 32.819 57.686 -63.660 1.00 5.41 22 LEU E C 1
ATOM 2802 O O . LEU E 1 24 ? 33.154 58.790 -64.097 1.00 6.31 22 LEU E O 1
ATOM 2807 N N . LEU E 1 25 ? 33.609 56.951 -62.867 1.00 4.98 23 LEU E N 1
ATOM 2808 C CA . LEU E 1 25 ? 34.988 57.365 -62.552 1.00 5.98 23 LEU E CA 1
ATOM 2809 C C . LEU E 1 25 ? 35.840 57.462 -63.818 1.00 6.75 23 LEU E C 1
ATOM 2810 O O . LEU E 1 25 ? 36.572 58.439 -64.010 1.00 7.36 23 LEU E O 1
ATOM 2815 N N . LYS E 1 26 ? 35.718 56.468 -64.704 1.00 7.81 24 LYS E N 1
ATOM 2816 C CA . LYS E 1 26 ? 36.469 56.493 -65.968 1.00 9.43 24 LYS E CA 1
ATOM 2817 C C . LYS E 1 26 ? 36.074 57.726 -66.785 1.00 9.36 24 LYS E C 1
ATOM 2818 O O . LYS E 1 26 ? 36.938 58.445 -67.308 1.00 9.58 24 LYS E O 1
ATOM 2824 N N . LEU E 1 27 ? 34.772 57.983 -66.868 1.00 8.64 25 LEU E N 1
ATOM 2825 C CA . LEU E 1 27 ? 34.247 59.129 -67.636 1.00 8.67 25 LEU E CA 1
ATOM 2826 C C . LEU E 1 27 ? 34.717 60.469 -67.085 1.00 8.98 25 LEU E C 1
ATOM 2827 O O . LEU E 1 27 ? 35.019 61.394 -67.855 1.00 10.13 25 LEU E O 1
ATOM 2832 N N . ALA E 1 28 ? 34.762 60.568 -65.760 1.00 8.50 26 ALA E N 1
ATOM 2833 C CA . ALA E 1 28 ? 35.173 61.802 -65.059 1.00 8.76 26 ALA E CA 1
ATOM 2834 C C . ALA E 1 28 ? 36.695 61.932 -64.976 1.00 9.09 26 ALA E C 1
ATOM 2835 O O . ALA E 1 28 ? 37.216 63.003 -64.614 1.00 10.17 26 ALA E O 1
ATOM 2837 N N . ASN E 1 29 ? 37.396 60.864 -65.334 1.00 8.87 27 ASN E N 1
ATOM 2838 C CA . ASN E 1 29 ? 38.855 60.790 -65.242 1.00 9.76 27 ASN E CA 1
ATOM 2839 C C . ASN E 1 29 ? 39.326 60.995 -63.804 1.00 9.40 27 ASN E C 1
ATOM 2840 O O . ASN E 1 29 ? 40.238 61.787 -63.538 1.00 9.29 27 ASN E O 1
ATOM 2845 N N . LEU E 1 30 ? 38.673 60.289 -62.884 1.00 7.73 28 LEU E N 1
ATOM 2846 C CA . LEU E 1 30 ? 39.001 60.350 -61.457 1.00 6.69 28 LEU E CA 1
ATOM 2847 C C . LEU E 1 30 ? 39.246 58.957 -60.929 1.00 6.53 28 LEU E C 1
ATOM 2848 O O . LEU E 1 30 ? 38.612 58.002 -61.366 1.00 7.02 28 LEU E O 1
ATOM 2853 N N . SER E 1 31 ? 40.141 58.840 -59.957 1.00 5.98 29 SER E N 1
ATOM 2854 C CA . SER E 1 31 ? 40.137 57.630 -59.136 1.00 5.77 29 SER E CA 1
ATOM 2855 C C . SER E 1 31 ? 39.073 57.773 -58.044 1.00 5.09 29 SER E C 1
ATOM 2856 O O . SER E 1 31 ? 38.577 58.872 -57.774 1.00 4.95 29 SER E O 1
ATOM 2859 N N . LEU E 1 32 ? 38.738 56.662 -57.402 1.00 5.44 30 LEU E N 1
ATOM 2860 C CA . LEU E 1 32 ? 37.780 56.740 -56.318 1.00 5.08 30 LEU E CA 1
ATOM 2861 C C . LEU E 1 32 ? 38.337 57.646 -55.204 1.00 5.13 30 LEU E C 1
ATOM 2862 O O . LEU E 1 32 ? 37.615 58.453 -54.637 1.00 4.99 30 LEU E O 1
ATOM 2867 N N . GLY E 1 33 ? 39.640 57.521 -54.942 1.00 4.88 31 GLY E N 1
ATOM 2868 C CA . GLY E 1 33 ? 40.283 58.348 -53.925 1.00 5.40 31 GLY E CA 1
ATOM 2869 C C . GLY E 1 33 ? 40.188 59.828 -54.267 1.00 5.23 31 GLY E C 1
ATOM 2870 O O . GLY E 1 33 ? 39.958 60.671 -53.385 1.00 5.33 31 GLY E O 1
ATOM 2871 N N . ASP E 1 34 ? 40.357 60.147 -55.552 1.00 5.40 32 ASP E N 1
ATOM 2872 C CA . ASP E 1 34 ? 40.209 61.518 -56.035 1.00 5.30 32 ASP E CA 1
ATOM 2873 C C . ASP E 1 34 ? 38.807 62.021 -55.712 1.00 4.57 32 ASP E C 1
ATOM 2874 O O . ASP E 1 34 ? 38.644 63.125 -55.185 1.00 5.41 32 ASP E O 1
ATOM 2879 N N . PHE E 1 35 ? 37.798 61.210 -56.044 1.00 4.46 33 PHE E N 1
ATOM 2880 C CA . PHE E 1 35 ? 36.423 61.596 -55.774 1.00 5.02 33 PHE E CA 1
ATOM 2881 C C . PHE E 1 35 ? 36.225 61.890 -54.281 1.00 5.10 33 PHE E C 1
ATOM 2882 O O . PHE E 1 35 ? 35.682 62.929 -53.910 1.00 4.84 33 PHE E O 1
ATOM 2890 N N . ILE E 1 36 ? 36.671 60.969 -53.439 1.00 5.82 34 ILE E N 1
ATOM 2891 C CA . ILE E 1 36 ? 36.515 61.115 -51.991 1.00 6.00 34 ILE E CA 1
ATOM 2892 C C . ILE E 1 36 ? 37.178 62.412 -51.512 1.00 5.76 34 ILE E C 1
ATOM 2893 O O . ILE E 1 36 ? 36.600 63.152 -50.704 1.00 6.63 34 ILE E O 1
ATOM 2898 N N . GLU E 1 37 ? 38.377 62.699 -52.016 1.00 5.37 35 GLU E N 1
ATOM 2899 C CA . GLU E 1 37 ? 39.098 63.889 -51.570 1.00 5.68 35 GLU E CA 1
ATOM 2900 C C . GLU E 1 37 ? 38.453 65.186 -52.044 1.00 5.18 35 GLU E C 1
ATOM 2901 O O . GLU E 1 37 ? 38.538 66.197 -51.353 1.00 6.11 35 GLU E O 1
ATOM 2907 N N . ILE E 1 38 ? 37.830 65.175 -53.226 1.00 4.21 36 ILE E N 1
ATOM 2908 C CA . ILE E 1 38 ? 37.100 66.361 -53.687 1.00 5.40 36 ILE E CA 1
ATOM 2909 C C . ILE E 1 38 ? 35.864 66.542 -52.815 1.00 5.86 36 ILE E C 1
ATOM 2910 O O . ILE E 1 38 ? 35.562 67.664 -52.372 1.00 6.59 36 ILE E O 1
ATOM 2915 N N . LYS E 1 39 ? 35.187 65.422 -52.552 1.00 7.02 37 LYS E N 1
ATOM 2916 C CA . LYS E 1 39 ? 33.923 65.431 -51.819 1.00 7.94 37 LYS E CA 1
ATOM 2917 C C . LYS E 1 39 ? 34.116 65.919 -50.382 1.00 8.58 37 LYS E C 1
ATOM 2918 O O . LYS E 1 39 ? 33.212 66.532 -49.802 1.00 9.16 37 LYS E O 1
ATOM 2924 N N . ARG E 1 40 ? 35.306 65.685 -49.827 1.00 8.33 38 ARG E N 1
ATOM 2925 C CA . ARG E 1 40 ? 35.594 66.039 -48.441 1.00 8.88 38 ARG E CA 1
ATOM 2926 C C . ARG E 1 40 ? 36.230 67.423 -48.323 1.00 9.21 38 ARG E C 1
ATOM 2927 O O . ARG E 1 40 ? 36.499 67.891 -47.216 1.00 8.88 38 ARG E O 1
ATOM 2935 N N . GLY E 1 41 ? 36.472 68.078 -49.459 1.00 9.47 39 GLY E N 1
ATOM 2936 C CA . GLY E 1 41 ? 37.016 69.435 -49.438 1.00 10.49 39 GLY E CA 1
ATOM 2937 C C . GLY E 1 41 ? 38.534 69.541 -49.477 1.00 11.42 39 GLY E C 1
ATOM 2938 O O . GLY E 1 41 ? 39.083 70.644 -49.458 1.00 12.29 39 GLY E O 1
ATOM 2939 N N . SER E 1 42 ? 39.225 68.413 -49.571 1.00 11.25 40 SER E N 1
ATOM 2940 C CA . SER E 1 42 ? 40.692 68.422 -49.607 1.00 12.30 40 SER E CA 1
ATOM 2941 C C . SER E 1 42 ? 41.333 68.678 -50.974 1.00 12.51 40 SER E C 1
ATOM 2942 O O . SER E 1 42 ? 42.399 69.294 -51.045 1.00 15.17 40 SER E O 1
ATOM 2945 N N . MET E 1 43 ? 40.701 68.200 -52.048 1.00 11.78 41 MET E N 1
ATOM 2946 C CA . MET E 1 43 ? 41.231 68.315 -53.422 1.00 10.07 41 MET E CA 1
ATOM 2947 C C . MET E 1 43 ? 40.356 69.333 -54.133 1.00 10.89 41 MET E C 1
ATOM 2948 O O . MET E 1 43 ? 39.134 69.259 -54.017 1.00 11.02 41 MET E O 1
ATOM 2953 N N . ASP E 1 44 ? 40.956 70.275 -54.864 1.00 11.51 42 ASP E N 1
ATOM 2954 C CA . ASP E 1 44 ? 40.163 71.214 -55.670 1.00 11.44 42 ASP E CA 1
ATOM 2955 C C . ASP E 1 44 ? 39.399 70.420 -56.718 1.00 10.63 42 ASP E C 1
ATOM 2956 O O . ASP E 1 44 ? 39.874 69.393 -57.184 1.00 9.81 42 ASP E O 1
ATOM 2961 N N . MET E 1 45 ? 38.221 70.897 -57.106 1.00 10.29 43 MET E N 1
ATOM 2962 C CA . MET E 1 45 ? 37.565 70.313 -58.268 1.00 10.67 43 MET E CA 1
ATOM 2963 C C . MET E 1 45 ? 38.454 70.556 -59.486 1.00 10.86 43 MET E C 1
ATOM 2964 O O . MET E 1 45 ? 38.706 71.708 -59.833 1.00 10.62 43 MET E O 1
ATOM 2969 N N . PRO E 1 46 ? 38.951 69.481 -60.126 1.00 11.58 44 PRO E N 1
ATOM 2970 C CA . PRO E 1 46 ? 39.745 69.694 -61.351 1.00 11.74 44 PRO E CA 1
ATOM 2971 C C . PRO E 1 46 ? 38.942 70.411 -62.429 1.00 12.55 44 PRO E C 1
ATOM 2972 O O . PRO E 1 46 ? 37.750 70.150 -62.600 1.00 11.52 44 PRO E O 1
ATOM 2976 N N . LYS E 1 47 ? 39.593 71.326 -63.143 1.00 13.33 45 LYS E N 1
ATOM 2977 C CA . LYS E 1 47 ? 38.882 72.164 -64.107 1.00 14.56 45 LYS E CA 1
ATOM 2978 C C . LYS E 1 47 ? 38.242 71.343 -65.219 1.00 14.80 45 LYS E C 1
ATOM 2979 O O . LYS E 1 47 ? 37.207 71.731 -65.769 1.00 15.36 45 LYS E O 1
ATOM 2985 N N . GLY E 1 48 ? 38.860 70.212 -65.536 1.00 14.66 46 GLY E N 1
ATOM 2986 C CA . GLY E 1 48 ? 38.387 69.337 -66.601 1.00 14.43 46 GLY E CA 1
ATOM 2987 C C . GLY E 1 48 ? 37.327 68.329 -66.196 1.00 14.37 46 GLY E C 1
ATOM 2988 O O . GLY E 1 48 ? 36.816 67.598 -67.058 1.00 15.53 46 GLY E O 1
ATOM 2989 N N . VAL E 1 49 ? 37.006 68.253 -64.899 1.00 13.12 47 VAL E N 1
ATOM 2990 C CA . VAL E 1 49 ? 35.989 67.295 -64.425 1.00 12.38 47 VAL E CA 1
ATOM 2991 C C . VAL E 1 49 ? 34.588 67.853 -64.615 1.00 11.64 47 VAL E C 1
ATOM 2992 O O . VAL E 1 49 ? 34.248 68.939 -64.117 1.00 11.86 47 VAL E O 1
ATOM 2996 N N . ASN E 1 50 ? 33.770 67.097 -65.331 1.00 10.33 48 ASN E N 1
ATOM 2997 C CA . ASN E 1 50 ? 32.390 67.475 -65.541 1.00 9.94 48 ASN E CA 1
ATOM 2998 C C . ASN E 1 50 ? 31.572 67.415 -64.248 1.00 10.13 48 ASN E C 1
ATOM 2999 O O . ASN E 1 50 ? 31.522 66.387 -63.570 1.00 9.41 48 ASN E O 1
ATOM 3004 N N . GLU E 1 51 ? 30.905 68.515 -63.924 1.00 9.98 49 GLU E N 1
ATOM 3005 C CA . GLU E 1 51 ? 30.138 68.599 -62.679 1.00 10.19 49 GLU E CA 1
ATOM 3006 C C . GLU E 1 51 ? 28.936 67.654 -62.630 1.00 10.12 49 GLU E C 1
ATOM 3007 O O . GLU E 1 51 ? 28.645 67.065 -61.573 1.00 8.93 49 GLU E O 1
ATOM 3013 N N . ALA E 1 52 ? 28.250 67.487 -63.760 1.00 9.39 50 ALA E N 1
ATOM 3014 C CA . ALA E 1 52 ? 27.116 66.567 -63.803 1.00 8.82 50 ALA E CA 1
ATOM 3015 C C . ALA E 1 52 ? 27.570 65.121 -63.611 1.00 8.31 50 ALA E C 1
ATOM 3016 O O . ALA E 1 52 ? 26.894 64.357 -62.910 1.00 8.70 50 ALA E O 1
ATOM 3018 N N . PHE E 1 53 ? 28.710 64.734 -64.204 1.00 7.62 51 PHE E N 1
ATOM 3019 C CA . PHE E 1 53 ? 29.303 63.419 -63.888 1.00 7.17 51 PHE E CA 1
ATOM 3020 C C . PHE E 1 53 ? 29.591 63.319 -62.389 1.00 7.05 51 PHE E C 1
ATOM 3021 O O . PHE E 1 53 ? 29.311 62.296 -61.767 1.00 6.48 51 PHE E O 1
ATOM 3029 N N . PHE E 1 54 ? 30.177 64.372 -61.814 1.00 6.76 52 PHE E N 1
ATOM 3030 C CA . PHE E 1 54 ? 30.533 64.329 -60.393 1.00 7.22 52 PHE E CA 1
ATOM 3031 C C . PHE E 1 54 ? 29.309 64.127 -59.511 1.00 6.91 52 PHE E C 1
ATOM 3032 O O . PHE E 1 54 ? 29.342 63.324 -58.566 1.00 7.20 52 PHE E O 1
ATOM 3040 N N . THR E 1 55 ? 28.228 64.834 -59.835 1.00 6.52 53 THR E N 1
ATOM 3041 C CA . THR E 1 55 ? 26.977 64.711 -59.083 1.00 6.94 53 THR E CA 1
ATOM 3042 C C . THR E 1 55 ? 26.378 63.310 -59.206 1.00 6.19 53 THR E C 1
ATOM 3043 O O . THR E 1 55 ? 25.925 62.746 -58.221 1.00 6.55 53 THR E O 1
ATOM 3047 N N . GLN E 1 56 ? 26.404 62.759 -60.423 1.00 6.09 54 GLN E N 1
ATOM 3048 C CA . GLN E 1 56 ? 25.843 61.445 -60.680 1.00 5.81 54 GLN E CA 1
ATOM 3049 C C . GLN E 1 56 ? 26.664 60.397 -59.919 1.00 6.07 54 GLN E C 1
ATOM 3050 O O . GLN E 1 56 ? 26.120 59.480 -59.287 1.00 6.54 54 GLN E O 1
ATOM 3056 N N . LEU E 1 57 ? 27.983 60.554 -59.974 1.00 5.72 55 LEU E N 1
ATOM 3057 C CA . LEU E 1 57 ? 28.903 59.711 -59.210 1.00 7.39 55 LEU E CA 1
ATOM 3058 C C . LEU E 1 57 ? 28.600 59.780 -57.706 1.00 6.61 55 LEU E C 1
ATOM 3059 O O . LEU E 1 57 ? 28.488 58.751 -57.037 1.00 7.19 55 LEU E O 1
ATOM 3064 N N . SER E 1 58 ? 28.441 60.995 -57.193 1.00 6.90 56 SER E N 1
ATOM 3065 C CA . SER E 1 58 ? 28.121 61.210 -55.786 1.00 6.63 56 SER E CA 1
ATOM 3066 C C . SER E 1 58 ? 26.848 60.458 -55.375 1.00 6.14 56 SER E C 1
ATOM 3067 O O . SER E 1 58 ? 26.822 59.767 -54.337 1.00 5.86 56 SER E O 1
ATOM 3070 N N . GLU E 1 59 ? 25.819 60.552 -56.219 1.00 6.49 57 GLU E N 1
ATOM 3071 C CA . GLU E 1 59 ? 24.539 59.885 -55.969 1.00 6.96 57 GLU E CA 1
ATOM 3072 C C . GLU E 1 59 ? 24.682 58.356 -55.927 1.00 6.67 57 GLU E C 1
ATOM 3073 O O . GLU E 1 59 ? 24.102 57.693 -55.050 1.00 7.34 57 GLU E O 1
ATOM 3079 N N . GLU E 1 60 ? 25.481 57.804 -56.836 1.00 6.01 58 GLU E N 1
ATOM 3080 C CA . GLU E 1 60 ? 25.687 56.345 -56.846 1.00 5.23 58 GLU E CA 1
ATOM 3081 C C . GLU E 1 60 ? 26.557 55.869 -55.672 1.00 5.43 58 GLU E C 1
ATOM 3082 O O . GLU E 1 60 ? 26.328 54.797 -55.113 1.00 5.36 58 GLU E O 1
ATOM 3088 N N . VAL E 1 61 ? 27.536 56.680 -55.276 1.00 5.02 59 VAL E N 1
ATOM 3089 C CA . VAL E 1 61 ? 28.337 56.330 -54.088 1.00 6.24 59 VAL E CA 1
ATOM 3090 C C . VAL E 1 61 ? 27.443 56.305 -52.841 1.00 6.63 59 VAL E C 1
ATOM 3091 O O . VAL E 1 61 ? 27.576 55.421 -51.985 1.00 6.09 59 VAL E O 1
ATOM 3095 N N . GLU E 1 62 ? 26.501 57.238 -52.760 1.00 6.80 60 GLU E N 1
ATOM 3096 C CA . GLU E 1 62 ? 25.529 57.214 -51.655 1.00 8.40 60 GLU E CA 1
ATOM 3097 C C . GLU E 1 62 ? 24.691 55.933 -51.663 1.00 8.11 60 GLU E C 1
ATOM 3098 O O . GLU E 1 62 ? 24.455 55.345 -50.603 1.00 7.70 60 GLU E O 1
ATOM 3104 N N . ARG E 1 63 ? 24.271 55.490 -52.851 1.00 7.31 61 ARG E N 1
ATOM 3105 C CA . ARG E 1 63 ? 23.528 54.235 -52.990 1.00 7.99 61 ARG E CA 1
ATOM 3106 C C . ARG E 1 63 ? 24.375 53.056 -52.502 1.00 6.78 61 ARG E C 1
ATOM 3107 O O . ARG E 1 63 ? 23.876 52.154 -51.818 1.00 7.78 61 ARG E O 1
ATOM 3115 N N . LEU E 1 64 ? 25.667 53.075 -52.836 1.00 6.41 62 LEU E N 1
ATOM 3116 C CA . LEU E 1 64 ? 26.563 51.996 -52.412 1.00 6.25 62 LEU E CA 1
ATOM 3117 C C . LEU E 1 64 ? 26.655 51.952 -50.884 1.00 6.22 62 LEU E C 1
ATOM 3118 O O . LEU E 1 64 ? 26.594 50.888 -50.275 1.00 5.63 62 LEU E O 1
ATOM 3123 N N . LYS E 1 65 ? 26.815 53.120 -50.274 1.00 6.49 63 LYS E N 1
ATOM 3124 C CA . LYS E 1 65 ? 26.840 53.216 -48.817 1.00 7.21 63 LYS E CA 1
ATOM 3125 C C . LYS E 1 65 ? 25.552 52.684 -48.192 1.00 7.17 63 LYS E C 1
ATOM 3126 O O . LYS E 1 65 ? 25.597 51.944 -47.205 1.00 7.72 63 LYS E O 1
ATOM 3132 N N . GLU E 1 66 ? 24.408 53.067 -48.757 1.00 7.90 64 GLU E N 1
ATOM 3133 C CA . GLU E 1 66 ? 23.113 52.616 -48.243 1.00 9.52 64 GLU E CA 1
ATOM 3134 C C . GLU E 1 66 ? 22.952 51.104 -48.349 1.00 8.11 64 GLU E C 1
ATOM 3135 O O . GLU E 1 66 ? 22.375 50.468 -47.464 1.00 7.48 64 GLU E O 1
ATOM 3141 N N . LEU E 1 67 ? 23.439 50.531 -49.445 1.00 6.74 65 LEU E N 1
ATOM 3142 C CA . LEU E 1 67 ? 23.383 49.077 -49.628 1.00 7.06 65 LEU E CA 1
ATOM 3143 C C . LEU E 1 67 ? 24.191 48.366 -48.559 1.00 6.62 65 LEU E C 1
ATOM 3144 O O . LEU E 1 67 ? 23.738 47.365 -47.980 1.00 7.54 65 LEU E O 1
ATOM 3149 N N . ILE E 1 68 ? 25.394 48.867 -48.291 1.00 6.62 66 ILE E N 1
ATOM 3150 C CA . ILE E 1 68 ? 26.225 48.258 -47.244 1.00 6.86 66 ILE E CA 1
ATOM 3151 C C . ILE E 1 68 ? 25.579 48.431 -45.867 1.00 7.06 66 ILE E C 1
ATOM 3152 O O . ILE E 1 68 ? 25.590 47.503 -45.056 1.00 7.87 66 ILE E O 1
ATOM 3157 N N . ASN E 1 69 ? 24.980 49.593 -45.625 1.00 6.98 67 ASN E N 1
ATOM 3158 C CA . ASN E 1 69 ? 24.225 49.819 -44.386 1.00 7.57 67 ASN E CA 1
ATOM 3159 C C . ASN E 1 69 ? 23.047 48.868 -44.225 1.00 8.41 67 ASN E C 1
ATOM 3160 O O . ASN E 1 69 ? 22.763 48.418 -43.106 1.00 9.06 67 ASN E O 1
ATOM 3165 N N . ALA E 1 70 ? 22.373 48.559 -45.333 1.00 8.94 68 ALA E N 1
ATOM 3166 C CA . ALA E 1 70 ? 21.260 47.607 -45.321 1.00 9.38 68 ALA E CA 1
ATOM 3167 C C . ALA E 1 70 ? 21.734 46.232 -44.876 1.00 9.91 68 ALA E C 1
ATOM 3168 O O . ALA E 1 70 ? 21.043 45.533 -44.114 1.00 10.23 68 ALA E O 1
ATOM 3170 N N . LEU E 1 71 ? 22.912 45.847 -45.355 1.00 9.70 69 LEU E N 1
ATOM 3171 C CA . LEU E 1 71 ? 23.523 44.568 -44.998 1.00 10.82 69 LEU E CA 1
ATOM 3172 C C . LEU E 1 71 ? 23.878 44.565 -43.512 1.00 10.93 69 LEU E C 1
ATOM 3173 O O . LEU E 1 71 ? 23.668 43.577 -42.804 1.00 10.48 69 LEU E O 1
ATOM 3178 N N . ASN E 1 72 ? 24.417 45.685 -43.039 1.00 10.18 70 ASN E N 1
ATOM 3179 C CA . ASN E 1 72 ? 24.710 45.846 -41.623 1.00 11.70 70 ASN E CA 1
ATOM 3180 C C . ASN E 1 72 ? 23.526 45.635 -40.739 1.00 11.30 70 ASN E C 1
ATOM 3181 O O . ASN E 1 72 ? 23.633 44.999 -39.697 1.00 11.39 70 ASN E O 1
ATOM 3186 N N . LYS E 1 73 ? 22.407 46.226 -41.140 1.00 11.47 71 LYS E N 1
ATOM 3187 C CA . LYS E 1 73 ? 21.177 46.169 -40.367 1.00 11.99 71 LYS E CA 1
ATOM 3188 C C . LYS E 1 73 ? 20.670 44.735 -40.322 1.00 11.34 71 LYS E C 1
ATOM 3189 O O . LYS E 1 73 ? 20.224 44.273 -39.282 1.00 10.85 71 LYS E O 1
ATOM 3195 N N . ILE E 1 74 ? 20.731 44.029 -41.449 1.00 10.60 72 ILE E N 1
ATOM 3196 C CA . ILE E 1 74 ? 20.331 42.615 -41.468 1.00 10.47 72 ILE E CA 1
ATOM 3197 C C . ILE E 1 74 ? 21.161 41.822 -40.464 1.00 10.27 72 ILE E C 1
ATOM 3198 O O . ILE E 1 74 ? 20.632 41.008 -39.701 1.00 10.23 72 ILE E O 1
ATOM 3203 N N . LYS E 1 75 ? 22.462 42.083 -40.458 1.00 10.47 73 LYS E N 1
ATOM 3204 C CA . LYS E 1 75 ? 23.394 41.369 -39.597 1.00 10.91 73 LYS E CA 1
ATOM 3205 C C . LYS E 1 75 ? 23.057 41.520 -38.099 1.00 10.79 73 LYS E C 1
ATOM 3206 O O . LYS E 1 75 ? 23.388 40.644 -37.283 1.00 10.25 73 LYS E O 1
ATOM 3212 N N . LYS E 1 76 ? 22.393 42.620 -37.736 1.00 10.37 74 LYS E N 1
ATOM 3213 C CA . LYS E 1 76 ? 21.952 42.828 -36.352 1.00 10.93 74 LYS E CA 1
ATOM 3214 C C . LYS E 1 76 ? 21.045 41.693 -35.855 1.00 10.70 74 LYS E C 1
ATOM 3215 O O . LYS E 1 76 ? 21.006 41.397 -34.646 1.00 10.65 74 LYS E O 1
ATOM 3221 N N . GLY E 1 77 ? 20.342 41.044 -36.786 1.00 10.30 75 GLY E N 1
ATOM 3222 C CA . GLY E 1 77 ? 19.519 39.858 -36.489 1.00 10.82 75 GLY E CA 1
ATOM 3223 C C . GLY E 1 77 ? 20.302 38.633 -36.022 1.00 10.63 75 GLY E C 1
ATOM 3224 O O . GLY E 1 77 ? 19.704 37.638 -35.576 1.00 11.94 75 GLY E O 1
ATOM 3225 N N . LEU E 1 78 ? 21.631 38.693 -36.124 1.00 9.75 76 LEU E N 1
ATOM 3226 C CA . LEU E 1 78 ? 22.505 37.597 -35.671 1.00 9.31 76 LEU E CA 1
ATOM 3227 C C . LEU E 1 78 ? 23.130 37.846 -34.291 1.00 9.07 76 LEU E C 1
ATOM 3228 O O . LEU E 1 78 ? 23.929 37.027 -33.812 1.00 9.18 76 LEU E O 1
ATOM 3233 N N . LEU E 1 79 ? 22.762 38.954 -33.639 1.00 8.54 77 LEU E N 1
ATOM 3234 C CA . LEU E 1 79 ? 23.286 39.252 -32.306 1.00 8.75 77 LEU E CA 1
ATOM 3235 C C . LEU E 1 79 ? 22.823 38.198 -31.314 1.00 8.84 77 LEU E C 1
ATOM 3236 O O . LEU E 1 79 ? 21.682 37.730 -31.387 1.00 8.64 77 LEU E O 1
ATOM 3241 N N . VAL E 1 80 ? 23.713 37.829 -30.398 1.00 8.26 78 VAL E N 1
ATOM 3242 C CA . VAL E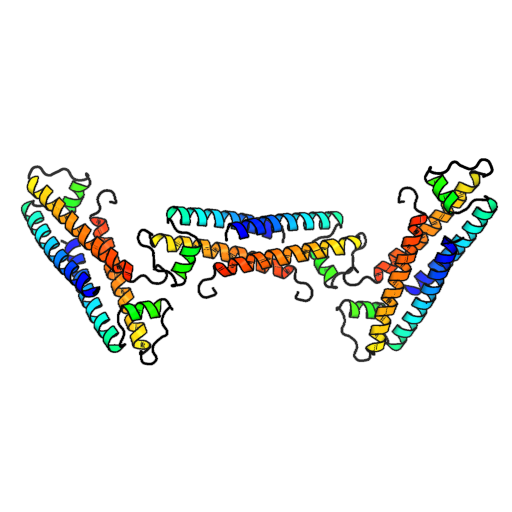 1 80 ? 23.363 36.943 -29.274 1.00 8.84 78 VAL E CA 1
ATOM 3243 C C . VAL E 1 80 ? 23.985 37.560 -28.032 1.00 9.56 78 VAL E C 1
ATOM 3244 O O . VAL E 1 80 ? 25.175 37.868 -28.034 1.00 10.23 78 VAL E O 1
ATOM 3248 N N . PHE E 1 81 ? 23.169 37.770 -27.002 1.00 10.51 79 PHE E N 1
ATOM 3249 C CA . PHE E 1 81 ? 23.575 38.483 -25.767 1.00 11.32 79 PHE E CA 1
ATOM 3250 C C . PHE E 1 81 ? 24.005 39.916 -26.075 1.00 12.65 79 PHE E C 1
ATOM 3251 O O . PHE E 1 81 ? 24.678 40.570 -25.265 1.00 12.95 79 PHE E O 1
ATOM 3259 N N . GLY E 1 82 ? 23.598 40.396 -27.244 1.00 12.75 80 GLY E N 1
ATOM 3260 C CA . GLY E 1 82 ? 23.886 41.773 -27.651 1.00 14.46 80 GLY E CA 1
ATOM 3261 C C . GLY E 1 82 ? 25.226 41.945 -28.338 1.00 15.65 80 GLY E C 1
ATOM 3262 O O . GLY E 1 82 ? 25.663 43.087 -28.539 1.00 16.29 80 GLY E O 1
ATOM 3263 N N . SER E 1 83 ? 25.874 40.836 -28.709 1.00 16.22 81 SER E N 1
ATOM 3264 C CA . SER E 1 83 ? 27.125 40.905 -29.471 1.00 17.56 81 SER E CA 1
ATOM 3265 C C . SER E 1 83 ? 27.233 39.919 -30.639 1.00 17.71 81 SER E C 1
ATOM 3266 O O . SER E 1 83 ? 26.440 38.976 -30.798 1.00 16.97 81 SER E O 1
ATOM 3270 N N . GLY F 1 1 ? 18.502 46.958 59.127 1.00 10.58 -1 GLY F N 1
ATOM 3271 C CA . GLY F 1 1 ? 17.334 47.241 58.250 1.00 8.45 -1 GLY F CA 1
ATOM 3272 C C . GLY F 1 1 ? 17.346 46.477 56.938 1.00 7.78 -1 GLY F C 1
ATOM 3273 O O . GLY F 1 1 ? 18.167 45.575 56.720 1.00 6.89 -1 GLY F O 1
ATOM 3274 N N . HIS F 1 2 ? 16.446 46.862 56.043 1.00 6.77 0 HIS F N 1
ATOM 3275 C CA . HIS F 1 2 ? 16.248 46.102 54.809 1.00 6.02 0 HIS F CA 1
ATOM 3276 C C . HIS F 1 2 ? 17.530 45.889 53.990 1.00 5.83 0 HIS F C 1
ATOM 3277 O O . HIS F 1 2 ? 17.788 44.775 53.524 1.00 6.82 0 HIS F O 1
ATOM 3284 N N . MET F 1 3 ? 18.334 46.939 53.824 1.00 5.61 1 MET F N 1
ATOM 3285 C CA . MET F 1 3 ? 19.487 46.816 52.912 1.00 5.07 1 MET F CA 1
ATOM 3286 C C . MET F 1 3 ? 20.461 45.777 53.451 1.00 5.54 1 MET F C 1
ATOM 3287 O O . MET F 1 3 ? 20.915 44.882 52.713 1.00 5.97 1 MET F O 1
ATOM 3292 N N . PHE F 1 4 ? 20.796 45.882 54.736 1.00 5.48 2 PHE F N 1
ATOM 3293 C CA . PHE F 1 4 ? 21.779 44.946 55.289 1.00 5.84 2 PHE F CA 1
ATOM 3294 C C . PHE F 1 4 ? 21.251 43.525 55.416 1.00 6.46 2 PHE F C 1
ATOM 3295 O O . PHE F 1 4 ? 22.017 42.574 55.306 1.00 7.19 2 PHE F O 1
ATOM 3303 N N . GLU F 1 5 ? 19.951 43.378 55.639 1.00 7.16 3 GLU F N 1
ATOM 3304 C CA . GLU F 1 5 ? 19.379 42.030 55.637 1.00 8.20 3 GLU F CA 1
ATOM 3305 C C . GLU F 1 5 ? 19.486 41.401 54.248 1.00 7.87 3 GLU F C 1
ATOM 3306 O O . GLU F 1 5 ? 19.780 40.215 54.128 1.00 8.28 3 GLU F O 1
ATOM 3312 N N . LYS F 1 6 ? 19.259 42.196 53.208 1.00 7.81 4 LYS F N 1
ATOM 3313 C CA . LYS F 1 6 ? 19.415 41.710 51.826 1.00 8.37 4 LYS F CA 1
ATOM 3314 C C . LYS F 1 6 ? 20.857 41.378 51.526 1.00 7.47 4 LYS F C 1
ATOM 3315 O O . LYS F 1 6 ? 21.151 40.328 50.955 1.00 7.63 4 LYS F O 1
ATOM 3321 N N . ILE F 1 7 ? 21.764 42.277 51.899 1.00 6.67 5 ILE F N 1
ATOM 3322 C CA . ILE F 1 7 ? 23.186 42.003 51.678 1.00 6.73 5 ILE F CA 1
ATOM 3323 C C . ILE F 1 7 ? 23.611 40.704 52.381 1.00 6.84 5 ILE F C 1
ATOM 3324 O O . ILE F 1 7 ? 24.277 39.857 51.775 1.00 6.55 5 ILE F O 1
ATOM 3329 N N . ARG F 1 8 ? 23.198 40.530 53.631 1.00 6.46 6 ARG F N 1
ATOM 3330 C CA . ARG F 1 8 ? 23.569 39.352 54.396 1.00 7.20 6 ARG F CA 1
ATOM 3331 C C . ARG F 1 8 ? 23.055 38.059 53.738 1.00 7.34 6 ARG F C 1
ATOM 3332 O O . ARG F 1 8 ? 23.764 37.053 53.703 1.00 7.96 6 ARG F O 1
ATOM 3340 N N . LYS F 1 9 ? 21.842 38.108 53.195 1.00 7.71 7 LYS F N 1
ATOM 3341 C CA . LYS F 1 9 ? 21.297 36.963 52.443 1.00 9.07 7 LYS F CA 1
ATOM 3342 C C . LYS F 1 9 ? 22.153 36.646 51.221 1.00 8.94 7 LYS F C 1
ATOM 3343 O O . LYS F 1 9 ? 22.440 35.473 50.937 1.00 9.82 7 LYS F O 1
ATOM 3349 N N . ILE F 1 10 ? 22.555 37.686 50.499 1.00 8.55 8 ILE F N 1
ATOM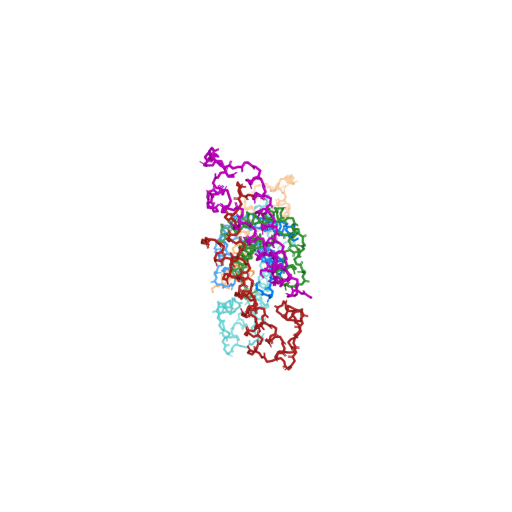 3350 C CA . ILE F 1 10 ? 23.384 37.506 49.305 1.00 8.44 8 ILE F CA 1
ATOM 3351 C C . ILE F 1 10 ? 24.756 36.950 49.671 1.00 8.06 8 ILE F C 1
ATOM 3352 O O . ILE F 1 10 ? 25.257 36.048 48.989 1.00 8.83 8 ILE F O 1
ATOM 3357 N N . LEU F 1 11 ? 25.360 37.470 50.739 1.00 8.31 9 LEU F N 1
ATOM 3358 C CA . LEU F 1 11 ? 26.660 36.958 51.182 1.00 7.62 9 LEU F CA 1
ATOM 3359 C C . LEU F 1 11 ? 26.586 35.471 51.510 1.00 8.06 9 LEU F C 1
ATOM 3360 O O . LEU F 1 11 ? 27.473 34.713 51.133 1.00 8.57 9 LEU F O 1
ATOM 3365 N N . ALA F 1 12 ? 25.531 35.065 52.211 1.00 7.71 10 ALA F N 1
ATOM 3366 C CA . ALA F 1 12 ? 25.328 33.652 52.531 1.00 8.69 10 ALA F CA 1
ATOM 3367 C C . ALA F 1 12 ? 25.197 32.833 51.248 1.00 8.77 10 ALA F C 1
ATOM 3368 O O . ALA F 1 12 ? 25.769 31.741 51.152 1.00 9.67 10 ALA F O 1
ATOM 3370 N N . ASP F 1 13 ? 24.455 33.347 50.266 1.00 8.40 11 ASP F N 1
ATOM 3371 C CA . ASP F 1 13 ? 24.293 32.649 48.984 1.00 9.28 11 ASP F CA 1
ATOM 3372 C C . ASP F 1 13 ? 25.604 32.554 48.209 1.00 9.10 11 ASP F C 1
ATOM 3373 O O . ASP F 1 13 ? 25.882 31.531 47.549 1.00 9.24 11 ASP F O 1
ATOM 3378 N N . ILE F 1 14 ? 26.403 33.617 48.277 1.00 8.61 12 ILE F N 1
ATOM 3379 C CA . ILE F 1 14 ? 27.736 33.611 47.666 1.00 8.27 12 ILE F CA 1
ATOM 3380 C C . ILE F 1 14 ? 28.634 32.545 48.302 1.00 8.79 12 ILE F C 1
ATOM 3381 O O . ILE F 1 14 ? 29.330 31.817 47.588 1.00 8.32 12 ILE F O 1
ATOM 3386 N N . GLU F 1 15 ? 28.587 32.423 49.626 1.00 8.98 13 GLU F N 1
ATOM 3387 C CA . GLU F 1 15 ? 29.411 31.406 50.279 1.00 10.68 13 GLU F CA 1
ATOM 3388 C C . GLU F 1 15 ? 29.012 30.005 49.836 1.00 10.07 13 GLU F C 1
ATOM 3389 O O . GLU F 1 15 ? 29.883 29.190 49.489 1.00 10.42 13 GLU F O 1
ATOM 3395 N N . ASP F 1 16 ? 27.704 29.758 49.800 1.00 9.26 14 ASP F N 1
ATOM 3396 C CA . ASP F 1 16 ? 27.152 28.486 49.321 1.00 10.06 14 ASP F CA 1
ATOM 3397 C C . ASP F 1 16 ? 27.530 28.207 47.869 1.00 9.26 14 ASP F C 1
ATOM 3398 O O . ASP F 1 16 ? 27.898 27.081 47.529 1.00 9.75 14 ASP F O 1
ATOM 3403 N N . SER F 1 17 ? 27.406 29.224 47.014 1.00 8.12 15 SER F N 1
ATOM 3404 C CA . SER F 1 17 ? 27.716 29.088 45.597 1.00 8.34 15 SER F CA 1
ATOM 3405 C C . SER F 1 17 ? 29.188 28.707 45.421 1.00 8.16 15 SER F C 1
ATOM 3406 O O . SER F 1 17 ? 29.514 27.778 44.663 1.00 8.50 15 SER F O 1
ATOM 3409 N N . GLN F 1 18 ? 30.065 29.408 46.140 1.00 7.33 16 GLN F N 1
ATOM 3410 C CA . GLN F 1 18 ? 31.502 29.103 46.119 1.00 7.81 16 GLN F CA 1
ATOM 3411 C C . GLN F 1 18 ? 31.777 27.660 46.544 1.00 8.06 16 GLN F C 1
ATOM 3412 O O . GLN F 1 18 ? 32.563 26.960 45.903 1.00 8.09 16 GLN F O 1
ATOM 3418 N N . ASN F 1 19 ? 31.142 27.232 47.635 1.00 8.14 17 ASN F N 1
ATOM 3419 C CA . ASN F 1 19 ? 31.314 25.860 48.129 1.00 8.51 17 ASN F CA 1
ATOM 3420 C C . ASN F 1 19 ? 30.889 24.831 47.089 1.00 8.58 17 ASN F C 1
ATOM 3421 O O . ASN F 1 19 ? 31.594 23.849 46.851 1.00 8.54 17 ASN F O 1
ATOM 3426 N N . GLU F 1 20 ? 29.745 25.072 46.460 1.00 8.11 18 GLU F N 1
ATOM 3427 C CA . GLU F 1 20 ? 29.244 24.159 45.434 1.00 7.91 18 GLU F CA 1
ATOM 3428 C C . GLU F 1 20 ? 30.148 24.111 44.200 1.00 7.94 18 GLU F C 1
ATOM 3429 O O . GLU F 1 20 ? 30.395 23.032 43.643 1.00 7.70 18 GLU F O 1
ATOM 3435 N N . ILE F 1 21 ? 30.646 25.281 43.783 1.00 7.18 19 ILE F N 1
ATOM 3436 C CA . ILE F 1 21 ? 31.576 25.362 42.664 1.00 7.47 19 ILE F CA 1
ATOM 3437 C C . ILE F 1 21 ? 32.856 24.598 42.961 1.00 7.98 19 ILE F C 1
ATOM 3438 O O . ILE F 1 21 ? 33.356 23.865 42.108 1.00 7.48 19 ILE F O 1
ATOM 3443 N N . GLU F 1 22 ? 33.377 24.748 44.176 1.00 8.01 20 GLU F N 1
ATOM 3444 C CA . GLU F 1 22 ? 34.609 24.053 44.525 1.00 9.84 20 GLU F CA 1
ATOM 3445 C C . GLU F 1 22 ? 34.391 22.542 44.470 1.00 9.10 20 GLU F C 1
ATOM 3446 O O . GLU F 1 22 ? 35.251 21.819 43.960 1.00 8.89 20 GLU F O 1
ATOM 3452 N N . MET F 1 23 ? 33.231 22.096 44.958 1.00 9.34 21 MET F N 1
ATOM 3453 C CA . MET F 1 23 ? 32.853 20.672 44.932 1.00 9.57 21 MET F CA 1
ATOM 3454 C C . MET F 1 23 ? 32.764 20.170 43.486 1.00 8.99 21 MET F C 1
ATOM 3455 O O . MET F 1 23 ? 33.302 19.103 43.140 1.00 8.73 21 MET F O 1
ATOM 3460 N N . LEU F 1 24 ? 32.105 20.954 42.637 1.00 8.24 22 LEU F N 1
ATOM 3461 C CA . LEU F 1 24 ? 31.932 20.568 41.241 1.00 9.00 22 LEU F CA 1
ATOM 3462 C C . LEU F 1 24 ? 33.262 20.541 40.478 1.00 9.12 22 LEU F C 1
ATOM 3463 O O . LEU F 1 24 ? 33.476 19.656 39.636 1.00 9.31 22 LEU F O 1
ATOM 3468 N N . LEU F 1 25 ? 34.160 21.481 40.783 1.00 8.82 23 LEU F N 1
ATOM 3469 C CA . LEU F 1 25 ? 35.500 21.509 40.176 1.00 9.56 23 LEU F CA 1
ATOM 3470 C C . LEU F 1 25 ? 36.316 20.278 40.588 1.00 10.90 23 LEU F C 1
ATOM 3471 O O . LEU F 1 25 ? 37.058 19.708 39.777 1.00 11.09 23 LEU F O 1
ATOM 3476 N N . LYS F 1 26 ? 36.175 19.879 41.851 1.00 11.31 24 LYS F N 1
ATOM 3477 C CA . LYS F 1 26 ? 36.878 18.706 42.366 1.00 13.13 24 LYS F CA 1
ATOM 3478 C C . LYS F 1 26 ? 36.372 17.466 41.635 1.00 12.54 24 LYS F C 1
ATOM 3479 O O . LYS F 1 26 ? 37.164 16.649 41.150 1.00 13.34 24 LYS F O 1
ATOM 3485 N N . LEU F 1 27 ? 35.054 17.353 41.511 1.00 12.03 25 LEU F N 1
ATOM 3486 C CA . LEU F 1 27 ? 34.437 16.210 40.839 1.00 12.55 25 LEU F CA 1
ATOM 3487 C C . LEU F 1 27 ? 34.819 16.128 39.356 1.00 13.18 25 LEU F C 1
ATOM 3488 O O . LEU F 1 27 ? 34.904 15.040 38.782 1.00 13.70 25 LEU F O 1
ATOM 3493 N N . ALA F 1 28 ? 35.080 17.283 38.747 1.00 13.74 26 ALA F N 1
ATOM 3494 C CA . ALA F 1 28 ? 35.456 17.345 37.332 1.00 14.11 26 ALA F CA 1
ATOM 3495 C C . ALA F 1 28 ? 36.976 17.290 37.108 1.00 14.21 26 ALA F C 1
ATOM 3496 O O . ALA F 1 28 ? 37.430 17.181 35.962 1.00 14.94 26 ALA F O 1
ATOM 3498 N N . ASN F 1 29 ? 37.752 17.316 38.193 1.00 14.24 27 ASN F N 1
ATOM 3499 C CA . ASN F 1 29 ? 39.215 17.529 38.158 1.00 14.79 27 ASN F CA 1
ATOM 3500 C C . ASN F 1 29 ? 39.614 18.701 37.249 1.00 14.54 27 ASN F C 1
ATOM 3501 O O . ASN F 1 29 ? 40.487 18.585 36.380 1.00 15.52 27 ASN F O 1
ATOM 3506 N N . LEU F 1 30 ? 38.939 19.834 37.452 1.00 13.05 28 LEU F N 1
ATOM 3507 C CA . LEU F 1 30 ? 39.231 21.059 36.713 1.00 11.85 28 LEU F CA 1
ATOM 3508 C C . LEU F 1 30 ? 39.594 22.128 37.709 1.00 11.11 28 LEU F C 1
ATOM 3509 O O . LEU F 1 30 ? 39.072 22.127 38.817 1.00 11.45 28 LEU F O 1
ATOM 3514 N N . SER F 1 31 ? 40.487 23.028 37.318 1.00 10.64 29 SER F N 1
ATOM 3515 C CA . SER F 1 31 ? 40.629 24.295 38.032 1.00 10.09 29 SER F CA 1
ATOM 3516 C C . SER F 1 31 ? 39.560 25.233 37.489 1.00 9.28 29 SER F C 1
ATOM 3517 O O . SER F 1 31 ? 39.001 25.010 36.405 1.00 8.09 29 SER F O 1
ATOM 3520 N N . LEU F 1 32 ? 39.276 26.290 38.230 1.00 9.24 30 LEU F N 1
ATOM 3521 C CA . LEU F 1 32 ? 38.377 27.314 37.711 1.00 8.84 30 LEU F CA 1
ATOM 3522 C C . LEU F 1 32 ? 38.911 27.908 36.403 1.00 8.94 30 LEU F C 1
ATOM 3523 O O . LEU F 1 32 ? 38.137 28.148 35.466 1.00 8.55 30 LEU F O 1
ATOM 3528 N N . GLY F 1 33 ? 40.229 28.116 36.334 1.00 8.43 31 GLY F N 1
ATOM 3529 C CA . GLY F 1 33 ? 40.875 28.592 35.102 1.00 8.17 31 GLY F CA 1
ATOM 3530 C C . GLY F 1 33 ? 40.604 27.656 33.931 1.00 8.35 31 GLY F C 1
ATOM 3531 O O . GLY F 1 33 ? 40.228 28.102 32.843 1.00 8.69 31 GLY F O 1
ATOM 3532 N N . ASP F 1 34 ? 40.769 26.353 34.162 1.00 8.20 32 ASP F N 1
ATOM 3533 C CA . ASP F 1 34 ? 40.462 25.353 33.122 1.00 8.04 32 ASP F CA 1
ATOM 3534 C C . ASP F 1 34 ? 39.016 25.433 32.668 1.00 7.17 32 ASP F C 1
ATOM 3535 O O . ASP F 1 34 ? 38.741 25.360 31.462 1.00 7.36 32 ASP F O 1
ATOM 3540 N N . PHE F 1 35 ? 38.094 25.547 33.630 1.00 6.71 33 PHE F N 1
ATOM 3541 C CA . PHE F 1 35 ? 36.682 25.674 33.287 1.00 6.60 33 PHE F CA 1
ATOM 3542 C C . PHE F 1 35 ? 36.473 26.840 32.315 1.00 6.06 33 PHE F C 1
ATOM 3543 O O . PHE F 1 35 ? 35.819 26.687 31.280 1.00 6.48 33 PHE F O 1
ATOM 3551 N N . ILE F 1 36 ? 37.008 28.014 32.657 1.00 6.45 34 ILE F N 1
ATOM 3552 C CA . ILE F 1 36 ? 36.874 29.198 31.812 1.00 6.16 34 ILE F CA 1
ATOM 3553 C C . ILE F 1 36 ? 37.487 28.956 30.422 1.00 6.65 34 ILE F C 1
ATOM 3554 O O . ILE F 1 36 ? 36.886 29.336 29.397 1.00 6.51 34 ILE F O 1
ATOM 3559 N N . GLU F 1 37 ? 38.659 28.314 30.379 1.00 6.58 35 GLU F N 1
ATOM 3560 C CA . GLU F 1 37 ? 39.290 27.999 29.073 1.00 6.99 35 GLU F CA 1
ATOM 3561 C C . GLU F 1 37 ? 38.432 27.095 28.181 1.00 6.98 35 GLU F C 1
ATOM 3562 O O . GLU F 1 37 ? 38.431 27.250 26.953 1.00 6.98 35 GLU F O 1
ATOM 3568 N N . ILE F 1 38 ? 37.723 26.136 28.785 1.00 6.93 36 ILE F N 1
ATOM 3569 C CA . ILE F 1 38 ? 36.844 25.254 28.007 1.00 7.29 36 ILE F CA 1
ATOM 3570 C C . ILE F 1 38 ? 35.627 26.041 27.563 1.00 7.05 36 ILE F C 1
ATOM 3571 O O . ILE F 1 38 ? 35.234 26.018 26.398 1.00 7.08 36 ILE F O 1
ATOM 3576 N N . LYS F 1 39 ? 35.047 26.768 28.509 1.00 6.80 37 LYS F N 1
ATOM 3577 C CA . LYS F 1 39 ? 33.846 27.530 28.225 1.00 7.76 37 LYS F CA 1
ATOM 3578 C C . LYS F 1 39 ? 34.044 28.580 27.116 1.00 7.11 37 LYS F C 1
ATOM 3579 O O . LYS F 1 39 ? 33.113 28.866 26.344 1.00 7.95 37 LYS F O 1
ATOM 3585 N N . ARG F 1 40 ? 35.243 29.174 27.041 1.00 6.27 38 ARG F N 1
ATOM 3586 C CA . ARG F 1 40 ? 35.548 30.228 26.057 1.00 6.38 38 ARG F CA 1
ATOM 3587 C C . ARG F 1 40 ? 35.987 29.647 24.707 1.00 6.32 38 ARG F C 1
ATOM 3588 O O . ARG F 1 40 ? 36.204 30.388 23.749 1.00 6.27 38 ARG F O 1
ATOM 3596 N N . GLY F 1 41 ? 36.154 28.325 24.654 1.00 6.43 39 GLY F N 1
ATOM 3597 C CA . GLY F 1 41 ? 36.535 27.653 23.404 1.00 7.45 39 GLY F CA 1
ATOM 3598 C C . GLY F 1 41 ? 38.028 27.557 23.136 1.00 9.07 39 GLY F C 1
ATOM 3599 O O . GLY F 1 41 ? 38.438 27.293 22.000 1.00 9.85 39 GLY F O 1
ATOM 3600 N N . SER F 1 42 ? 38.845 27.743 24.166 1.00 9.39 40 SER F N 1
ATOM 3601 C CA . SER F 1 42 ? 40.298 27.734 24.007 1.00 10.69 40 SER F CA 1
ATOM 3602 C C . SER F 1 42 ? 40.944 26.408 24.416 1.00 11.76 40 SER F C 1
ATOM 3603 O O . SER F 1 42 ? 42.130 26.175 24.155 1.00 12.54 40 SER F O 1
ATOM 3606 N N . MET F 1 43 ? 40.161 25.543 25.043 1.00 11.47 41 MET F N 1
ATOM 3607 C CA . MET F 1 43 ? 40.667 24.266 25.553 1.00 12.65 41 MET F CA 1
ATOM 3608 C C . MET F 1 43 ? 39.664 23.192 25.218 1.00 12.60 41 MET F C 1
ATOM 3609 O O . MET F 1 43 ? 38.450 23.402 25.317 1.00 12.54 41 MET F O 1
ATOM 3614 N N . ASP F 1 44 ? 40.172 22.038 24.784 1.00 12.71 42 ASP F N 1
ATOM 3615 C CA . ASP F 1 44 ? 39.352 20.844 24.618 1.00 13.17 42 ASP F CA 1
ATOM 3616 C C . ASP F 1 44 ? 38.779 20.423 25.947 1.00 12.90 42 ASP F C 1
ATOM 3617 O O . ASP F 1 44 ? 39.437 20.544 26.967 1.00 12.76 42 ASP F O 1
ATOM 3622 N N . MET F 1 45 ? 37.570 19.885 25.918 1.00 13.32 43 MET F N 1
ATOM 3623 C CA . MET F 1 45 ? 37.006 19.209 27.070 1.00 14.11 43 MET F CA 1
ATOM 3624 C C . MET F 1 45 ? 37.835 17.947 27.372 1.00 14.19 43 MET F C 1
ATOM 3625 O O . MET F 1 45 ? 37.837 17.030 26.552 1.00 14.36 43 MET F O 1
ATOM 3630 N N . PRO F 1 46 ? 38.545 17.899 28.523 1.00 14.26 44 PRO F N 1
ATOM 3631 C CA . PRO F 1 46 ? 39.291 16.671 28.838 1.00 14.15 44 PRO F CA 1
ATOM 3632 C C . PRO F 1 46 ? 38.351 15.459 28.880 1.00 14.46 44 PRO F C 1
ATOM 3633 O O . PRO F 1 46 ? 37.209 15.561 29.333 1.00 13.78 44 PRO F O 1
ATOM 3637 N N . LYS F 1 47 ? 38.815 14.319 28.380 1.00 15.22 45 LYS F N 1
ATOM 3638 C CA . LYS F 1 47 ? 37.906 13.190 28.218 1.00 16.21 45 LYS F CA 1
ATOM 3639 C C . LYS F 1 47 ? 37.390 12.627 29.547 1.00 16.20 45 LYS F C 1
ATOM 3640 O O . LYS F 1 47 ? 36.339 11.985 29.576 1.00 17.33 45 LYS F O 1
ATOM 3646 N N . GLY F 1 48 ? 38.105 12.916 30.631 1.00 16.12 46 GLY F N 1
ATOM 3647 C CA . GLY F 1 48 ? 37.693 12.518 31.979 1.00 15.97 46 GLY F CA 1
ATOM 3648 C C . GLY F 1 48 ? 36.636 13.394 32.642 1.00 16.09 46 GLY F C 1
ATOM 3649 O O . GLY F 1 48 ? 36.119 13.046 33.711 1.00 16.99 46 GLY F O 1
ATOM 3650 N N . VAL F 1 49 ? 36.306 14.529 32.032 1.00 14.56 47 VAL F N 1
ATOM 3651 C CA . VAL F 1 49 ? 35.332 15.443 32.639 1.00 13.24 47 VAL F CA 1
ATOM 3652 C C . VAL F 1 49 ? 33.902 15.000 32.357 1.00 12.79 47 VAL F C 1
ATOM 3653 O O . VAL F 1 49 ? 33.494 14.912 31.191 1.00 12.38 47 VAL F O 1
ATOM 3657 N N . ASN F 1 50 ? 33.143 14.719 33.415 1.00 11.65 48 ASN F N 1
ATOM 3658 C CA . ASN F 1 50 ? 31.727 14.382 33.264 1.00 11.53 48 ASN F CA 1
ATOM 3659 C C . ASN F 1 50 ? 30.949 15.584 32.741 1.00 11.87 48 ASN F C 1
ATOM 3660 O O . ASN F 1 50 ? 31.047 16.687 33.294 1.00 11.94 48 ASN F O 1
ATOM 3665 N N . GLU F 1 51 ? 30.179 15.371 31.681 1.00 11.48 49 GLU F N 1
ATOM 3666 C CA . GLU F 1 51 ? 29.475 16.466 31.001 1.00 12.31 49 GLU F CA 1
ATOM 3667 C C . GLU F 1 51 ? 28.374 17.077 31.845 1.00 12.75 49 GLU F C 1
ATOM 3668 O O . GLU F 1 51 ? 28.171 18.300 31.828 1.00 13.15 49 GLU F O 1
ATOM 3674 N N . ALA F 1 52 ? 27.648 16.234 32.577 1.00 12.92 50 ALA F N 1
ATOM 3675 C CA . ALA F 1 52 ? 26.592 16.742 33.449 1.00 12.96 50 ALA F CA 1
ATOM 3676 C C . ALA F 1 52 ? 27.159 17.591 34.606 1.00 12.49 50 ALA F C 1
ATOM 3677 O O . ALA F 1 52 ? 26.555 18.617 34.961 1.00 12.93 50 ALA F O 1
ATOM 3679 N N . PHE F 1 53 ? 28.309 17.195 35.171 1.00 11.56 51 PHE F N 1
ATOM 3680 C CA . PHE F 1 53 ? 29.048 18.041 36.132 1.00 10.91 51 PHE F CA 1
ATOM 3681 C C . PHE F 1 53 ? 29.437 19.385 35.506 1.00 10.34 51 PHE F C 1
ATOM 3682 O O . PHE F 1 53 ? 29.321 20.447 36.140 1.00 10.19 51 PHE F O 1
ATOM 3690 N N . PHE F 1 54 ? 29.957 19.333 34.279 1.00 9.44 52 PHE F N 1
ATOM 3691 C CA . PHE F 1 54 ? 30.362 20.555 33.590 1.00 8.85 52 PHE F CA 1
ATOM 3692 C C . PHE F 1 54 ? 29.182 21.499 33.400 1.00 9.32 52 PHE F C 1
ATOM 3693 O O . PHE F 1 54 ? 29.309 22.711 33.603 1.00 8.42 52 PHE F O 1
ATOM 3701 N N . THR F 1 55 ? 28.042 20.947 32.987 1.00 9.81 53 THR F N 1
ATOM 3702 C CA . THR F 1 55 ? 26.830 21.750 32.812 1.00 10.76 53 THR F CA 1
ATOM 3703 C C . THR F 1 55 ? 26.385 22.383 34.135 1.00 10.62 53 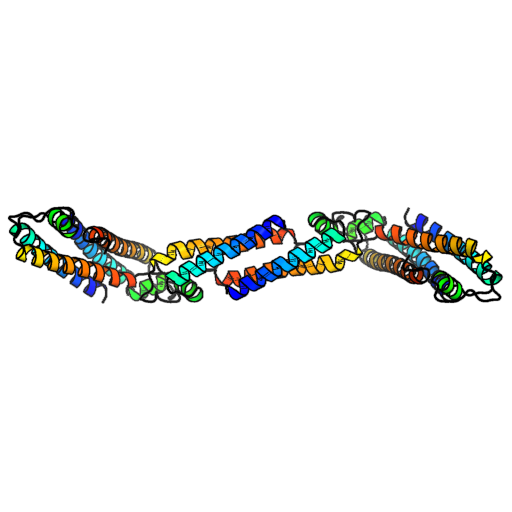THR F C 1
ATOM 3704 O O . THR F 1 55 ? 26.044 23.563 34.186 1.00 10.23 53 THR F O 1
ATOM 3708 N N . GLN F 1 56 ? 26.405 21.591 35.199 1.00 9.89 54 GLN F N 1
ATOM 3709 C CA . GLN F 1 56 ? 26.013 22.072 36.513 1.00 10.07 54 GLN F CA 1
ATOM 3710 C C . GLN F 1 56 ? 26.958 23.168 36.992 1.00 10.07 54 GLN F C 1
ATOM 3711 O O . GLN F 1 56 ? 26.526 24.164 37.597 1.00 10.53 54 GLN F O 1
ATOM 3717 N N . LEU F 1 57 ? 28.248 22.970 36.735 1.00 9.93 55 LEU F N 1
ATOM 3718 C CA . LEU F 1 57 ? 29.283 23.931 37.081 1.00 10.81 55 LEU F CA 1
ATOM 3719 C C . LEU F 1 57 ? 29.025 25.241 36.359 1.00 10.82 55 LEU F C 1
ATOM 3720 O O . LEU F 1 57 ? 29.099 26.321 36.957 1.00 10.76 55 LEU F O 1
ATOM 3725 N N . SER F 1 58 ? 28.708 25.152 35.065 1.00 9.85 56 SER F N 1
ATOM 3726 C CA . SER F 1 58 ? 28.415 26.350 34.265 1.00 10.53 56 SER F CA 1
ATOM 3727 C C . SER F 1 58 ? 27.265 27.134 34.879 1.00 10.18 56 SER F C 1
ATOM 3728 O O . SER F 1 58 ? 27.335 28.367 34.994 1.00 9.84 56 SER F O 1
ATOM 3731 N N . GLU F 1 59 ? 26.213 26.423 35.279 1.00 9.61 57 GLU F N 1
ATOM 3732 C CA . GLU F 1 59 ? 25.032 27.074 35.828 1.00 10.06 57 GLU F CA 1
ATOM 3733 C C . GLU F 1 59 ? 25.395 27.751 37.137 1.00 9.22 57 GLU F C 1
ATOM 3734 O O . GLU F 1 59 ? 24.964 28.878 37.398 1.00 9.79 57 GLU F O 1
ATOM 3740 N N . GLU F 1 60 ? 26.191 27.075 37.961 1.00 8.69 58 GLU F N 1
ATOM 3741 C CA . GLU F 1 60 ? 26.518 27.648 39.274 1.00 8.42 58 GLU F CA 1
ATOM 3742 C C . GLU F 1 60 ? 27.460 28.848 39.159 1.00 8.67 58 GLU F C 1
ATOM 3743 O O . GLU F 1 60 ? 27.340 29.816 39.940 1.00 8.37 58 GLU F O 1
ATOM 3749 N N . VAL F 1 61 ? 28.365 28.824 38.183 1.00 8.44 59 VAL F N 1
ATOM 3750 C CA . VAL F 1 61 ? 29.251 29.969 37.963 1.00 8.64 59 VAL F CA 1
ATOM 3751 C C . VAL F 1 61 ? 28.431 31.181 37.493 1.00 9.45 59 VAL F C 1
ATOM 3752 O O . VAL F 1 61 ? 28.682 32.313 37.930 1.00 9.00 59 VAL F O 1
ATOM 3756 N N . GLU F 1 62 ? 27.437 30.940 36.636 1.00 9.83 60 GLU F N 1
ATOM 3757 C CA . GLU F 1 62 ? 26.497 32.006 36.229 1.00 11.13 60 GLU F CA 1
ATOM 3758 C C . GLU F 1 62 ? 25.749 32.564 37.437 1.00 10.65 60 GLU F C 1
ATOM 3759 O O . GLU F 1 62 ? 25.574 33.778 37.567 1.00 9.72 60 GLU F O 1
ATOM 3765 N N . ARG F 1 63 ? 25.323 31.678 38.336 1.00 9.80 61 ARG F N 1
ATOM 3766 C CA . ARG F 1 63 ? 24.624 32.105 39.545 1.00 10.07 61 ARG F CA 1
ATOM 3767 C C . ARG F 1 63 ? 25.515 32.993 40.417 1.00 9.17 61 ARG F C 1
ATOM 3768 O O . ARG F 1 63 ? 25.065 34.033 40.919 1.00 8.55 61 ARG F O 1
ATOM 3776 N N . LEU F 1 64 ? 26.776 32.593 40.585 1.00 8.08 62 LEU F N 1
ATOM 3777 C CA . LEU F 1 64 ? 27.727 33.383 41.383 1.00 7.81 62 LEU F CA 1
ATOM 3778 C C . LEU F 1 64 ? 27.891 34.786 40.794 1.00 7.81 62 LEU F C 1
ATOM 3779 O O . LEU F 1 64 ? 27.932 35.788 41.517 1.00 7.13 62 LEU F O 1
ATOM 3784 N N . LYS F 1 65 ? 28.012 34.847 39.476 1.00 7.73 63 LYS F N 1
ATOM 3785 C CA . LYS F 1 65 ? 28.119 36.126 38.765 1.00 8.24 63 LYS F CA 1
ATOM 3786 C C . LYS F 1 65 ? 26.886 36.996 39.023 1.00 9.01 63 LYS F C 1
ATOM 3787 O O . LYS F 1 65 ? 27.007 38.205 39.295 1.00 8.43 63 LYS F O 1
ATOM 3793 N N . GLU F 1 66 ? 25.709 36.378 38.941 1.00 9.28 64 GLU F N 1
ATOM 3794 C CA . GLU F 1 66 ? 24.445 37.073 39.188 1.00 11.03 64 GLU F CA 1
ATOM 3795 C C . GLU F 1 66 ? 24.325 37.574 40.627 1.00 9.59 64 GLU F C 1
ATOM 3796 O O . GLU F 1 66 ? 23.806 38.671 40.857 1.00 8.73 64 GLU F O 1
ATOM 3802 N N . LEU F 1 67 ? 24.794 36.777 41.586 1.00 7.86 65 LEU F N 1
ATOM 3803 C CA . LEU F 1 67 ? 24.772 37.188 42.996 1.00 7.57 65 LEU F CA 1
ATOM 3804 C C . LEU F 1 67 ? 25.642 38.412 43.205 1.00 7.09 65 LEU F C 1
ATOM 3805 O O . LEU F 1 67 ? 25.234 39.346 43.900 1.00 7.38 65 LEU F O 1
ATOM 3810 N N . ILE F 1 68 ? 26.830 38.417 42.600 1.00 7.20 66 ILE F N 1
ATOM 3811 C CA . ILE F 1 68 ? 27.736 39.568 42.733 1.00 6.60 66 ILE F CA 1
ATOM 3812 C C . ILE F 1 68 ? 27.120 40.793 42.056 1.00 6.83 66 ILE F C 1
ATOM 3813 O O . ILE F 1 68 ? 27.138 41.894 42.618 1.00 6.94 66 ILE F O 1
ATOM 3818 N N . ASN F 1 69 ? 26.533 40.591 40.877 1.00 7.09 67 ASN F N 1
ATOM 3819 C CA . ASN F 1 69 ? 25.819 41.681 40.203 1.00 7.59 67 ASN F CA 1
ATOM 3820 C C . ASN F 1 69 ? 24.677 42.257 41.060 1.00 7.46 67 ASN F C 1
ATOM 3821 O O . ASN F 1 69 ? 24.506 43.482 41.152 1.00 7.51 67 ASN F O 1
ATOM 3826 N N . ALA F 1 70 ? 23.913 41.369 41.693 1.00 7.14 68 ALA F N 1
ATOM 3827 C CA . ALA F 1 70 ? 22.811 41.771 42.576 1.00 7.45 68 ALA F CA 1
ATOM 3828 C C . ALA F 1 70 ? 23.314 42.628 43.743 1.00 7.10 68 ALA F C 1
ATOM 3829 O O . ALA F 1 70 ? 22.702 43.645 44.106 1.00 7.48 68 ALA F O 1
ATOM 3831 N N . LEU F 1 71 ? 24.448 42.226 44.313 1.00 7.05 69 LEU F N 1
ATOM 3832 C CA . LEU F 1 71 ? 25.036 42.965 45.423 1.00 7.66 69 LEU F CA 1
ATOM 3833 C C . LEU F 1 71 ? 25.467 44.355 44.950 1.00 7.64 69 LEU F C 1
ATOM 3834 O O . LEU F 1 71 ? 25.238 45.360 45.641 1.00 7.37 69 LEU F O 1
ATOM 3839 N N . ASN F 1 72 ? 26.062 44.414 43.761 1.00 7.75 70 ASN F N 1
ATOM 3840 C CA . ASN F 1 72 ? 26.431 45.690 43.183 1.00 8.02 70 ASN F CA 1
ATOM 3841 C C . ASN F 1 72 ? 25.228 46.592 42.925 1.00 7.60 70 ASN F C 1
ATOM 3842 O O . ASN F 1 72 ? 25.312 47.805 43.101 1.00 9.12 70 ASN F O 1
ATOM 3847 N N . LYS F 1 73 ? 24.106 46.000 42.525 1.00 6.99 71 LYS F N 1
ATOM 3848 C CA . LYS F 1 73 ? 22.883 46.785 42.333 1.00 7.14 71 LYS F CA 1
ATOM 3849 C C . LYS F 1 73 ? 22.362 47.363 43.647 1.00 6.15 71 LYS F C 1
ATOM 3850 O O . LYS F 1 73 ? 21.925 48.524 43.703 1.00 5.85 71 LYS F O 1
ATOM 3856 N N . ILE F 1 74 ? 22.429 46.576 44.716 1.00 5.95 72 ILE F N 1
ATOM 3857 C CA . ILE F 1 74 ? 22.055 47.100 46.033 1.00 6.32 72 ILE F CA 1
ATOM 3858 C C . ILE F 1 74 ? 22.961 48.278 46.417 1.00 6.49 72 ILE F C 1
ATOM 3859 O O . ILE F 1 74 ? 22.491 49.292 46.952 1.00 5.83 72 ILE F O 1
ATOM 3864 N N . LYS F 1 75 ? 24.249 48.142 46.100 1.00 6.37 73 LYS F N 1
ATOM 3865 C CA . LYS F 1 75 ? 25.247 49.184 46.385 1.00 7.37 73 LYS F CA 1
ATOM 3866 C C . LYS F 1 75 ? 24.873 50.535 45.763 1.00 7.06 73 LYS F C 1
ATOM 3867 O O . LYS F 1 75 ? 25.266 51.608 46.260 1.00 6.59 73 LYS F O 1
ATOM 3873 N N . LYS F 1 76 ? 24.086 50.503 44.692 1.00 7.10 74 LYS F N 1
ATOM 3874 C CA . LYS F 1 76 ? 23.656 51.742 44.050 1.00 7.65 74 LYS F CA 1
ATOM 3875 C C . LYS F 1 76 ? 22.846 52.663 44.984 1.00 7.28 74 LYS F C 1
ATOM 3876 O O . LYS F 1 76 ? 22.863 53.877 44.819 1.00 7.48 74 LYS F O 1
ATOM 3882 N N . GLY F 1 77 ? 22.192 52.083 45.995 1.00 6.83 75 GLY F N 1
ATOM 3883 C CA . GLY F 1 77 ? 21.463 52.845 47.005 1.00 7.06 75 GLY F CA 1
ATOM 3884 C C . GLY F 1 77 ? 22.363 53.647 47.939 1.00 6.93 75 GLY F C 1
ATOM 3885 O O . GLY F 1 77 ? 21.878 54.475 48.717 1.00 8.18 75 GLY F O 1
ATOM 3886 N N . LEU F 1 78 ? 23.675 53.382 47.880 1.00 5.68 76 LEU F N 1
ATOM 3887 C CA . LEU F 1 78 ? 24.675 54.100 48.693 1.00 5.28 76 LEU F CA 1
ATOM 3888 C C . LEU F 1 78 ? 25.327 55.238 47.912 1.00 5.48 76 LEU F C 1
ATOM 3889 O O . LEU F 1 78 ? 26.137 56.000 48.472 1.00 5.42 76 LEU F O 1
ATOM 3894 N N . LEU F 1 79 ? 25.005 55.339 46.624 1.00 5.10 77 LEU F N 1
ATOM 3895 C CA . LEU F 1 79 ? 25.555 56.396 45.783 1.00 5.24 77 LEU F CA 1
ATOM 3896 C C . LEU F 1 79 ? 24.954 57.754 46.124 1.00 6.13 77 LEU F C 1
ATOM 3897 O O . LEU F 1 79 ? 23.785 57.857 46.512 1.00 6.98 77 LEU F O 1
ATOM 3902 N N . VAL F 1 80 ? 25.789 58.779 46.019 1.00 5.17 78 VAL F N 1
ATOM 3903 C CA . VAL F 1 80 ? 25.372 60.152 46.265 1.00 5.60 78 VAL F CA 1
ATOM 3904 C C . VAL F 1 80 ? 25.781 60.884 44.985 1.00 6.14 78 VAL F C 1
ATOM 3905 O O . VAL F 1 80 ? 26.968 60.943 44.638 1.00 7.50 78 VAL F O 1
ATOM 3909 N N . PHE F 1 81 ? 24.781 61.382 44.271 1.00 6.74 79 PHE F N 1
ATOM 3910 C CA . PHE F 1 81 ? 24.963 62.043 42.963 1.00 7.09 79 PHE F CA 1
ATOM 3911 C C . PHE F 1 81 ? 25.455 61.066 41.896 1.00 8.41 79 PHE F C 1
ATOM 3912 O O . PHE F 1 81 ? 26.062 61.482 40.914 1.00 8.62 79 PHE F O 1
ATOM 3920 N N . GLY F 1 82 ? 25.189 59.776 42.098 1.00 9.36 80 GLY F N 1
ATOM 3921 C CA . GLY F 1 82 ? 25.668 58.730 41.184 1.00 11.55 80 GLY F CA 1
ATOM 3922 C C . GLY F 1 82 ? 27.107 58.299 41.439 1.00 12.90 80 GLY F C 1
ATOM 3923 O O . GLY F 1 82 ? 27.682 57.549 40.635 1.00 14.90 80 GLY F O 1
ATOM 3924 N N . SER F 1 83 ? 27.686 58.744 42.557 1.00 14.12 81 SER F N 1
ATOM 3925 C CA . SER F 1 83 ? 29.067 58.405 42.926 1.00 14.83 81 SER F CA 1
ATOM 3926 C C . SER F 1 83 ? 29.216 57.870 44.358 1.00 15.10 81 SER F C 1
ATOM 3927 O O . SER F 1 83 ? 28.390 58.113 45.241 1.00 14.91 81 SER F O 1
#

Radius of gyration: 43.07 Å; Cα contacts (8 Å, |Δi|>4): 379; chains: 6; bounding box: 28×60×136 Å